Protein AF-A0A0B2VDE3-F1 (afdb_monomer)

Sequence (458 aa):
MVDCGNTLTLEQQEGANPPTVNFDGQANALYTFIMMGPQFDGMTGMATNNVSVHWLVVDIPGNNLAGVAVREGQGQQCADTARDYATNCAAFAYLCGNATYEEALRTRCQVTCRFCSGCNFHADGIVPRFMPLAPSRRLSVRFEGGAMVDCGNTLTLEQQEGANPPTVNFDGQANALYTFIMMGPQFDGMTGMATNNVSVHWLVVDIPGNNLAGGRTLADYQRAVPFPNTGLQSYVFSLLAVKVAVREGQGQQCADTARDYATNCAAFAYLCGNATYEEALRTRCQVTCRFCSGCNFHADGIVPRFMPLAPSRRLSVRFEGGAMVDCGNTLTLEQQEGANPPTVNFDGQANALYTFIMMGPQFDGMTGMATNNVSVHWLVVDIPGNNLAGGRTLADYQRAVPFPNTGLQSYVFAIYRQVERLADMNFPNRENFNAIAFASARNLGYPYAGNYFRMQLQ

InterPro domains:
  IPR003582 ShKT domain [PF01549] (78-116)
  IPR003582 ShKT domain [PF01549] (254-292)
  IPR003582 ShKT domain [PS51670] (78-116)
  IPR003582 ShKT domain [PS51670] (254-292)
  IPR003582 ShKT domain [SM00254] (77-117)
  IPR003582 ShKT domain [SM00254] (253-293)
  IPR008914 Phosphatidylethanolamine-binding protein [PF01161] (338-452)
  IPR035810 Phosphatidylethanolamine-binding protein, eukaryotic [PTHR11362] (300-456)
  IPR035810 Phosphatidylethanolamine-binding protein, eukaryotic [cd00866] (315-454)
  IPR036610 PEBP-like superfamily [G3DSA:3.90.280.10] (1-81)
  IPR036610 PEBP-like superfamily [G3DSA:3.90.280.10] (119-273)
  IPR036610 PEBP-like superfamily [G3DSA:3.90.280.10] (295-458)
  IPR036610 PEBP-like superfamily [SSF49777] (2-69)
  IPR036610 PEBP-like superfamily [SSF49777] (125-244)
  IPR036610 PEBP-like superfamily [SSF49777] (301-457)

Solvent-accessible surface area (backbone atoms only — not comparable to full-atom values): 26313 Å² total; per-residue (Å²): 137,86,56,98,89,66,84,78,56,69,77,78,68,66,60,101,61,82,84,81,55,76,52,99,43,50,86,85,27,56,40,72,48,74,44,70,42,73,29,60,40,56,83,77,69,43,74,47,102,44,46,28,46,82,42,80,46,68,72,40,64,30,40,53,60,87,62,70,59,83,72,83,62,94,67,66,73,50,47,52,71,54,56,55,74,43,95,60,34,79,83,48,44,89,42,52,85,35,80,89,46,34,66,63,37,51,59,26,17,10,51,70,48,52,22,20,64,63,51,34,38,57,85,70,52,40,36,60,71,81,36,83,62,57,59,57,60,79,68,46,40,33,27,75,71,66,39,66,65,54,74,89,61,87,75,56,70,76,47,63,40,59,98,58,78,58,51,70,50,57,93,48,54,79,87,35,38,29,34,39,38,30,38,28,66,25,60,40,60,83,77,65,45,74,49,94,49,43,26,53,29,23,29,31,36,66,14,48,22,61,38,68,87,67,23,51,73,81,37,72,79,50,82,90,74,79,64,87,94,62,73,88,78,70,71,47,81,45,76,45,76,49,60,73,70,60,55,94,92,42,73,74,72,42,49,70,73,55,56,56,73,44,95,61,34,80,83,50,44,88,41,51,83,35,84,87,46,32,63,64,37,54,66,24,18,10,53,74,51,50,24,20,65,60,54,41,39,58,87,70,55,40,34,60,74,67,28,78,47,44,33,37,28,70,36,46,38,34,26,70,64,66,38,64,55,50,56,54,40,79,50,52,68,72,44,59,35,61,98,57,77,58,52,66,47,60,95,45,51,86,90,39,35,23,34,42,40,31,36,30,64,25,59,40,91,87,77,50,42,73,48,95,43,29,20,56,28,23,32,33,34,55,13,49,28,55,40,65,88,68,24,50,74,60,37,72,78,49,82,90,74,68,48,68,74,58,51,80,42,59,40,38,38,39,30,24,47,39,86,62,80,74,74,95,74,88,63,89,68,43,64,75,43,52,50,50,60,53,31,59,79,64,59,25,63,45,34,47,22,24,40,25,28,22,34,58,33,122

Nearest PDB structures (foldseek):
  1a44-assembly1_A  TM=8.337E-01  e=1.011E-11  Bos taurus
  1bd9-assembly1_A  TM=8.485E-01  e=3.257E-11  Homo sapiens
  2iqx-assembly2_B  TM=8.324E-01  e=3.640E-11  Rattus norvegicus
  6ent-assembly1_A  TM=8.290E-01  e=2.205E-11  Rattus norvegicus
  1kn3-assembly1_A  TM=8.318E-01  e=5.085E-11  Mus musculus

pLDDT: mean 72.78, std 16.63, range [25.41, 97.06]

Organism: Toxocara canis (NCBI:txid6265)

Radius of gyration: 25.22 Å; Cα contacts (8 Å, |Δi|>4): 917; chains: 1; bounding box: 72×48×65 Å

Foldseek 3Di:
DDDPPDDDDPVRCDDPDDDKDFDQFDAAFKDKDWDKDFDAQLVPRDGDLFIFTPDIDTGDGGTTPVPPPVPCPPQDAQALDDDAQDPCLLVCLVCLLPPVCVSVCLRHPLVSSVFSPHLRCVVVVVDPLVPPGRGRHDKWWAAPLGDTDDRPDDDDPVRNDDPDHTDIFDQFDQQWWKKKWKKWFDANNVPLAGDSTITTQWIWGRAGGGRSVPTHTPHHHDDDDRDPPHPDIDMDIDMGIRPPCLDPPFDDFQDQDDDAQDPCLLVCLVCLLPPVCVHVCLVGPLVSSVFSVDLNCVVVVVPPLVHPGDAGAAKWWAAPLGDTFDSAAEDEPVRNDDPDHIDIFDQFDAAWWKKKWKKWFDADPPPLEGDSAIFTQWIWTRQGGGNSVPTHTQHHHDDDDRPAPNPKIKIKMFMFTAPDGDDDDHDPGRIRDDNHCVCVVRVSRHTNYMGMYIYHHD

Mean predicted aligned error: 17.7 Å

Structure (mmCIF, N/CA/C/O backbone):
data_AF-A0A0B2VDE3-F1
#
_entry.id   AF-A0A0B2VDE3-F1
#
loop_
_atom_site.group_PDB
_atom_site.id
_atom_site.type_symbol
_atom_site.label_atom_id
_atom_site.label_alt_id
_atom_site.label_comp_id
_atom_site.label_asym_id
_atom_site.label_entity_id
_atom_site.label_seq_id
_atom_site.pdbx_PDB_ins_code
_atom_site.Cartn_x
_atom_site.Cartn_y
_atom_site.Cartn_z
_atom_site.occupancy
_atom_site.B_iso_or_equiv
_atom_site.auth_seq_id
_atom_site.auth_comp_id
_atom_site.auth_asym_id
_atom_site.auth_atom_id
_atom_site.pdbx_PDB_model_num
ATOM 1 N N . MET A 1 1 ? 22.879 -19.623 11.903 1.00 46.78 1 MET A N 1
ATOM 2 C CA . MET A 1 1 ? 21.608 -18.881 11.761 1.00 46.78 1 MET A CA 1
ATOM 3 C C . MET A 1 1 ? 21.903 -17.414 11.976 1.00 46.78 1 MET A C 1
ATOM 5 O O . MET A 1 1 ? 22.588 -17.093 12.940 1.00 46.78 1 MET A O 1
ATOM 9 N N . VAL A 1 2 ? 21.449 -16.558 11.066 1.00 48.84 2 VAL A N 1
ATOM 10 C CA . VAL A 1 2 ? 21.529 -15.104 11.232 1.00 48.84 2 VAL A CA 1
ATOM 11 C C . VAL A 1 2 ? 20.190 -14.659 11.800 1.00 48.84 2 VAL A C 1
ATOM 13 O O . VAL A 1 2 ? 19.168 -14.883 11.163 1.00 48.84 2 VAL A O 1
ATOM 16 N N . ASP A 1 3 ? 20.209 -14.098 13.003 1.00 48.78 3 ASP A N 1
ATOM 17 C CA . ASP A 1 3 ? 19.092 -13.360 13.589 1.00 48.78 3 ASP A CA 1
ATOM 18 C C . ASP A 1 3 ? 19.465 -11.869 13.542 1.00 48.78 3 ASP A C 1
ATOM 20 O O . ASP A 1 3 ? 20.657 -11.537 13.489 1.00 48.78 3 ASP A O 1
ATOM 24 N N . CYS A 1 4 ? 18.478 -10.978 13.468 1.00 41.91 4 CYS A N 1
ATOM 25 C CA . CYS A 1 4 ? 18.678 -9.547 13.225 1.00 41.91 4 CYS A CA 1
ATOM 26 C C . CYS A 1 4 ? 19.776 -8.957 14.134 1.00 41.91 4 CYS A C 1
ATOM 28 O O . CYS A 1 4 ? 19.628 -8.933 15.352 1.00 41.91 4 CYS A O 1
ATOM 30 N N . GLY A 1 5 ? 20.864 -8.450 13.537 1.00 41.31 5 GLY A N 1
ATOM 31 C CA . GLY A 1 5 ? 21.985 -7.831 14.262 1.00 41.31 5 GLY A CA 1
ATOM 32 C C . GLY A 1 5 ? 23.212 -8.723 14.492 1.00 41.31 5 GLY A C 1
ATOM 33 O O . GLY A 1 5 ? 24.188 -8.255 15.074 1.00 41.31 5 GLY A O 1
ATOM 34 N N . ASN A 1 6 ? 23.212 -9.972 14.018 1.00 57.38 6 ASN A N 1
ATOM 35 C CA . ASN A 1 6 ? 24.386 -10.843 14.118 1.00 57.38 6 ASN A CA 1
ATOM 36 C C . ASN A 1 6 ? 25.484 -10.469 13.107 1.00 57.38 6 ASN A C 1
ATOM 38 O O . ASN A 1 6 ? 25.232 -10.371 11.905 1.00 57.38 6 ASN A O 1
ATOM 42 N N . THR A 1 7 ? 26.727 -10.365 13.582 1.00 53.38 7 THR A N 1
ATOM 43 C CA . THR A 1 7 ? 27.930 -10.254 12.744 1.00 53.38 7 THR A CA 1
ATOM 44 C C . THR A 1 7 ? 28.489 -11.650 12.470 1.00 53.38 7 THR A C 1
ATOM 46 O O . THR A 1 7 ? 28.751 -12.399 13.409 1.00 53.38 7 THR A O 1
ATOM 49 N N . LEU A 1 8 ? 28.682 -12.012 11.200 1.00 59.25 8 LEU A N 1
ATOM 50 C CA . LEU A 1 8 ? 29.299 -13.284 10.807 1.00 59.25 8 LEU A CA 1
ATOM 51 C C . LEU A 1 8 ? 30.780 -13.093 10.465 1.00 59.25 8 LEU A C 1
ATOM 53 O O . LEU A 1 8 ? 31.128 -12.141 9.767 1.00 59.25 8 LEU A O 1
ATOM 57 N N . THR A 1 9 ? 31.641 -14.021 10.885 1.00 62.78 9 THR A N 1
ATOM 58 C CA . THR A 1 9 ? 33.039 -14.082 10.419 1.00 62.78 9 THR A CA 1
ATOM 59 C C . THR A 1 9 ? 33.128 -14.672 9.006 1.00 62.78 9 THR A C 1
ATOM 61 O O . THR A 1 9 ? 32.192 -15.322 8.542 1.00 62.78 9 THR A O 1
ATOM 64 N N . LEU A 1 10 ? 34.253 -14.461 8.309 1.00 56.59 10 LEU A N 1
ATOM 65 C CA . LEU A 1 10 ? 34.474 -14.996 6.956 1.00 56.59 10 LEU A CA 1
ATOM 66 C C . LEU A 1 10 ? 34.371 -16.535 6.929 1.00 56.59 10 LEU A C 1
ATOM 68 O O . LEU A 1 10 ? 33.623 -17.081 6.129 1.00 56.59 10 LEU A O 1
ATOM 72 N N . GLU A 1 11 ? 34.997 -17.225 7.888 1.00 60.34 11 GLU A N 1
ATOM 73 C CA . GLU A 1 11 ? 34.912 -18.691 8.038 1.00 60.34 11 GLU A CA 1
ATOM 74 C C . GLU A 1 11 ? 33.478 -19.197 8.270 1.00 60.34 11 GLU A C 1
ATOM 76 O O . GLU A 1 11 ? 33.141 -20.313 7.889 1.00 60.34 11 GLU A O 1
ATOM 81 N N . GLN A 1 12 ? 32.605 -18.388 8.882 1.00 58.22 12 GLN A N 1
ATOM 82 C CA . GLN A 1 12 ? 31.190 -18.733 9.071 1.00 58.22 12 GLN A CA 1
ATOM 83 C C . GLN A 1 12 ? 30.352 -18.544 7.797 1.00 58.22 12 GLN A C 1
ATOM 85 O O . GLN A 1 12 ? 29.225 -19.039 7.733 1.00 58.22 12 GLN A O 1
ATOM 90 N N . GLN A 1 13 ? 30.878 -17.813 6.811 1.00 53.88 13 GLN A N 1
ATOM 91 C CA . GLN A 1 13 ? 30.269 -17.592 5.498 1.00 53.88 13 GLN A CA 1
ATOM 92 C C . GLN A 1 13 ? 30.824 -18.556 4.433 1.00 53.88 13 GLN A C 1
ATOM 94 O O . GLN A 1 13 ? 30.183 -18.763 3.403 1.00 53.88 13 GLN A O 1
ATOM 99 N N . GLU A 1 14 ? 31.983 -19.172 4.677 1.00 49.03 14 GLU A N 1
ATOM 100 C CA . GLU A 1 14 ? 32.629 -20.120 3.769 1.00 49.03 14 GLU A CA 1
ATOM 101 C C . GLU A 1 14 ? 31.963 -21.506 3.830 1.00 49.03 14 GLU A C 1
ATOM 103 O O . GLU A 1 14 ? 32.224 -22.335 4.699 1.00 49.03 14 GLU A O 1
ATOM 108 N N . GLY A 1 15 ? 31.081 -21.777 2.866 1.00 53.44 15 GLY A N 1
ATOM 109 C CA . GLY A 1 15 ? 30.465 -23.085 2.656 1.00 53.44 15 GLY A CA 1
ATOM 110 C C . GLY A 1 15 ? 30.145 -23.322 1.181 1.00 53.44 15 GLY A C 1
ATOM 111 O O . GLY A 1 15 ? 29.786 -22.398 0.459 1.00 53.44 15 GLY A O 1
ATOM 112 N N . ALA A 1 16 ? 30.255 -24.572 0.717 1.00 43.94 16 ALA A N 1
ATOM 113 C CA . ALA A 1 16 ? 30.036 -24.939 -0.691 1.00 43.94 16 ALA A CA 1
ATOM 114 C C . ALA A 1 16 ? 28.570 -24.812 -1.166 1.00 43.94 16 ALA A C 1
ATOM 116 O O . ALA A 1 16 ? 28.300 -24.952 -2.356 1.00 43.94 16 ALA A O 1
ATOM 117 N N . ASN A 1 17 ? 27.630 -24.560 -0.249 1.00 48.50 17 ASN A N 1
ATOM 118 C CA . ASN A 1 17 ? 26.200 -24.460 -0.524 1.00 48.50 17 ASN A CA 1
ATOM 119 C C . ASN A 1 17 ? 25.679 -23.060 -0.158 1.00 48.50 17 ASN A C 1
ATOM 121 O O . ASN A 1 17 ? 26.083 -22.529 0.880 1.00 48.50 17 ASN A O 1
ATOM 125 N N . PRO A 1 18 ? 24.755 -22.480 -0.949 1.00 50.09 18 PRO A N 1
ATOM 126 C CA . PRO A 1 18 ? 24.144 -21.196 -0.624 1.00 50.09 18 PRO A CA 1
ATOM 127 C C . PRO A 1 18 ? 23.405 -21.253 0.728 1.00 50.09 18 PRO A C 1
ATOM 129 O O . PRO A 1 18 ? 22.870 -22.305 1.100 1.00 50.09 18 PRO A O 1
ATOM 132 N N . PRO A 1 19 ? 23.348 -20.134 1.476 1.00 56.28 19 PRO A N 1
ATOM 133 C CA . PRO A 1 19 ? 22.669 -20.088 2.763 1.00 56.28 19 PRO A CA 1
ATOM 134 C C . PRO A 1 19 ? 21.173 -20.383 2.611 1.00 56.28 19 PRO A C 1
ATOM 136 O O . PRO A 1 19 ? 20.509 -19.909 1.693 1.00 56.28 19 PRO A O 1
ATOM 139 N N . THR A 1 20 ? 20.614 -21.157 3.542 1.00 54.81 20 THR A N 1
ATOM 140 C CA . THR A 1 20 ? 19.165 -21.382 3.601 1.00 54.81 20 THR A CA 1
ATOM 141 C C . THR A 1 20 ? 18.489 -20.165 4.224 1.00 54.81 20 THR A C 1
ATOM 143 O O . THR A 1 20 ? 18.744 -19.853 5.387 1.00 54.81 20 THR A O 1
ATOM 146 N N . VAL A 1 21 ? 17.618 -19.491 3.470 1.00 54.56 21 VAL A N 1
ATOM 147 C CA . VAL A 1 21 ? 16.753 -18.429 4.006 1.00 54.56 21 VAL A CA 1
ATOM 148 C C . VAL A 1 21 ? 15.367 -19.009 4.213 1.00 54.56 21 VAL A C 1
ATOM 150 O O . VAL A 1 21 ? 14.704 -19.431 3.262 1.00 54.56 21 VAL A O 1
ATOM 153 N N . ASN A 1 22 ? 14.945 -19.004 5.470 1.00 54.09 22 ASN A N 1
ATOM 154 C CA . ASN A 1 22 ? 13.579 -19.286 5.869 1.00 54.09 22 ASN A CA 1
ATOM 155 C C . ASN A 1 22 ? 12.945 -17.957 6.256 1.00 54.09 22 ASN A C 1
ATOM 157 O O . ASN A 1 22 ? 13.525 -17.190 7.023 1.00 54.09 22 ASN A O 1
ATOM 161 N N . PHE A 1 23 ? 11.772 -17.684 5.714 1.00 52.72 23 PHE A N 1
ATOM 162 C CA . PHE A 1 23 ? 10.989 -16.506 6.051 1.00 52.72 23 PHE A CA 1
ATOM 163 C C . PHE A 1 23 ? 9.529 -16.929 6.127 1.00 52.72 23 PHE A C 1
ATOM 165 O O . PHE A 1 23 ? 9.124 -17.853 5.423 1.00 52.72 23 PHE A O 1
ATOM 172 N N . ASP A 1 24 ? 8.731 -16.267 6.960 1.00 46.22 24 ASP A N 1
ATOM 173 C CA . ASP A 1 24 ? 7.307 -16.578 7.101 1.00 46.22 24 ASP A CA 1
ATOM 174 C C . ASP A 1 24 ? 6.517 -16.067 5.887 1.00 46.22 24 ASP A C 1
ATOM 176 O O . ASP A 1 24 ? 5.842 -15.038 5.916 1.00 46.22 24 ASP A O 1
ATOM 180 N N . GLY A 1 25 ? 6.654 -16.784 4.774 1.00 41.53 25 GLY A N 1
ATOM 181 C CA . GLY A 1 25 ? 5.931 -16.536 3.539 1.00 41.53 25 GLY A CA 1
ATOM 182 C C . GLY A 1 25 ? 4.527 -17.140 3.555 1.00 41.53 25 GLY A C 1
ATOM 183 O O . GLY A 1 25 ? 4.270 -18.200 4.124 1.00 41.53 25 GLY A O 1
ATOM 184 N N . GLN A 1 26 ? 3.594 -16.472 2.891 1.00 41.00 26 GLN A N 1
ATOM 185 C CA . GLN A 1 26 ? 2.234 -16.940 2.685 1.00 41.00 26 GLN A CA 1
ATOM 186 C C . GLN A 1 26 ? 2.180 -17.967 1.559 1.00 41.00 26 GLN A C 1
ATOM 188 O O . GLN A 1 26 ? 2.823 -17.807 0.521 1.00 41.00 26 GLN A O 1
ATOM 193 N N . ALA A 1 27 ? 1.338 -18.989 1.718 1.00 37.66 27 ALA A N 1
ATOM 194 C CA . ALA A 1 27 ? 1.006 -19.889 0.621 1.00 37.66 27 ALA A CA 1
ATOM 195 C C . ALA A 1 27 ? 0.431 -19.085 -0.566 1.00 37.66 27 ALA A C 1
ATOM 197 O O . ALA A 1 27 ? -0.499 -18.300 -0.385 1.00 37.66 27 ALA A O 1
ATOM 198 N N . ASN A 1 28 ? 0.978 -19.297 -1.770 1.00 36.69 28 ASN A N 1
ATOM 199 C CA . ASN A 1 28 ? 0.605 -18.640 -3.038 1.00 36.69 28 ASN A CA 1
ATOM 200 C C . ASN A 1 28 ? 0.981 -17.151 -3.191 1.00 36.69 28 ASN A C 1
ATOM 202 O O . ASN A 1 28 ? 0.519 -16.509 -4.134 1.00 36.69 28 ASN A O 1
ATOM 206 N N . ALA A 1 29 ? 1.832 -16.603 -2.320 1.00 38.47 29 ALA A N 1
ATOM 207 C CA . ALA A 1 29 ? 2.497 -15.324 -2.564 1.00 38.47 29 ALA A CA 1
ATOM 208 C C . ALA A 1 29 ? 3.865 -15.543 -3.231 1.00 38.47 29 ALA A C 1
ATOM 210 O O . ALA A 1 29 ? 4.518 -16.565 -3.002 1.00 38.47 29 ALA A O 1
ATOM 211 N N . LEU A 1 30 ? 4.265 -14.579 -4.064 1.00 42.66 30 LEU A N 1
ATOM 212 C CA . LEU A 1 30 ? 5.577 -14.527 -4.702 1.00 42.66 30 LEU A CA 1
ATOM 213 C C . LEU A 1 30 ? 6.430 -13.496 -3.971 1.00 42.66 30 LEU A C 1
ATOM 215 O O . LEU A 1 30 ? 6.037 -12.333 -3.858 1.00 42.66 30 LEU A O 1
ATOM 219 N N . TYR A 1 31 ? 7.581 -13.929 -3.472 1.00 49.56 31 TYR A N 1
ATOM 220 C CA . TYR A 1 31 ? 8.505 -13.072 -2.742 1.00 49.56 31 TYR A CA 1
ATOM 221 C C . TYR A 1 31 ? 9.747 -12.773 -3.565 1.00 49.56 31 TYR A C 1
ATOM 223 O O . TYR A 1 31 ? 10.241 -13.618 -4.312 1.00 49.56 31 TYR A O 1
ATOM 231 N N . THR A 1 32 ? 10.271 -11.566 -3.372 1.00 53.16 32 THR A N 1
ATOM 232 C CA . THR A 1 32 ? 11.590 -11.178 -3.855 1.00 53.16 32 THR A CA 1
ATOM 233 C C . THR A 1 32 ? 12.519 -11.060 -2.660 1.00 53.16 32 THR A C 1
ATOM 235 O O . THR A 1 32 ? 12.300 -10.240 -1.770 1.00 53.16 32 THR A O 1
ATOM 238 N N . PHE A 1 33 ? 13.556 -11.886 -2.643 1.00 59.69 33 PHE A N 1
ATOM 239 C CA . PHE A 1 33 ? 14.653 -11.812 -1.698 1.00 59.69 33 PHE A CA 1
ATOM 240 C C . PHE A 1 33 ? 15.827 -11.083 -2.349 1.00 59.69 33 PHE A C 1
ATOM 242 O O . PHE A 1 33 ? 16.272 -11.459 -3.434 1.00 59.69 33 PHE A O 1
ATOM 249 N N . ILE A 1 34 ? 16.339 -10.057 -1.671 1.00 60.47 34 ILE A N 1
ATOM 250 C CA . ILE A 1 34 ? 17.529 -9.321 -2.094 1.00 60.47 34 ILE A CA 1
ATOM 251 C C . ILE A 1 34 ? 18.501 -9.276 -0.915 1.00 60.47 34 ILE A C 1
ATOM 253 O O . ILE A 1 34 ? 18.240 -8.609 0.084 1.00 60.47 34 ILE A O 1
ATOM 257 N N . MET A 1 35 ? 19.625 -9.979 -1.029 1.00 59.78 35 MET A N 1
ATOM 258 C CA . MET A 1 35 ? 20.769 -9.820 -0.141 1.00 59.78 35 MET A CA 1
ATOM 259 C C . MET A 1 35 ? 21.637 -8.689 -0.668 1.00 59.78 35 MET A C 1
ATOM 261 O O . MET A 1 35 ? 22.188 -8.754 -1.769 1.00 59.78 35 MET A O 1
ATOM 265 N N . MET A 1 36 ? 21.763 -7.668 0.162 1.00 56.94 36 MET A N 1
ATOM 266 C CA . MET A 1 36 ? 22.483 -6.444 -0.125 1.00 56.94 36 MET A CA 1
ATOM 267 C C . MET A 1 36 ? 23.617 -6.272 0.880 1.00 56.94 36 MET A C 1
ATOM 269 O O . MET A 1 36 ? 23.444 -6.563 2.062 1.00 56.94 36 MET A O 1
ATOM 273 N N . GLY A 1 37 ? 24.765 -5.798 0.414 1.00 57.19 37 GLY A N 1
ATOM 274 C CA . GLY A 1 37 ? 25.923 -5.483 1.241 1.00 57.19 37 GLY A CA 1
ATOM 275 C C . GLY A 1 37 ? 26.534 -4.142 0.842 1.00 57.19 37 GLY A C 1
ATOM 276 O O . GLY A 1 37 ? 26.305 -3.679 -0.277 1.00 57.19 37 GLY A O 1
ATOM 277 N N . PRO A 1 38 ? 27.291 -3.488 1.734 1.00 51.97 38 PRO A N 1
ATOM 278 C CA . PRO A 1 38 ? 28.023 -2.280 1.379 1.00 51.97 38 PRO A CA 1
ATOM 279 C C . PRO A 1 38 ? 29.015 -2.588 0.253 1.00 51.97 38 PRO A C 1
ATOM 281 O O . PRO A 1 38 ? 29.726 -3.591 0.285 1.00 51.97 38 PRO A O 1
ATOM 284 N N . GLN A 1 39 ? 29.060 -1.728 -0.759 1.00 58.41 39 GLN A N 1
ATOM 285 C CA . GLN A 1 39 ? 30.102 -1.795 -1.774 1.00 58.41 39 GLN A CA 1
ATOM 286 C C . GLN A 1 39 ? 31.378 -1.158 -1.217 1.00 58.41 39 GLN A C 1
ATOM 288 O O . GLN A 1 39 ? 31.334 -0.052 -0.674 1.00 58.41 39 GLN A O 1
ATOM 293 N N . PHE A 1 40 ? 32.516 -1.825 -1.389 1.00 56.59 40 PHE A N 1
ATOM 294 C CA . PHE A 1 40 ? 33.818 -1.326 -0.954 1.00 56.59 40 PHE A CA 1
ATOM 295 C C . PHE A 1 40 ? 34.617 -0.794 -2.144 1.00 56.59 40 PHE A C 1
ATOM 297 O O . PHE A 1 40 ? 34.614 -1.389 -3.223 1.00 56.59 40 PHE A O 1
ATOM 304 N N . ASP A 1 41 ? 35.299 0.329 -1.946 1.00 54.91 41 ASP A N 1
ATOM 305 C CA . ASP A 1 41 ? 36.273 0.857 -2.897 1.00 54.91 41 ASP A CA 1
ATOM 306 C C . ASP A 1 41 ? 37.500 -0.069 -2.929 1.00 54.91 41 ASP A C 1
ATOM 308 O O . ASP A 1 41 ? 38.140 -0.302 -1.906 1.00 54.91 41 ASP A O 1
ATOM 312 N N . GLY A 1 42 ? 37.834 -0.613 -4.103 1.00 50.44 42 GLY A N 1
ATOM 313 C CA . GLY A 1 42 ? 38.941 -1.562 -4.253 1.00 50.44 42 GLY A CA 1
ATOM 314 C C . GLY A 1 42 ? 40.340 -0.963 -4.065 1.00 50.44 42 GLY A C 1
ATOM 315 O O . GLY A 1 42 ? 41.283 -1.724 -3.864 1.00 50.44 42 GLY A O 1
ATOM 316 N N . MET A 1 43 ? 40.491 0.366 -4.099 1.00 49.12 43 MET A N 1
ATOM 317 C CA . MET A 1 43 ? 41.761 1.047 -3.820 1.00 49.12 43 MET A CA 1
ATOM 318 C C . MET A 1 43 ? 41.912 1.425 -2.346 1.00 49.12 43 MET A C 1
ATOM 320 O O . MET A 1 43 ? 43.012 1.344 -1.803 1.00 49.12 43 MET A O 1
ATOM 324 N N . THR A 1 44 ? 40.829 1.857 -1.695 1.00 56.16 44 THR A N 1
ATOM 325 C CA . THR A 1 44 ? 40.882 2.366 -0.311 1.00 56.16 44 THR A CA 1
ATOM 326 C C . THR A 1 44 ? 40.370 1.375 0.733 1.00 56.16 44 THR A C 1
ATOM 328 O O . THR A 1 44 ? 40.623 1.556 1.923 1.00 56.16 44 THR A O 1
ATOM 331 N N . GLY A 1 45 ? 39.648 0.331 0.317 1.00 52.75 45 GLY A N 1
ATOM 332 C CA . GLY A 1 45 ? 38.993 -0.636 1.199 1.00 52.75 45 GLY A CA 1
ATOM 333 C C . GLY A 1 45 ? 37.836 -0.051 2.016 1.00 52.75 45 GLY A C 1
ATOM 334 O O . GLY A 1 45 ? 37.286 -0.741 2.873 1.00 52.75 45 GLY A O 1
ATOM 335 N N . MET A 1 46 ? 37.466 1.214 1.789 1.00 53.91 46 MET A N 1
ATOM 336 C CA . MET A 1 46 ? 36.403 1.883 2.536 1.00 53.91 46 MET A CA 1
ATOM 337 C C . MET A 1 46 ? 35.030 1.542 1.960 1.00 53.91 46 MET A C 1
ATOM 339 O O . MET A 1 46 ? 34.858 1.426 0.745 1.00 53.91 46 MET A O 1
ATOM 343 N N . ALA A 1 47 ? 34.041 1.404 2.846 1.00 49.84 47 ALA A N 1
ATOM 344 C CA . ALA A 1 47 ? 32.647 1.294 2.441 1.00 49.84 47 ALA A CA 1
ATOM 345 C C . ALA A 1 47 ? 32.216 2.596 1.753 1.00 49.84 47 ALA A C 1
ATOM 347 O O . ALA A 1 47 ? 32.418 3.693 2.273 1.00 49.84 47 ALA A O 1
ATOM 348 N N . THR A 1 48 ? 31.632 2.459 0.573 1.00 59.03 48 THR A N 1
ATOM 349 C CA . THR A 1 48 ? 31.017 3.559 -0.168 1.00 59.03 48 THR A CA 1
ATOM 350 C C . THR A 1 48 ? 29.554 3.710 0.254 1.00 59.03 48 THR A C 1
ATOM 352 O O . THR A 1 48 ? 28.996 2.835 0.915 1.00 59.03 48 THR A O 1
ATOM 355 N N . ASN A 1 49 ? 28.890 4.783 -0.181 1.00 52.47 49 ASN A N 1
ATOM 356 C CA . ASN A 1 49 ? 27.437 4.935 -0.013 1.00 52.47 49 ASN A CA 1
ATOM 357 C C . ASN A 1 49 ? 26.623 3.988 -0.922 1.00 52.47 49 ASN A C 1
ATOM 359 O O . ASN A 1 49 ? 25.403 4.117 -1.012 1.00 52.47 49 ASN A O 1
ATOM 363 N N . ASN A 1 50 ? 27.286 3.059 -1.615 1.00 49.22 50 ASN A N 1
ATOM 364 C CA . ASN A 1 50 ? 26.665 2.159 -2.571 1.00 49.22 50 ASN A CA 1
ATOM 365 C C . ASN A 1 50 ? 26.395 0.788 -1.964 1.00 49.22 50 ASN A C 1
ATOM 367 O O . ASN A 1 50 ? 27.025 0.350 -0.998 1.00 49.22 50 ASN A O 1
ATOM 371 N N . VAL A 1 51 ? 25.486 0.074 -2.618 1.00 54.47 51 VAL A N 1
ATOM 372 C CA . VAL A 1 51 ? 25.028 -1.242 -2.201 1.00 54.47 51 VAL A CA 1
ATOM 373 C C . VAL A 1 51 ? 25.292 -2.246 -3.323 1.00 54.47 51 VAL A C 1
ATOM 375 O O . VAL A 1 51 ? 24.878 -2.057 -4.465 1.00 54.47 51 VAL A O 1
ATOM 378 N N . SER A 1 52 ? 25.996 -3.326 -3.003 1.00 52.41 52 SER A N 1
ATOM 379 C CA . SER A 1 52 ? 26.170 -4.486 -3.879 1.00 52.41 52 SER A CA 1
ATOM 380 C C . SER A 1 52 ? 25.078 -5.509 -3.593 1.00 52.41 52 SER A C 1
ATOM 382 O O . SER A 1 52 ? 24.785 -5.795 -2.432 1.00 52.41 52 SER A O 1
ATOM 384 N N . VAL A 1 53 ? 24.477 -6.081 -4.637 1.00 53.12 53 VAL A N 1
ATOM 385 C CA . VAL A 1 53 ? 23.556 -7.210 -4.478 1.00 53.12 53 VAL A CA 1
ATOM 386 C C . VAL A 1 53 ? 24.366 -8.488 -4.589 1.00 53.12 53 VAL A C 1
ATOM 388 O O . VAL A 1 53 ? 24.886 -8.825 -5.649 1.00 53.12 53 VAL A O 1
ATOM 391 N N . HIS A 1 54 ? 24.476 -9.198 -3.473 1.00 55.75 54 HIS A N 1
ATOM 392 C CA . HIS A 1 54 ? 25.170 -10.480 -3.410 1.00 55.75 54 HIS A CA 1
ATOM 393 C C . HIS A 1 54 ? 24.259 -11.634 -3.825 1.00 55.75 54 HIS A C 1
ATOM 395 O O . HIS A 1 54 ? 24.738 -12.655 -4.309 1.00 55.75 54 HIS A O 1
ATOM 401 N N . TRP A 1 55 ? 22.944 -11.478 -3.647 1.00 54.84 55 TRP A N 1
ATOM 402 C CA . TRP A 1 55 ? 21.978 -12.506 -4.005 1.00 54.84 55 TRP A CA 1
ATOM 403 C C . TRP A 1 55 ? 20.607 -11.896 -4.300 1.00 54.84 55 TRP A C 1
ATOM 405 O O . TRP A 1 55 ? 20.053 -11.192 -3.462 1.00 54.84 55 TRP A O 1
ATOM 415 N N . LEU A 1 56 ? 20.049 -12.171 -5.478 1.00 51.53 56 LEU A N 1
ATOM 416 C CA . LEU A 1 56 ? 18.690 -11.790 -5.861 1.00 51.53 56 LEU A CA 1
ATOM 417 C C . LEU A 1 56 ? 17.923 -13.052 -6.245 1.00 51.53 56 LEU A C 1
ATOM 419 O O . LEU A 1 56 ? 18.321 -13.768 -7.162 1.00 51.53 56 LEU A O 1
ATOM 423 N N . VAL A 1 57 ? 16.814 -13.309 -5.563 1.00 53.91 57 VAL A N 1
ATOM 424 C CA . VAL A 1 57 ? 15.868 -14.369 -5.920 1.00 53.91 57 VAL A CA 1
ATOM 425 C C . VAL A 1 57 ? 14.494 -13.734 -6.022 1.00 53.91 57 VAL A C 1
ATOM 427 O O . VAL A 1 57 ? 14.036 -13.105 -5.075 1.00 53.91 57 VAL A O 1
ATOM 430 N N . VAL A 1 58 ? 13.836 -13.874 -7.167 1.00 47.91 58 VAL A N 1
ATOM 431 C CA . VAL A 1 58 ? 12.471 -13.372 -7.384 1.00 47.91 58 VAL A CA 1
ATOM 432 C C . VAL A 1 58 ? 11.511 -14.544 -7.523 1.00 47.91 58 VAL A C 1
ATOM 434 O O . VAL A 1 58 ? 11.942 -15.679 -7.730 1.00 47.91 58 VAL A O 1
ATOM 437 N N . ASP A 1 59 ? 10.217 -14.260 -7.415 1.00 45.00 59 ASP A N 1
ATOM 438 C CA . ASP A 1 59 ? 9.144 -15.237 -7.592 1.00 45.00 59 ASP A CA 1
ATOM 439 C C . ASP A 1 59 ? 9.237 -16.456 -6.654 1.00 45.00 59 ASP A C 1
ATOM 441 O O . ASP A 1 59 ? 8.856 -17.564 -7.026 1.00 45.00 59 ASP A O 1
ATOM 445 N N . ILE A 1 60 ? 9.718 -16.271 -5.417 1.00 50.94 60 ILE A N 1
ATOM 446 C CA . ILE A 1 60 ? 9.801 -17.352 -4.424 1.00 50.94 60 ILE A CA 1
ATOM 447 C C . ILE A 1 60 ? 8.377 -17.723 -3.988 1.00 50.94 60 ILE A C 1
ATOM 449 O O . ILE A 1 60 ? 7.705 -16.881 -3.384 1.00 50.94 60 ILE A O 1
ATOM 453 N N . PRO A 1 61 ? 7.898 -18.952 -4.247 1.00 43.00 61 PRO A N 1
ATOM 454 C CA . PRO A 1 61 ? 6.568 -19.363 -3.831 1.00 43.00 61 PRO A CA 1
ATOM 455 C C . PRO A 1 61 ? 6.585 -19.786 -2.358 1.00 43.00 61 PRO A C 1
ATOM 457 O O . PRO A 1 61 ? 7.285 -20.726 -1.976 1.00 43.00 61 PRO A O 1
ATOM 460 N N . GLY A 1 62 ? 5.768 -19.150 -1.520 1.00 50.28 62 GLY A N 1
ATOM 461 C CA . GLY A 1 62 ? 5.648 -19.566 -0.120 1.00 50.28 62 GLY A CA 1
ATOM 462 C C . GLY A 1 62 ? 6.838 -19.146 0.745 1.00 50.28 62 GLY A C 1
ATOM 463 O O . GLY A 1 62 ? 7.250 -17.996 0.691 1.00 50.28 62 GLY A O 1
ATOM 464 N N . ASN A 1 63 ? 7.338 -20.054 1.592 1.00 46.09 63 ASN A N 1
ATOM 465 C CA . ASN A 1 63 ? 8.160 -19.745 2.773 1.00 46.09 63 ASN A CA 1
ATOM 466 C C . ASN A 1 63 ? 9.566 -20.385 2.797 1.00 46.09 63 ASN A C 1
ATOM 468 O O . ASN A 1 63 ? 10.204 -20.413 3.850 1.00 46.09 63 ASN A O 1
ATOM 472 N N . ASN A 1 64 ? 10.057 -20.945 1.685 1.00 44.19 64 ASN A N 1
ATOM 473 C CA . ASN A 1 64 ? 11.324 -21.686 1.694 1.00 44.19 64 ASN A CA 1
ATOM 474 C C . ASN A 1 64 ? 12.148 -21.519 0.404 1.00 44.19 64 ASN A C 1
ATOM 476 O O . ASN A 1 64 ? 11.688 -21.879 -0.679 1.00 44.19 64 ASN A O 1
ATOM 480 N N . LEU A 1 65 ? 13.402 -21.061 0.537 1.00 45.19 65 LEU A N 1
ATOM 481 C CA . LEU A 1 65 ? 14.382 -21.026 -0.559 1.00 45.19 65 LEU A CA 1
ATOM 482 C C . LEU A 1 65 ? 15.007 -22.395 -0.884 1.00 45.19 65 LEU A C 1
ATOM 484 O O . LEU A 1 65 ? 15.407 -22.626 -2.022 1.00 45.19 65 LEU A O 1
ATOM 488 N N . ALA A 1 66 ? 15.064 -23.332 0.069 1.00 34.81 66 ALA A N 1
ATOM 489 C CA . ALA A 1 66 ? 15.665 -24.661 -0.113 1.00 34.81 66 ALA A CA 1
ATOM 490 C C . ALA A 1 66 ? 14.868 -25.580 -1.061 1.00 34.81 66 ALA A C 1
ATOM 492 O O . ALA A 1 66 ? 15.314 -26.678 -1.385 1.00 34.81 66 ALA A O 1
ATOM 493 N N . GLY A 1 67 ? 13.685 -25.137 -1.498 1.00 32.69 67 GLY A N 1
ATOM 494 C CA . GLY A 1 67 ? 12.800 -25.848 -2.414 1.00 32.69 67 GLY A CA 1
ATOM 495 C C . GLY A 1 67 ? 12.691 -25.234 -3.807 1.00 32.69 67 GLY A C 1
ATOM 496 O O . GLY A 1 67 ? 11.850 -25.710 -4.569 1.00 32.69 67 GLY A O 1
ATOM 497 N N . VAL A 1 68 ? 13.504 -24.227 -4.166 1.00 32.41 68 VAL A N 1
ATOM 498 C CA . VAL A 1 68 ? 13.546 -23.693 -5.541 1.00 32.41 68 VAL A CA 1
ATOM 499 C C . VAL A 1 68 ? 14.311 -24.668 -6.453 1.00 32.41 68 VAL A C 1
ATOM 501 O O . VAL A 1 68 ? 15.271 -24.326 -7.131 1.00 32.41 68 VAL A O 1
ATOM 504 N N . ALA A 1 69 ? 13.854 -25.920 -6.522 1.00 29.36 69 ALA A N 1
ATOM 505 C CA . ALA A 1 69 ? 13.652 -26.469 -7.849 1.00 29.36 69 ALA A CA 1
ATOM 506 C C . ALA A 1 69 ? 12.606 -25.552 -8.473 1.00 29.36 69 ALA A C 1
ATOM 508 O O . ALA A 1 69 ? 11.578 -25.310 -7.838 1.00 29.36 69 ALA A O 1
ATOM 509 N N . VAL A 1 70 ? 12.895 -24.997 -9.650 1.00 30.31 70 VAL A N 1
ATOM 510 C CA . VAL A 1 70 ? 11.910 -24.332 -10.506 1.00 30.31 70 VAL A CA 1
ATOM 511 C C . VAL A 1 70 ? 10.659 -25.208 -10.489 1.00 30.31 70 VAL A C 1
ATOM 513 O O . VAL A 1 70 ? 10.602 -26.230 -11.167 1.00 30.31 70 VAL A O 1
ATOM 516 N N . ARG A 1 71 ? 9.682 -24.895 -9.630 1.00 25.41 71 ARG A N 1
ATOM 517 C CA . ARG A 1 71 ? 8.394 -25.558 -9.702 1.00 25.41 71 ARG A CA 1
ATOM 518 C C . ARG A 1 71 ? 7.814 -24.963 -10.956 1.00 25.41 71 ARG A C 1
ATOM 520 O O . ARG A 1 71 ? 7.510 -23.773 -10.978 1.00 25.41 71 ARG A O 1
ATOM 527 N N . GLU A 1 72 ? 7.770 -25.791 -11.993 1.00 29.30 72 GLU A N 1
ATOM 528 C CA . GLU A 1 72 ? 7.045 -25.593 -13.239 1.00 29.30 72 GLU A CA 1
ATOM 529 C C . GLU A 1 72 ? 5.574 -25.276 -12.915 1.00 29.30 72 GLU A C 1
ATOM 531 O O . GLU A 1 72 ? 4.675 -26.102 -13.038 1.00 29.30 72 GLU A O 1
ATOM 536 N N . GLY A 1 73 ? 5.317 -24.065 -12.428 1.00 28.19 73 GLY A N 1
ATOM 537 C CA . GLY A 1 73 ? 4.023 -23.428 -12.522 1.00 28.19 73 GLY A CA 1
ATOM 538 C C . GLY A 1 73 ? 3.830 -23.106 -13.993 1.00 28.19 73 GLY A C 1
ATOM 539 O O . GLY A 1 73 ? 4.706 -22.518 -14.622 1.00 28.19 73 GLY A O 1
ATOM 540 N N . GLN A 1 74 ? 2.707 -23.535 -14.553 1.00 33.53 74 GLN A N 1
ATOM 541 C 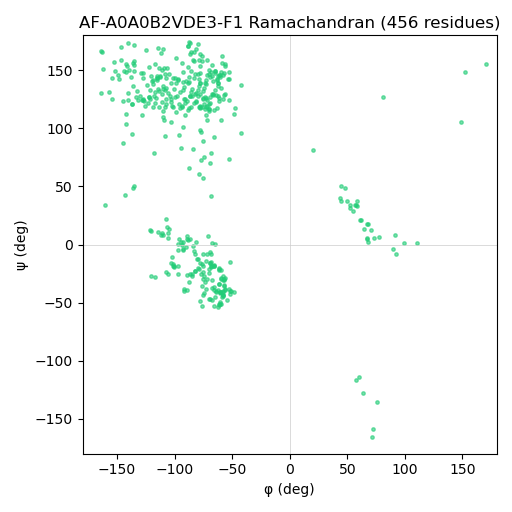CA . GLN A 1 74 ? 2.375 -23.470 -15.974 1.00 33.53 74 GLN A CA 1
ATOM 542 C C . GLN A 1 74 ? 2.143 -22.038 -16.517 1.00 33.53 74 GLN A C 1
ATOM 544 O O . GLN A 1 74 ? 1.236 -21.815 -17.314 1.00 33.53 74 GLN A O 1
ATOM 549 N N . GLY A 1 75 ? 2.952 -21.053 -16.126 1.00 40.16 75 GLY A N 1
ATOM 550 C CA . GLY A 1 75 ? 3.063 -19.772 -16.816 1.00 40.16 75 GLY A CA 1
ATOM 551 C C . GLY A 1 75 ? 4.199 -19.859 -17.830 1.00 40.16 75 GLY A C 1
ATOM 552 O O . GLY A 1 75 ? 5.362 -19.789 -17.448 1.00 40.16 75 GLY A O 1
ATOM 553 N N . GLN A 1 76 ? 3.895 -20.045 -19.116 1.00 45.97 76 GLN A N 1
ATOM 554 C CA . GLN A 1 76 ? 4.924 -20.043 -20.163 1.00 45.97 76 GLN A CA 1
ATOM 555 C C . GLN A 1 76 ? 5.786 -18.768 -20.090 1.00 45.97 76 GLN A C 1
ATOM 557 O O . GLN A 1 76 ? 5.267 -17.651 -20.134 1.00 45.97 76 GLN A O 1
ATOM 562 N N . GLN A 1 77 ? 7.102 -18.974 -19.981 1.00 56.03 77 GLN A N 1
ATOM 563 C CA . GLN A 1 77 ? 8.151 -17.955 -19.933 1.00 56.03 77 GLN A CA 1
ATOM 564 C C . GLN A 1 77 ? 8.182 -17.149 -21.241 1.00 56.03 77 GLN A C 1
ATOM 566 O O . GLN A 1 77 ? 7.984 -17.705 -22.325 1.00 56.03 77 GLN A O 1
ATOM 571 N N . CYS A 1 78 ? 8.434 -15.841 -21.155 1.00 59.94 78 CYS A N 1
ATOM 572 C CA . CYS A 1 78 ? 8.690 -15.032 -22.343 1.00 59.94 78 CYS A CA 1
ATOM 573 C C . CYS A 1 78 ? 9.968 -15.524 -23.031 1.00 59.94 78 CYS A C 1
ATOM 575 O O . CYS A 1 78 ? 11.037 -15.469 -22.435 1.00 59.94 78 CYS A O 1
ATOM 577 N N . ALA A 1 79 ? 9.847 -16.005 -24.267 1.00 64.31 79 ALA A N 1
ATOM 578 C CA . ALA A 1 79 ? 10.985 -16.352 -25.112 1.00 64.31 79 ALA A CA 1
ATOM 579 C C . ALA A 1 79 ? 11.467 -15.118 -25.891 1.00 64.31 79 ALA A C 1
ATOM 581 O O . ALA A 1 79 ? 10.722 -14.149 -26.043 1.00 64.31 79 ALA A O 1
ATOM 582 N N . ASP A 1 80 ? 12.682 -15.178 -26.443 1.00 66.38 80 ASP A N 1
ATOM 583 C CA . ASP A 1 80 ? 13.244 -14.098 -27.272 1.00 66.38 80 ASP A CA 1
ATOM 584 C C . ASP A 1 80 ? 12.347 -13.748 -28.477 1.00 66.38 80 ASP A C 1
ATOM 586 O O . ASP A 1 80 ? 12.276 -12.595 -28.900 1.00 66.38 80 ASP A O 1
ATOM 590 N N . THR A 1 81 ? 11.588 -14.728 -28.984 1.00 68.38 81 THR A N 1
ATOM 591 C CA . THR A 1 81 ? 10.582 -14.538 -30.038 1.00 68.38 81 THR A CA 1
ATOM 592 C C . THR A 1 81 ? 9.163 -14.695 -29.489 1.00 68.38 81 THR A C 1
ATOM 594 O O . THR A 1 81 ? 8.717 -15.795 -29.156 1.00 68.38 81 THR A O 1
ATOM 597 N N . ALA A 1 82 ? 8.426 -13.583 -29.414 1.00 72.62 82 ALA A N 1
ATOM 598 C CA . ALA A 1 82 ? 7.015 -13.586 -29.029 1.00 72.62 82 ALA A CA 1
ATOM 599 C C . ALA A 1 82 ? 6.128 -14.153 -30.147 1.00 72.62 82 ALA A C 1
ATOM 601 O O . ALA A 1 82 ? 6.322 -13.844 -31.325 1.00 72.62 82 ALA A O 1
ATOM 602 N N . ARG A 1 83 ? 5.102 -14.931 -29.778 1.00 77.19 83 ARG A N 1
ATOM 603 C CA . ARG A 1 83 ? 4.041 -15.362 -30.705 1.00 77.19 83 ARG A CA 1
ATOM 604 C C . ARG A 1 83 ? 2.677 -15.425 -30.026 1.00 77.19 83 ARG A C 1
ATOM 606 O O . ARG A 1 83 ? 2.574 -15.752 -28.846 1.00 77.19 83 ARG A O 1
ATOM 613 N N . ASP A 1 84 ? 1.621 -15.169 -30.791 1.00 79.69 84 ASP A N 1
ATOM 614 C CA . ASP A 1 84 ? 0.260 -15.494 -30.363 1.00 79.69 84 ASP A CA 1
ATOM 615 C C . ASP A 1 84 ? 0.018 -16.993 -30.561 1.00 79.69 84 ASP A C 1
ATOM 617 O O . ASP A 1 84 ? 0.110 -17.518 -31.670 1.00 79.69 84 ASP A O 1
ATOM 621 N N . TYR A 1 85 ? -0.255 -17.693 -29.465 1.00 76.56 85 TYR A N 1
ATOM 622 C CA . TYR A 1 85 ? -0.547 -19.125 -29.450 1.00 76.56 85 TYR A CA 1
ATOM 623 C C . TYR A 1 85 ? -2.030 -19.410 -29.697 1.00 76.56 85 TYR A C 1
ATOM 625 O O . TYR A 1 85 ? -2.381 -20.493 -30.164 1.00 76.56 85 TYR A O 1
ATOM 633 N N . ALA A 1 86 ? -2.907 -18.457 -29.377 1.00 76.00 86 ALA A N 1
ATOM 634 C CA . ALA A 1 86 ? -4.327 -18.545 -29.667 1.00 76.00 86 ALA A CA 1
ATOM 635 C C . ALA A 1 86 ? -4.678 -17.796 -30.958 1.00 76.00 86 ALA A C 1
ATOM 637 O O . ALA A 1 86 ? -4.177 -16.717 -31.253 1.00 76.00 86 ALA A O 1
ATOM 638 N N . THR A 1 87 ? -5.599 -18.366 -31.728 1.00 85.12 87 THR A N 1
ATOM 639 C CA . THR A 1 87 ? -6.032 -17.815 -33.020 1.00 85.12 87 THR A CA 1
ATOM 640 C C . THR A 1 87 ? -7.052 -16.683 -32.888 1.00 85.12 87 THR A C 1
ATOM 642 O O . THR A 1 87 ? -7.319 -15.977 -33.855 1.00 85.12 87 THR A O 1
ATOM 645 N N . ASN A 1 88 ? -7.629 -16.491 -31.700 1.00 77.50 88 ASN A N 1
ATOM 646 C CA . ASN A 1 88 ? -8.682 -15.513 -31.424 1.00 77.50 88 ASN A CA 1
ATOM 647 C C . ASN A 1 88 ? -8.190 -14.279 -30.648 1.00 77.50 88 ASN A C 1
ATOM 649 O O . ASN A 1 88 ? -9.011 -13.501 -30.166 1.00 77.50 88 ASN A O 1
ATOM 653 N N . CYS A 1 89 ? -6.876 -14.066 -30.540 1.00 80.19 89 CYS A N 1
ATOM 654 C CA . CYS A 1 89 ? -6.302 -12.987 -29.735 1.00 80.19 89 CYS A CA 1
ATOM 655 C C . CYS A 1 89 ? -6.812 -11.591 -30.108 1.00 80.19 89 CYS A C 1
ATOM 657 O O . CYS A 1 89 ? -7.125 -10.804 -29.217 1.00 80.19 89 CYS A O 1
ATOM 659 N N . ALA A 1 90 ? -7.000 -11.306 -31.400 1.00 85.38 90 ALA A N 1
ATOM 660 C CA . ALA A 1 90 ? -7.536 -10.024 -31.863 1.00 85.38 90 ALA A CA 1
ATOM 661 C C . ALA A 1 90 ? -8.916 -9.694 -31.260 1.00 85.38 90 ALA A C 1
ATOM 663 O O . ALA A 1 90 ? -9.188 -8.540 -30.938 1.00 85.38 90 ALA A O 1
ATOM 664 N N . ALA A 1 91 ? -9.769 -10.703 -31.043 1.00 79.00 91 ALA A N 1
ATOM 665 C CA . ALA A 1 91 ? -11.087 -10.516 -30.437 1.00 79.00 91 ALA A CA 1
ATOM 666 C C . ALA A 1 91 ? -11.006 -10.154 -28.945 1.00 79.00 91 ALA A C 1
ATOM 668 O O . ALA A 1 91 ? -11.912 -9.512 -28.425 1.00 79.00 91 ALA A O 1
ATOM 669 N N . PHE A 1 92 ? -9.917 -10.527 -28.266 1.00 76.69 92 PHE A N 1
ATOM 670 C CA . PHE A 1 92 ? -9.686 -10.271 -26.842 1.00 76.69 92 PHE A CA 1
ATOM 671 C C .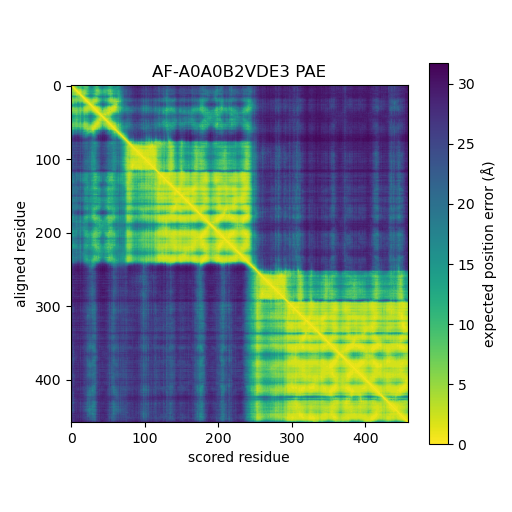 PHE A 1 92 ? -8.658 -9.164 -26.585 1.00 76.69 92 PHE A C 1
ATOM 673 O O . PHE A 1 92 ? -8.286 -8.934 -25.436 1.00 76.69 92 PHE A O 1
ATOM 680 N N . ALA A 1 93 ? -8.235 -8.430 -27.619 1.00 74.94 93 ALA A N 1
ATOM 681 C CA . ALA A 1 93 ? -7.236 -7.367 -27.497 1.00 74.94 93 ALA A CA 1
ATOM 682 C C . ALA A 1 93 ? -7.639 -6.275 -26.482 1.00 74.94 93 ALA A C 1
ATOM 684 O O . ALA A 1 93 ? -6.797 -5.696 -25.800 1.00 74.94 93 ALA A O 1
ATOM 685 N N . TYR A 1 94 ? -8.944 -6.037 -26.314 1.00 72.75 94 TYR A N 1
ATOM 686 C CA . TYR A 1 94 ? -9.476 -5.086 -25.333 1.00 72.75 94 TYR A CA 1
ATOM 687 C C . TYR A 1 94 ? -9.217 -5.493 -23.868 1.00 72.75 94 TYR A C 1
ATOM 689 O O . TYR A 1 94 ? -9.308 -4.655 -22.973 1.00 72.75 94 TYR A O 1
ATOM 697 N N . LEU A 1 95 ? -8.887 -6.764 -23.608 1.00 68.25 95 LEU A N 1
ATOM 698 C CA . LEU A 1 95 ? -8.582 -7.294 -22.277 1.00 68.25 95 LEU A CA 1
ATOM 699 C C . LEU A 1 95 ? -7.085 -7.269 -21.941 1.00 68.25 95 LEU A C 1
ATOM 701 O O . LEU A 1 95 ? -6.730 -7.573 -20.807 1.00 68.25 95 LEU A O 1
ATOM 705 N N . CYS A 1 96 ? -6.200 -6.883 -22.865 1.00 65.19 96 CYS A N 1
ATOM 706 C CA . CYS A 1 96 ? -4.746 -6.916 -22.653 1.00 65.19 96 CYS A CA 1
ATOM 707 C C . CYS A 1 96 ? -4.250 -6.027 -21.490 1.00 65.19 96 CYS A C 1
ATOM 709 O O . CYS A 1 96 ? -3.172 -6.256 -20.950 1.00 65.19 96 CYS A O 1
ATOM 711 N N . GLY A 1 97 ? -5.035 -5.028 -21.073 1.00 58.94 97 GLY A N 1
ATOM 712 C CA . GLY A 1 97 ? -4.766 -4.205 -19.886 1.00 58.94 97 GLY A CA 1
ATOM 713 C C . GLY A 1 97 ? -5.466 -4.678 -18.605 1.00 58.94 97 GLY A C 1
ATOM 714 O O . GLY A 1 97 ? -5.377 -4.006 -17.581 1.00 58.94 97 GLY A O 1
ATOM 715 N N . ASN A 1 98 ? -6.208 -5.786 -18.650 1.00 57.72 98 ASN A N 1
ATOM 716 C CA . ASN A 1 98 ? -7.029 -6.254 -17.540 1.00 57.72 98 ASN A CA 1
ATOM 717 C C . ASN A 1 98 ? -6.263 -7.262 -16.670 1.00 57.72 98 ASN A C 1
ATOM 719 O O . ASN A 1 98 ? -5.919 -8.348 -17.131 1.00 57.72 98 ASN A O 1
ATOM 723 N N . ALA A 1 99 ? -6.074 -6.919 -15.393 1.00 52.16 99 ALA A N 1
ATOM 724 C CA . ALA A 1 99 ? -5.345 -7.723 -14.412 1.00 52.16 99 ALA A CA 1
ATOM 725 C C . ALA A 1 99 ? -5.832 -9.181 -14.314 1.00 52.16 99 ALA A C 1
ATOM 727 O O . ALA A 1 99 ? -5.016 -10.088 -14.188 1.00 52.16 99 ALA A O 1
ATOM 728 N N . THR A 1 100 ? -7.146 -9.405 -14.404 1.00 47.62 100 THR A N 1
ATOM 729 C CA . THR A 1 100 ? -7.778 -10.729 -14.280 1.00 47.62 100 THR A CA 1
ATOM 730 C C . THR A 1 100 ? -7.428 -11.643 -15.449 1.00 47.62 100 THR A C 1
ATOM 732 O O . THR A 1 100 ? -7.228 -12.839 -15.278 1.00 47.62 100 THR A O 1
ATOM 735 N N . TYR A 1 101 ? -7.347 -11.086 -16.657 1.00 55.38 101 TYR A N 1
ATOM 736 C CA . TYR A 1 101 ? -7.084 -11.867 -17.867 1.00 55.38 101 TYR A CA 1
ATOM 737 C C . TYR A 1 101 ? -5.611 -11.845 -18.269 1.00 55.38 101 TYR A C 1
ATOM 739 O O . TYR A 1 101 ? -5.230 -12.543 -19.205 1.00 55.38 101 TYR A O 1
ATOM 747 N N . GLU A 1 102 ? -4.777 -11.072 -17.569 1.00 62.31 102 GLU A N 1
ATOM 748 C CA . GLU A 1 102 ? -3.380 -10.863 -17.929 1.00 62.31 102 GLU A CA 1
ATOM 749 C C . GLU A 1 102 ? -2.595 -12.177 -17.988 1.00 62.31 102 GLU A C 1
ATOM 751 O O . GLU A 1 102 ? -1.863 -12.391 -18.945 1.00 62.31 102 GLU A O 1
ATOM 756 N N . GLU A 1 103 ? -2.769 -13.091 -17.032 1.00 59.53 103 GLU A N 1
ATOM 757 C CA . GLU A 1 103 ? -2.057 -14.378 -17.029 1.00 59.53 103 GLU A CA 1
ATOM 758 C C . GLU A 1 103 ? -2.458 -15.273 -18.215 1.00 59.53 103 GLU A C 1
ATOM 760 O O . GLU A 1 103 ? -1.608 -15.814 -18.932 1.00 59.53 103 GLU A O 1
ATOM 765 N N . ALA A 1 104 ? -3.761 -15.369 -18.487 1.00 64.19 104 ALA A N 1
ATOM 766 C CA . ALA A 1 104 ? -4.285 -16.130 -19.616 1.00 64.19 104 ALA A CA 1
ATOM 767 C C . ALA A 1 104 ? -3.864 -15.524 -20.966 1.00 64.19 104 ALA A C 1
ATOM 769 O O . ALA A 1 104 ? -3.519 -16.248 -21.900 1.00 64.19 104 ALA A O 1
ATOM 770 N N . LEU A 1 105 ? -3.854 -14.195 -21.080 1.00 68.25 105 LEU A N 1
ATOM 771 C CA . LEU A 1 105 ? -3.433 -13.491 -22.290 1.00 68.25 105 LEU A CA 1
ATOM 772 C C . LEU A 1 105 ? -1.910 -13.495 -22.460 1.00 68.25 105 LEU A C 1
ATOM 774 O O . LEU A 1 105 ? -1.433 -13.550 -23.587 1.00 68.25 105 LEU A O 1
ATOM 778 N N . ARG A 1 106 ? -1.133 -13.528 -21.375 1.00 67.62 106 ARG A N 1
ATOM 779 C CA . ARG A 1 106 ? 0.332 -13.658 -21.410 1.00 67.62 106 ARG A CA 1
ATOM 780 C C . ARG A 1 106 ? 0.781 -15.006 -21.962 1.00 67.62 106 ARG A C 1
ATOM 782 O O . ARG A 1 106 ? 1.769 -15.076 -22.685 1.00 67.62 106 ARG A O 1
ATOM 789 N N . THR A 1 107 ? 0.049 -16.071 -21.658 1.00 65.69 107 THR A N 1
ATOM 790 C CA . THR A 1 107 ? 0.360 -17.414 -22.173 1.00 65.69 107 THR A CA 1
ATOM 791 C C . THR A 1 107 ? -0.166 -17.646 -23.590 1.00 65.69 107 THR A C 1
ATOM 793 O O . THR A 1 107 ? 0.360 -18.494 -24.303 1.00 65.69 107 THR A O 1
ATOM 796 N N . ARG A 1 108 ? -1.187 -16.897 -24.031 1.00 76.50 108 ARG A N 1
ATOM 797 C CA . ARG A 1 108 ? -1.898 -17.186 -25.289 1.00 76.50 108 ARG A CA 1
ATOM 798 C C . ARG A 1 108 ? -1.797 -16.113 -26.370 1.00 76.50 108 ARG A C 1
ATOM 800 O O . ARG A 1 108 ? -1.876 -16.458 -27.543 1.00 76.50 108 ARG A O 1
ATOM 807 N N . CYS A 1 109 ? -1.620 -14.851 -26.001 1.00 77.06 109 CYS A N 1
ATOM 808 C CA . CYS A 1 109 ? -1.772 -13.682 -26.872 1.00 77.06 109 CYS A CA 1
ATOM 809 C C . CYS A 1 109 ? -0.630 -12.674 -26.686 1.00 77.06 109 CYS A C 1
ATOM 811 O O . CYS A 1 109 ? -0.859 -11.486 -26.452 1.00 77.06 109 CYS A O 1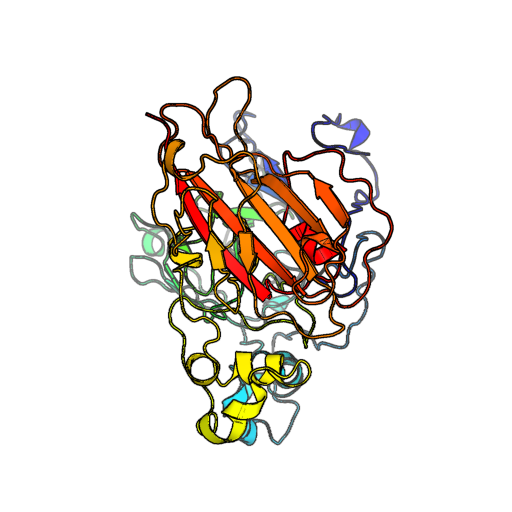
ATOM 813 N N . GLN A 1 110 ? 0.609 -13.168 -26.750 1.00 77.94 110 GLN A N 1
ATOM 814 C CA . GLN A 1 110 ? 1.812 -12.391 -26.464 1.00 77.94 110 GLN A CA 1
ATOM 815 C C . GLN A 1 110 ? 1.981 -11.195 -27.402 1.00 77.94 110 GLN A C 1
ATOM 817 O O . GLN A 1 110 ? 2.127 -10.069 -26.942 1.00 77.94 110 GLN A O 1
ATOM 822 N N . VAL A 1 111 ? 1.904 -11.408 -28.714 1.00 80.19 111 VAL A N 1
ATOM 823 C CA . VAL A 1 111 ? 2.093 -10.348 -29.711 1.00 80.19 111 VAL A CA 1
ATOM 824 C C . VAL A 1 111 ? 0.914 -9.383 -29.685 1.00 80.19 111 VAL A C 1
ATOM 826 O O . VAL A 1 111 ? 1.124 -8.172 -29.604 1.00 80.19 111 VAL A O 1
ATOM 829 N N . THR A 1 112 ? -0.320 -9.900 -29.679 1.00 81.81 112 THR A N 1
ATOM 830 C CA . THR A 1 112 ? -1.532 -9.065 -29.659 1.00 81.81 112 THR A CA 1
ATOM 831 C C . THR A 1 112 ? -1.564 -8.140 -28.441 1.00 81.81 112 THR A C 1
ATOM 833 O O . THR A 1 112 ? -1.870 -6.956 -28.574 1.00 81.81 112 THR A O 1
ATOM 836 N N . CYS A 1 113 ? -1.206 -8.649 -27.260 1.00 73.06 113 CYS A N 1
ATOM 837 C CA . CYS A 1 113 ? -1.172 -7.857 -26.032 1.00 73.06 113 CYS A CA 1
ATOM 838 C C . CYS A 1 113 ? 0.165 -7.156 -25.773 1.00 73.06 113 CYS A C 1
ATOM 840 O O . CYS A 1 113 ? 0.320 -6.518 -24.733 1.00 73.06 113 CYS A O 1
ATOM 842 N N . ARG A 1 114 ? 1.120 -7.249 -26.711 1.00 74.94 114 ARG A N 1
ATOM 843 C CA . ARG A 1 114 ? 2.490 -6.726 -26.578 1.00 74.94 114 ARG A CA 1
ATOM 844 C C . ARG A 1 114 ? 3.221 -7.242 -25.331 1.00 74.94 114 ARG A C 1
ATOM 846 O O . ARG A 1 114 ? 4.099 -6.564 -24.801 1.00 74.94 114 ARG A O 1
ATOM 853 N N . PHE A 1 115 ? 2.868 -8.437 -24.868 1.00 70.44 115 PHE A N 1
ATOM 854 C CA . PHE A 1 115 ? 3.631 -9.154 -23.860 1.00 70.44 115 PHE A CA 1
ATOM 855 C C . PHE A 1 115 ? 4.869 -9.803 -24.478 1.00 70.44 115 PHE A C 1
ATOM 857 O O . PHE A 1 115 ? 4.881 -10.144 -25.660 1.00 70.44 115 PHE A O 1
ATOM 864 N N . CYS A 1 116 ? 5.906 -10.003 -23.662 1.00 68.31 116 CYS A N 1
ATOM 865 C CA . CYS A 1 116 ? 7.155 -10.641 -24.091 1.00 68.31 116 CYS A CA 1
ATOM 866 C C . CYS A 1 116 ? 7.831 -9.897 -25.251 1.00 68.31 116 CYS A C 1
ATOM 868 O O . CYS A 1 116 ? 8.367 -10.498 -26.176 1.00 68.31 116 CYS A O 1
ATOM 870 N N . SER A 1 117 ? 7.769 -8.567 -25.222 1.00 61.50 117 SER A N 1
ATOM 871 C CA . SER A 1 117 ? 8.221 -7.684 -26.293 1.00 61.50 117 SER A CA 1
ATOM 872 C C . SER A 1 117 ? 9.752 -7.692 -26.466 1.00 61.50 117 SER A C 1
ATOM 874 O O . SER A 1 117 ? 10.430 -6.783 -26.000 1.00 61.50 117 SER A O 1
ATOM 876 N N . GLY A 1 118 ? 10.271 -8.733 -27.121 1.00 65.50 118 GLY A N 1
ATOM 877 C CA . GLY A 1 118 ? 11.348 -8.711 -28.119 1.00 65.50 118 GLY A CA 1
ATOM 878 C C . GLY A 1 118 ? 12.634 -7.931 -27.830 1.00 65.50 118 GLY A C 1
ATOM 879 O O . GLY A 1 118 ? 13.070 -7.203 -28.715 1.00 65.50 118 GLY A O 1
ATOM 880 N N . CYS A 1 119 ? 13.261 -8.088 -26.660 1.00 69.94 119 CYS A N 1
ATOM 881 C CA . CYS A 1 119 ? 14.630 -7.589 -26.429 1.00 69.94 119 CYS A CA 1
ATOM 882 C C . CYS A 1 119 ? 15.690 -8.705 -26.354 1.00 69.94 119 CYS A C 1
ATOM 884 O O . CYS A 1 119 ? 16.709 -8.489 -25.716 1.00 69.94 119 CYS A O 1
ATOM 886 N N . ASN A 1 120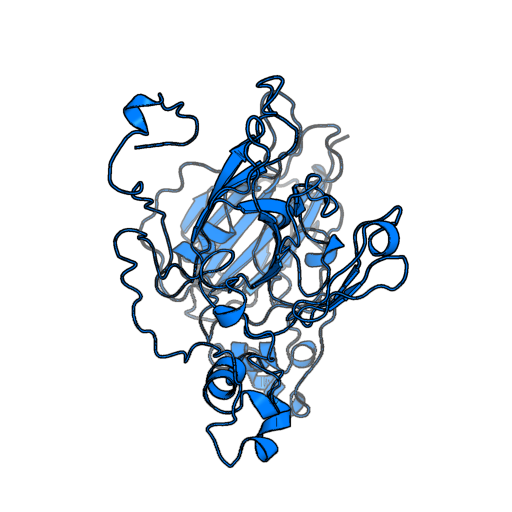 ? 15.439 -9.896 -26.919 1.00 76.88 120 ASN A N 1
ATOM 887 C CA . ASN A 1 120 ? 16.400 -11.011 -26.948 1.00 76.88 120 ASN A CA 1
ATOM 888 C C . ASN A 1 120 ? 17.143 -11.260 -25.613 1.00 76.88 120 ASN A C 1
ATOM 890 O O . ASN A 1 120 ? 18.342 -11.525 -25.595 1.00 76.88 120 ASN A O 1
ATOM 894 N N . PHE A 1 121 ? 16.443 -11.147 -24.477 1.00 77.44 121 PHE A N 1
ATOM 895 C CA . PHE A 1 121 ? 17.061 -11.141 -23.147 1.00 77.44 121 PHE A CA 1
ATOM 896 C C . PHE A 1 121 ? 17.891 -12.397 -22.849 1.00 77.44 121 PHE A C 1
ATOM 898 O O . PHE A 1 121 ? 18.824 -12.324 -22.045 1.00 77.44 121 PHE A O 1
ATOM 905 N N . HIS A 1 122 ? 17.561 -13.538 -23.464 1.00 77.56 122 HIS A N 1
ATOM 906 C CA . HIS A 1 122 ? 18.364 -14.751 -23.339 1.00 77.56 122 HIS A CA 1
ATOM 907 C C . HIS A 1 122 ? 19.612 -14.688 -24.225 1.00 77.56 122 HIS A C 1
ATOM 909 O O . HIS A 1 122 ? 20.709 -14.944 -23.731 1.00 77.56 122 HIS A O 1
ATOM 915 N N . ALA A 1 123 ? 19.472 -14.321 -25.503 1.00 79.31 123 ALA A N 1
ATOM 916 C CA . ALA A 1 123 ? 20.614 -14.186 -26.409 1.00 79.31 123 ALA A CA 1
ATOM 917 C C . ALA A 1 123 ? 21.627 -13.120 -25.947 1.00 79.31 123 ALA A C 1
ATOM 919 O O . ALA A 1 123 ? 22.831 -13.323 -26.091 1.00 79.31 123 ALA A O 1
ATOM 920 N N . ASP A 1 124 ? 21.151 -12.041 -25.324 1.00 79.06 124 ASP A N 1
ATOM 921 C CA . ASP A 1 124 ? 21.985 -10.953 -24.798 1.00 79.06 124 ASP A CA 1
ATOM 922 C C . ASP A 1 124 ? 22.589 -11.276 -23.414 1.00 79.06 124 ASP A C 1
ATOM 924 O O . ASP A 1 124 ? 23.267 -10.447 -22.805 1.00 79.06 124 ASP A O 1
ATOM 928 N N . GLY A 1 125 ? 22.348 -12.481 -22.880 1.00 76.06 125 GLY A N 1
ATOM 929 C CA . GLY A 1 125 ? 22.898 -12.928 -21.598 1.00 76.06 125 GLY A CA 1
ATOM 930 C C . GLY A 1 125 ? 22.364 -12.160 -20.386 1.00 76.06 125 GLY A C 1
ATOM 931 O O . GLY A 1 125 ? 22.963 -12.209 -19.310 1.00 76.06 125 GLY A O 1
ATOM 932 N N . ILE A 1 126 ? 21.242 -11.450 -20.542 1.00 78.94 126 ILE A N 1
ATOM 933 C CA . ILE A 1 126 ? 20.578 -10.727 -19.457 1.00 78.94 126 ILE A CA 1
ATOM 934 C C . ILE A 1 126 ? 19.864 -11.706 -18.524 1.00 78.94 126 ILE A C 1
ATOM 936 O O . ILE A 1 126 ? 19.947 -11.576 -17.303 1.00 78.94 126 ILE A O 1
ATOM 940 N N . VAL A 1 127 ? 19.209 -12.716 -19.096 1.00 69.25 127 VAL A N 1
ATOM 941 C CA . VAL A 1 127 ? 18.640 -13.855 -18.370 1.00 69.25 127 VAL A CA 1
ATOM 942 C C . VAL A 1 127 ? 19.602 -15.044 -18.493 1.00 69.25 127 VAL A C 1
ATOM 944 O O . VAL A 1 127 ? 19.949 -15.408 -19.616 1.00 69.25 127 VAL A O 1
ATOM 947 N N . PRO A 1 128 ? 20.037 -15.684 -17.388 1.00 60.62 128 PRO A N 1
ATOM 948 C CA . PRO A 1 128 ? 19.605 -15.476 -16.003 1.00 60.62 128 PRO A CA 1
ATOM 949 C C . PRO A 1 128 ? 20.450 -14.464 -15.200 1.00 60.62 128 PRO A C 1
ATOM 951 O O . PRO A 1 128 ? 20.215 -14.303 -14.005 1.00 60.62 128 PRO A O 1
ATOM 954 N N . ARG A 1 129 ? 21.463 -13.824 -15.808 1.00 66.44 129 ARG A N 1
ATOM 955 C CA . ARG A 1 129 ? 22.516 -13.080 -15.084 1.00 66.44 129 ARG A CA 1
ATOM 956 C C . ARG A 1 129 ? 21.993 -11.919 -14.232 1.00 66.44 129 ARG A C 1
ATOM 958 O O . ARG A 1 129 ? 22.392 -11.788 -13.082 1.00 66.44 129 ARG A O 1
ATOM 965 N N . PHE A 1 130 ? 21.152 -11.062 -14.799 1.00 69.81 130 PHE A N 1
ATOM 966 C CA . PHE A 1 130 ? 20.593 -9.889 -14.115 1.00 69.81 130 PHE A CA 1
ATOM 967 C C . PHE A 1 130 ? 19.199 -10.162 -13.550 1.00 69.81 130 PHE A C 1
ATOM 969 O O . PHE A 1 130 ? 18.770 -9.512 -12.603 1.00 69.81 130 PHE A O 1
ATOM 976 N N . MET A 1 131 ? 18.478 -11.114 -14.137 1.00 66.25 131 MET A N 1
ATOM 977 C CA . MET A 1 131 ? 17.146 -11.523 -13.704 1.00 66.25 131 MET A CA 1
ATOM 978 C C . MET A 1 131 ? 16.894 -12.969 -14.128 1.00 66.25 131 MET A C 1
ATOM 980 O O . MET A 1 131 ? 17.312 -13.354 -15.219 1.00 66.25 131 MET A O 1
ATOM 984 N N . PRO A 1 132 ? 16.194 -13.780 -13.320 1.00 57.03 132 PRO A N 1
ATOM 985 C CA . PRO A 1 132 ? 16.018 -15.197 -13.628 1.00 57.03 132 PRO A CA 1
ATOM 986 C C . PRO A 1 132 ? 14.992 -15.452 -14.735 1.00 57.03 132 PRO A C 1
ATOM 988 O O . PRO A 1 132 ? 14.980 -16.545 -15.294 1.00 57.03 132 PRO A O 1
ATOM 991 N N . LEU A 1 133 ? 14.141 -14.472 -15.061 1.00 61.22 133 LEU A N 1
ATOM 992 C CA . LEU A 1 133 ? 13.106 -14.576 -16.087 1.00 61.22 133 LEU A CA 1
ATOM 993 C C . LEU A 1 133 ? 13.043 -13.297 -16.925 1.00 61.22 133 LEU A C 1
ATOM 995 O O . LEU A 1 133 ? 13.199 -12.195 -16.401 1.00 61.22 133 LEU A O 1
ATOM 999 N N . ALA A 1 134 ? 12.765 -13.448 -18.220 1.00 65.62 134 ALA A N 1
ATOM 1000 C CA . ALA A 1 134 ? 12.532 -12.317 -19.108 1.00 65.62 134 ALA A CA 1
ATOM 1001 C C . ALA A 1 134 ? 11.232 -11.572 -18.733 1.00 65.62 134 ALA A C 1
ATOM 1003 O O . ALA A 1 134 ? 10.218 -12.206 -18.410 1.00 65.62 134 ALA A O 1
ATOM 1004 N N . PRO A 1 135 ? 11.222 -10.228 -18.797 1.00 71.62 135 PRO A N 1
ATOM 1005 C CA . PRO A 1 135 ? 10.085 -9.430 -18.377 1.00 71.62 135 PRO A CA 1
ATOM 1006 C C . PRO A 1 135 ? 8.914 -9.552 -19.355 1.00 71.62 135 PRO A C 1
ATOM 1008 O O . PRO A 1 135 ? 9.069 -9.620 -20.575 1.00 71.62 135 PRO A O 1
ATOM 1011 N N . SER A 1 136 ? 7.702 -9.509 -18.802 1.00 67.38 136 SER A N 1
ATOM 1012 C CA . SER A 1 136 ? 6.466 -9.574 -19.592 1.00 67.38 136 SER A CA 1
ATOM 1013 C C . SER A 1 136 ? 6.129 -8.275 -20.327 1.00 67.38 136 SER A C 1
ATOM 1015 O O . SER A 1 136 ? 5.355 -8.319 -21.278 1.00 67.38 136 SER A O 1
ATOM 1017 N N . ARG A 1 137 ? 6.701 -7.134 -19.922 1.00 72.94 137 ARG A N 1
ATOM 1018 C CA . ARG A 1 137 ? 6.473 -5.806 -20.510 1.00 72.94 137 ARG A CA 1
ATOM 1019 C C . ARG A 1 137 ? 7.774 -5.004 -20.533 1.00 72.94 137 ARG A C 1
ATOM 1021 O O . ARG A 1 137 ? 8.659 -5.232 -19.711 1.00 72.94 137 ARG A O 1
ATOM 1028 N N . ARG A 1 138 ? 7.863 -4.038 -21.448 1.00 74.69 138 ARG A N 1
ATOM 1029 C CA . ARG A 1 138 ? 8.977 -3.086 -21.526 1.00 74.69 138 ARG A CA 1
ATOM 1030 C C . ARG A 1 138 ? 8.710 -1.842 -20.688 1.00 74.69 138 ARG A C 1
ATOM 1032 O O . ARG A 1 138 ? 7.604 -1.309 -20.689 1.00 74.69 138 ARG A O 1
ATOM 1039 N N . LEU A 1 139 ? 9.759 -1.363 -20.032 1.00 82.31 139 LEU A N 1
ATOM 1040 C CA . LEU A 1 139 ? 9.795 -0.040 -19.416 1.00 82.31 139 LEU A CA 1
ATOM 1041 C C . LEU A 1 139 ? 10.211 0.999 -20.455 1.00 82.31 139 LEU A C 1
ATOM 1043 O O . LEU A 1 139 ? 10.992 0.703 -21.361 1.00 82.31 139 LEU A O 1
ATOM 1047 N N . SER A 1 140 ? 9.719 2.223 -20.299 1.00 85.00 140 SER A N 1
ATOM 1048 C CA . SER A 1 140 ? 10.165 3.371 -21.083 1.00 85.00 140 SER A CA 1
ATOM 1049 C C . SER A 1 140 ? 11.097 4.220 -20.228 1.00 85.00 140 SER A C 1
ATOM 1051 O O . SER A 1 140 ? 10.630 4.950 -19.359 1.00 85.00 140 SER A O 1
ATOM 1053 N N . VAL A 1 141 ? 12.399 4.163 -20.497 1.00 90.38 141 VAL A N 1
ATOM 1054 C CA . VAL A 1 141 ? 13.409 4.973 -19.801 1.00 90.38 141 VAL A CA 1
ATOM 1055 C C . VAL A 1 141 ? 13.924 6.058 -20.742 1.00 90.38 141 VAL A C 1
ATOM 1057 O O . VAL A 1 141 ? 14.373 5.751 -21.849 1.00 90.38 141 VAL A O 1
ATOM 1060 N N . ARG A 1 142 ? 13.848 7.318 -20.302 1.00 92.25 142 ARG A N 1
ATOM 1061 C CA . ARG A 1 142 ? 14.241 8.509 -21.064 1.00 92.25 142 ARG A CA 1
ATOM 1062 C C . ARG A 1 142 ? 15.204 9.381 -20.267 1.00 92.25 142 ARG A C 1
ATOM 1064 O O . ARG A 1 142 ? 14.860 9.837 -19.181 1.00 92.25 142 ARG A O 1
ATOM 1071 N N . PHE A 1 143 ? 16.369 9.666 -20.831 1.00 92.25 143 PHE A N 1
ATOM 1072 C CA . PHE A 1 143 ? 17.320 10.630 -20.278 1.00 92.25 143 PHE A CA 1
ATOM 1073 C C . PHE A 1 143 ? 16.902 12.071 -20.601 1.00 92.25 143 PHE A C 1
ATOM 1075 O O . PHE A 1 143 ? 16.153 12.316 -21.551 1.00 92.25 143 PHE A O 1
ATOM 1082 N N . GLU A 1 144 ? 17.394 13.032 -19.818 1.00 88.62 144 GLU A N 1
ATOM 1083 C CA . GLU A 1 144 ? 17.058 14.460 -19.938 1.00 88.62 144 GLU A CA 1
ATOM 1084 C C . GLU A 1 144 ? 17.397 15.020 -21.332 1.00 88.62 144 GLU A C 1
ATOM 1086 O O . GLU A 1 144 ? 16.570 15.697 -21.943 1.00 88.62 144 GLU A O 1
ATOM 1091 N N . GLY A 1 145 ? 18.538 14.612 -21.904 1.00 84.38 145 GLY A N 1
ATOM 1092 C CA . GLY A 1 145 ? 18.937 14.920 -23.286 1.00 84.38 145 GLY A CA 1
ATOM 1093 C C . GLY A 1 145 ? 18.075 14.270 -24.383 1.00 84.38 145 GLY A C 1
ATOM 1094 O O . GLY A 1 145 ? 18.339 14.446 -25.569 1.00 84.38 145 GLY A O 1
ATOM 1095 N N . GLY A 1 146 ? 17.039 13.509 -24.019 1.00 87.38 146 GLY A N 1
ATOM 1096 C CA . GLY A 1 146 ? 16.085 12.891 -24.942 1.00 87.38 146 GLY A CA 1
ATOM 1097 C C . GLY A 1 146 ? 16.464 11.496 -25.437 1.00 87.38 146 GLY A C 1
ATOM 1098 O O . GLY A 1 146 ? 15.651 10.874 -26.123 1.00 87.38 146 GLY A O 1
ATOM 1099 N N . ALA A 1 147 ? 17.643 10.982 -25.075 1.00 91.69 147 ALA A N 1
ATOM 1100 C CA . ALA A 1 147 ? 18.032 9.609 -25.372 1.00 91.69 147 ALA A CA 1
ATOM 1101 C C . ALA A 1 147 ? 17.101 8.608 -24.668 1.00 91.69 147 ALA A C 1
ATOM 1103 O O . ALA A 1 147 ? 16.689 8.814 -23.525 1.00 91.69 147 ALA A O 1
ATOM 1104 N N . MET A 1 148 ? 16.771 7.518 -25.356 1.00 90.38 148 MET A N 1
ATOM 1105 C CA . MET A 1 148 ? 15.870 6.473 -24.865 1.00 90.38 148 MET A CA 1
ATOM 1106 C C . MET A 1 148 ? 16.629 5.158 -24.710 1.00 90.38 148 MET A C 1
ATOM 1108 O O . MET A 1 148 ? 17.490 4.844 -25.532 1.00 90.38 148 MET A O 1
ATOM 1112 N N . VAL A 1 149 ? 16.275 4.369 -23.697 1.00 88.38 149 VAL A N 1
ATOM 1113 C CA . VAL A 1 149 ? 16.703 2.965 -23.611 1.00 88.38 149 VAL A CA 1
ATOM 1114 C C . VAL A 1 149 ? 15.784 2.120 -24.494 1.00 88.38 149 VAL A C 1
ATOM 1116 O O . VAL A 1 149 ? 14.564 2.120 -24.317 1.00 88.38 149 VAL A O 1
ATOM 1119 N N . ASP A 1 150 ? 16.369 1.392 -25.439 1.00 84.75 150 ASP A N 1
ATOM 1120 C CA . ASP A 1 150 ? 15.666 0.562 -26.415 1.00 84.75 150 ASP A CA 1
ATOM 1121 C C . ASP A 1 150 ? 16.450 -0.731 -26.674 1.00 84.75 150 ASP A C 1
ATOM 1123 O O . ASP A 1 150 ? 17.473 -0.697 -27.343 1.00 84.75 150 ASP A O 1
ATOM 1127 N N . CYS A 1 151 ? 15.981 -1.848 -26.102 1.00 80.06 151 CYS A N 1
ATOM 1128 C CA . CYS A 1 151 ? 16.468 -3.227 -26.287 1.00 80.06 151 CYS A CA 1
ATOM 1129 C C . CYS A 1 151 ? 17.908 -3.366 -26.840 1.00 80.06 151 CYS A C 1
ATOM 1131 O O . CYS A 1 151 ? 18.098 -3.591 -28.034 1.00 80.06 151 CYS A O 1
ATOM 1133 N N . GLY A 1 152 ? 18.919 -3.250 -25.974 1.00 80.12 152 GLY A N 1
ATOM 1134 C CA . GLY A 1 152 ? 20.321 -3.479 -26.354 1.00 80.12 152 GLY A CA 1
ATOM 1135 C C . GLY A 1 152 ? 20.984 -2.330 -27.123 1.00 80.12 152 GLY A C 1
ATOM 1136 O O . GLY A 1 152 ? 22.128 -2.466 -27.560 1.00 80.12 152 GLY A O 1
ATOM 1137 N N . ASN A 1 153 ? 20.313 -1.184 -27.284 1.00 89.25 153 ASN A N 1
ATOM 1138 C CA . ASN A 1 153 ? 20.941 -0.009 -27.871 1.00 89.25 153 ASN A CA 1
ATOM 1139 C C . ASN A 1 153 ? 22.148 0.463 -27.049 1.00 89.25 153 ASN A C 1
ATOM 1141 O O . ASN A 1 153 ? 22.171 0.421 -25.820 1.00 89.25 153 ASN A O 1
ATOM 1145 N N . THR A 1 154 ? 23.166 0.952 -27.752 1.00 90.00 154 THR A N 1
ATOM 1146 C CA . THR A 1 154 ? 24.343 1.551 -27.119 1.00 90.00 154 THR A CA 1
ATOM 1147 C C . THR A 1 154 ? 24.083 3.029 -26.855 1.00 90.00 154 THR A C 1
ATOM 1149 O O . THR A 1 154 ? 23.712 3.759 -27.774 1.00 90.00 154 THR A O 1
ATOM 1152 N N . LEU A 1 155 ? 24.306 3.470 -25.615 1.00 90.31 155 LEU A N 1
ATOM 1153 C CA . LEU A 1 155 ? 24.219 4.873 -25.211 1.00 90.31 155 LEU A CA 1
ATOM 1154 C C . LEU A 1 155 ? 25.595 5.395 -24.788 1.00 90.31 155 LEU A C 1
ATOM 1156 O O . LEU A 1 155 ? 26.302 4.744 -24.018 1.00 90.31 155 LEU A O 1
ATOM 1160 N N . THR A 1 156 ? 25.969 6.580 -25.270 1.00 89.62 156 THR A N 1
ATOM 1161 C CA . THR A 1 156 ? 27.202 7.269 -24.857 1.00 89.62 156 THR A CA 1
ATOM 1162 C C . THR A 1 156 ? 27.031 7.940 -23.492 1.00 89.62 156 THR A C 1
ATOM 1164 O O . THR A 1 156 ? 25.910 8.134 -23.022 1.00 89.62 156 THR A O 1
ATOM 1167 N N . LEU A 1 157 ? 28.138 8.320 -22.844 1.00 86.56 157 LEU A N 1
ATOM 1168 C CA . LEU A 1 157 ? 28.082 9.071 -21.582 1.00 86.56 157 LEU A CA 1
ATOM 1169 C C . LEU A 1 157 ? 27.358 10.414 -21.748 1.00 86.56 157 LEU A C 1
ATOM 1171 O O . LEU A 1 157 ? 26.535 10.753 -20.908 1.00 86.56 157 LEU A O 1
ATOM 1175 N N . GLU A 1 158 ? 27.603 11.114 -22.859 1.00 88.06 158 GLU A N 1
ATOM 1176 C CA . GLU A 1 158 ? 26.943 12.379 -23.212 1.00 88.06 158 GLU A CA 1
ATOM 1177 C C . GLU A 1 158 ? 25.423 12.211 -23.357 1.00 88.06 158 GLU A C 1
ATOM 1179 O O . GLU A 1 158 ? 24.644 13.005 -22.844 1.00 88.06 158 GLU A O 1
ATOM 1184 N N . GLN A 1 159 ? 24.969 11.114 -23.972 1.00 87.88 159 GLN A N 1
ATOM 1185 C CA . GLN A 1 159 ? 23.539 10.806 -24.092 1.00 87.88 159 GLN A CA 1
ATOM 1186 C C . GLN A 1 159 ? 22.865 10.511 -22.743 1.00 87.88 159 GLN A C 1
ATOM 1188 O O . GLN A 1 159 ? 21.639 10.580 -22.644 1.00 87.88 159 GLN A O 1
ATOM 1193 N N . GLN A 1 160 ? 23.652 10.184 -21.717 1.00 87.75 160 GLN A N 1
ATOM 1194 C CA . GLN A 1 160 ? 23.191 9.963 -20.348 1.00 87.75 160 GLN A CA 1
ATOM 1195 C C . GLN A 1 160 ? 23.368 11.201 -19.452 1.00 87.75 160 GLN A C 1
ATOM 1197 O O . GLN A 1 160 ? 23.072 11.129 -18.255 1.00 87.75 160 GLN A O 1
ATOM 1202 N N . GLU A 1 161 ? 23.884 12.318 -19.980 1.00 81.81 161 GLU A N 1
ATOM 1203 C CA . GLU A 1 161 ? 24.066 13.547 -19.210 1.00 81.81 161 GLU A CA 1
ATOM 1204 C C . GLU A 1 161 ? 22.730 14.205 -18.852 1.00 81.81 161 GLU A C 1
ATOM 1206 O O . GLU A 1 161 ? 21.750 14.181 -19.601 1.00 81.81 161 GLU A O 1
ATOM 1211 N N . GLY A 1 162 ? 22.705 14.781 -17.653 1.00 80.69 162 GLY A N 1
ATOM 1212 C CA . GLY A 1 162 ? 21.542 15.416 -17.055 1.00 80.69 162 GLY A CA 1
ATOM 1213 C C . GLY A 1 162 ? 21.812 15.748 -15.593 1.00 80.69 162 GLY A C 1
ATOM 1214 O O . GLY A 1 162 ? 22.667 15.127 -14.953 1.00 80.69 162 GLY A O 1
ATOM 1215 N N . ALA A 1 163 ? 21.097 16.742 -15.072 1.00 81.12 163 ALA A N 1
ATOM 1216 C CA . ALA A 1 163 ? 21.127 17.074 -13.649 1.00 81.12 163 ALA A CA 1
ATOM 1217 C C . ALA A 1 163 ? 20.246 16.114 -12.833 1.00 81.12 163 ALA A C 1
ATOM 1219 O O . ALA A 1 163 ? 20.445 15.965 -11.629 1.00 81.12 163 ALA A O 1
ATOM 1220 N N . ASN A 1 164 ? 19.287 15.458 -13.495 1.00 85.88 164 ASN A N 1
ATOM 1221 C CA . ASN A 1 164 ? 18.288 14.602 -12.870 1.00 85.88 164 ASN A CA 1
ATOM 1222 C C . ASN A 1 164 ? 18.405 13.137 -13.335 1.00 85.88 164 ASN A C 1
ATOM 1224 O O . ASN A 1 164 ? 18.881 12.876 -14.445 1.00 85.88 164 ASN A O 1
ATOM 1228 N N . PRO A 1 165 ? 17.936 12.166 -12.525 1.00 88.81 165 PRO A N 1
ATOM 1229 C CA . PRO A 1 165 ? 17.771 10.781 -12.965 1.00 88.81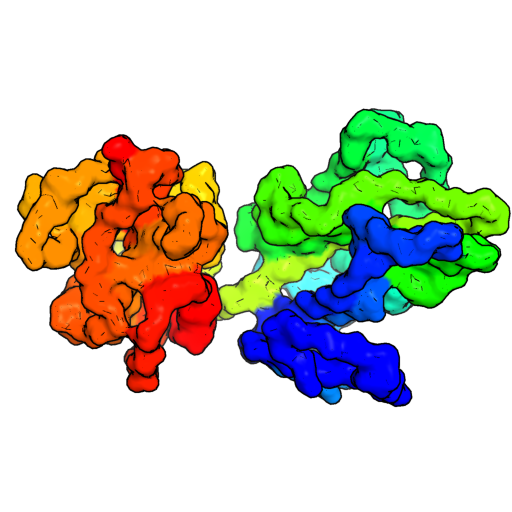 165 PRO A CA 1
ATOM 1230 C C . PRO A 1 165 ? 16.874 10.669 -14.211 1.00 88.81 165 PRO A C 1
ATOM 1232 O O . PRO A 1 165 ? 16.000 11.519 -14.418 1.00 88.81 165 PRO A O 1
ATOM 1235 N N . PRO A 1 166 ? 17.034 9.617 -15.038 1.00 92.19 166 PRO A N 1
ATOM 1236 C CA . PRO A 1 166 ? 16.186 9.421 -16.204 1.00 92.19 166 PRO A CA 1
ATOM 1237 C C . PRO A 1 166 ? 14.723 9.224 -15.791 1.00 92.19 166 PRO A C 1
ATOM 1239 O O . PRO A 1 166 ? 14.409 8.594 -14.781 1.00 92.19 166 PRO A O 1
ATOM 1242 N N . THR A 1 167 ? 13.808 9.732 -16.613 1.00 90.56 167 THR A N 1
ATOM 1243 C CA . THR A 1 167 ? 12.373 9.509 -16.435 1.00 90.56 167 THR A CA 1
ATOM 1244 C C . THR A 1 167 ? 12.042 8.066 -16.790 1.00 90.56 167 THR A C 1
ATOM 1246 O O . THR A 1 167 ? 12.324 7.618 -17.903 1.00 90.56 167 THR A O 1
ATOM 1249 N N . VAL A 1 168 ? 11.414 7.346 -15.861 1.00 91.19 168 VAL A N 1
ATOM 1250 C CA . VAL A 1 168 ? 10.950 5.971 -16.070 1.00 91.19 168 VAL A CA 1
ATOM 1251 C C . VAL A 1 168 ? 9.429 5.972 -16.112 1.00 91.19 168 VAL A C 1
ATOM 1253 O O . VAL A 1 168 ? 8.772 6.249 -15.114 1.00 91.19 168 VAL A O 1
ATOM 1256 N N . ASN A 1 169 ? 8.877 5.632 -17.271 1.00 82.44 169 ASN A N 1
ATOM 1257 C CA . ASN A 1 169 ? 7.445 5.492 -17.489 1.00 82.44 169 ASN A CA 1
ATOM 1258 C C . ASN A 1 169 ? 7.086 4.015 -17.637 1.00 82.44 169 ASN A C 1
ATOM 1260 O O . ASN A 1 169 ? 7.745 3.266 -18.367 1.00 82.44 169 ASN A O 1
ATOM 1264 N N . PHE A 1 170 ? 6.022 3.608 -16.957 1.00 81.50 170 PHE A N 1
ATOM 1265 C CA . PHE A 1 170 ? 5.506 2.251 -17.005 1.00 81.50 170 PHE A CA 1
ATOM 1266 C C . PHE A 1 170 ? 4.002 2.233 -16.734 1.00 81.50 170 PHE A C 1
ATOM 1268 O O . PHE A 1 170 ? 3.480 3.057 -15.985 1.00 81.50 170 PHE A O 1
ATOM 1275 N N . ASP A 1 171 ? 3.319 1.264 -17.340 1.00 69.25 171 ASP A N 1
ATOM 1276 C CA . ASP A 1 171 ? 1.882 1.047 -17.165 1.00 69.25 171 ASP A CA 1
ATOM 1277 C C . ASP A 1 171 ? 1.628 0.146 -15.954 1.00 69.25 171 ASP A C 1
ATOM 1279 O O . ASP A 1 171 ? 1.193 -1.003 -16.073 1.00 69.25 171 ASP A O 1
ATOM 1283 N N . GLY A 1 172 ? 1.955 0.654 -14.775 1.00 62.81 172 GLY A N 1
ATOM 1284 C CA . GLY A 1 172 ? 1.582 0.031 -13.520 1.00 62.81 172 GLY A CA 1
ATOM 1285 C C . GLY A 1 172 ? 0.076 0.136 -13.271 1.00 62.81 172 GLY A C 1
ATOM 1286 O O . GLY A 1 172 ? -0.638 1.070 -13.648 1.00 62.81 172 GLY A O 1
ATOM 1287 N N . GLN A 1 173 ? -0.447 -0.887 -12.618 1.00 58.12 173 GLN A N 1
ATOM 1288 C CA . GLN A 1 173 ? -1.782 -0.851 -12.045 1.00 58.12 173 GLN A CA 1
ATOM 1289 C C . GLN A 1 173 ? -1.792 0.161 -10.900 1.00 58.12 173 GLN A C 1
ATOM 1291 O O . GLN A 1 173 ? -0.961 0.042 -10.006 1.00 58.12 173 GLN A O 1
ATOM 1296 N N . ALA A 1 174 ? -2.757 1.090 -10.888 1.00 47.31 174 ALA A N 1
ATOM 1297 C CA . ALA A 1 174 ? -2.889 2.179 -9.900 1.00 47.31 174 ALA A CA 1
ATOM 1298 C C . ALA A 1 174 ? -2.850 1.731 -8.423 1.00 47.31 174 ALA A C 1
ATOM 1300 O O . ALA A 1 174 ? -2.663 2.544 -7.528 1.00 47.31 174 ALA A O 1
ATOM 1301 N N . ASN A 1 175 ? -3.015 0.429 -8.212 1.00 48.53 175 ASN A N 1
ATOM 1302 C CA . ASN A 1 175 ? -3.259 -0.256 -6.963 1.00 48.53 175 ASN A CA 1
ATOM 1303 C C . ASN A 1 175 ? -2.173 -1.305 -6.637 1.00 48.53 175 ASN A C 1
ATOM 1305 O O . ASN A 1 175 ? -2.353 -2.164 -5.783 1.00 48.53 175 ASN A O 1
ATOM 1309 N N . ALA A 1 176 ? -1.056 -1.322 -7.351 1.00 52.97 176 ALA A N 1
ATOM 1310 C CA . ALA A 1 176 ? 0.041 -2.243 -7.072 1.00 52.97 176 ALA A CA 1
ATOM 1311 C C . ALA A 1 176 ? 1.250 -1.478 -6.538 1.00 52.97 176 ALA A C 1
ATOM 1313 O O . ALA A 1 176 ? 1.456 -0.312 -6.884 1.00 52.97 176 ALA A O 1
ATOM 1314 N N . LEU A 1 177 ? 2.031 -2.156 -5.697 1.00 56.72 177 LEU A N 1
ATOM 1315 C CA . LEU A 1 177 ? 3.352 -1.691 -5.306 1.00 56.72 177 LEU A CA 1
ATOM 1316 C C . LEU A 1 177 ? 4.386 -2.303 -6.238 1.00 56.72 177 LEU A C 1
ATOM 1318 O O . LEU A 1 177 ? 4.309 -3.485 -6.586 1.00 56.72 177 LEU A O 1
ATOM 1322 N N . TYR A 1 178 ? 5.365 -1.498 -6.618 1.00 70.06 178 TYR A N 1
ATOM 1323 C CA . TYR A 1 178 ? 6.470 -1.940 -7.448 1.00 70.06 178 TYR A CA 1
ATOM 1324 C C . TYR A 1 178 ? 7.802 -1.689 -6.752 1.00 70.06 178 TYR A C 1
ATOM 1326 O O . TYR A 1 178 ? 7.951 -0.765 -5.953 1.00 70.06 178 TYR A O 1
ATOM 1334 N N . THR A 1 179 ? 8.780 -2.511 -7.105 1.00 76.31 179 THR A N 1
ATOM 1335 C CA . THR A 1 179 ? 10.191 -2.263 -6.831 1.00 76.31 179 THR A CA 1
ATOM 1336 C C . THR A 1 179 ? 10.877 -1.996 -8.155 1.00 76.31 179 THR A C 1
ATOM 1338 O O . THR A 1 179 ? 10.832 -2.824 -9.061 1.00 76.31 179 THR A O 1
ATOM 1341 N N . PHE A 1 180 ? 11.507 -0.840 -8.280 1.00 86.88 180 PHE A N 1
ATOM 1342 C CA . PHE A 1 180 ? 12.328 -0.481 -9.421 1.00 86.88 180 PHE A CA 1
ATOM 1343 C C . PHE A 1 180 ? 13.797 -0.668 -9.063 1.00 86.88 180 PHE A C 1
ATOM 1345 O O . PHE A 1 180 ? 14.243 -0.227 -8.004 1.00 86.88 180 PHE A O 1
ATOM 1352 N N . ILE A 1 181 ? 14.548 -1.294 -9.962 1.00 87.31 181 ILE A N 1
ATOM 1353 C CA . ILE A 1 181 ? 15.975 -1.528 -9.791 1.00 87.31 181 ILE A CA 1
ATOM 1354 C C . ILE A 1 181 ? 16.717 -1.329 -11.116 1.00 87.31 181 ILE A C 1
ATOM 1356 O O . ILE A 1 181 ? 16.339 -1.879 -12.151 1.00 87.31 181 ILE A O 1
ATOM 1360 N N . MET A 1 182 ? 17.790 -0.546 -11.080 1.00 90.38 182 MET A N 1
ATOM 1361 C CA . MET A 1 182 ? 18.788 -0.459 -12.141 1.00 90.38 182 MET A CA 1
ATOM 1362 C C . MET A 1 182 ? 20.018 -1.253 -11.711 1.00 90.38 182 MET A C 1
ATOM 1364 O O . MET A 1 182 ? 20.588 -0.996 -10.649 1.00 90.38 182 MET A O 1
ATOM 1368 N N . MET A 1 183 ? 20.430 -2.201 -12.544 1.00 87.00 183 MET A N 1
ATOM 1369 C CA . MET A 1 183 ? 21.564 -3.086 -12.290 1.00 87.00 183 MET A CA 1
ATOM 1370 C C . MET A 1 183 ? 22.621 -2.925 -13.377 1.00 87.00 183 MET A C 1
ATOM 1372 O O . MET A 1 183 ? 22.294 -2.728 -14.545 1.00 87.00 183 MET A O 1
ATOM 1376 N N . GLY A 1 184 ? 23.885 -3.032 -12.995 1.00 86.19 184 GLY A N 1
ATOM 1377 C CA . GLY A 1 184 ? 25.036 -3.017 -13.891 1.00 86.19 184 GLY A CA 1
ATOM 1378 C C . GLY A 1 184 ? 26.032 -4.116 -13.523 1.00 86.19 184 GLY A C 1
ATOM 1379 O O . GLY A 1 184 ? 25.864 -4.783 -12.500 1.00 86.19 184 GLY A O 1
ATOM 1380 N N . PRO A 1 185 ? 27.063 -4.347 -14.345 1.00 80.06 185 PRO A N 1
ATOM 1381 C CA . PRO A 1 185 ? 28.148 -5.252 -13.994 1.00 80.06 185 PRO A CA 1
ATOM 1382 C C . PRO A 1 185 ? 28.891 -4.736 -12.758 1.00 80.06 185 PRO A C 1
ATOM 1384 O O . PRO A 1 185 ? 29.218 -3.553 -12.671 1.00 80.06 185 PRO A O 1
ATOM 1387 N N . GLN A 1 186 ? 29.198 -5.630 -11.819 1.00 76.50 186 GLN A N 1
ATOM 1388 C CA . GLN A 1 186 ? 30.140 -5.315 -10.750 1.00 76.50 186 GLN A CA 1
ATOM 1389 C C . GLN A 1 186 ? 31.568 -5.499 -11.266 1.00 76.50 186 GLN A C 1
ATOM 1391 O O . GLN A 1 186 ? 31.900 -6.567 -11.782 1.00 76.50 186 GLN A O 1
ATOM 1396 N N . PHE A 1 187 ? 32.425 -4.500 -11.079 1.00 72.81 187 PHE A N 1
ATOM 1397 C CA . PHE A 1 187 ? 33.840 -4.582 -11.441 1.00 72.81 187 PHE A CA 1
ATOM 1398 C C . PHE A 1 187 ? 34.706 -4.845 -10.212 1.00 72.81 187 PHE A C 1
ATOM 1400 O O . PHE A 1 187 ? 34.444 -4.320 -9.129 1.00 72.81 187 PHE A O 1
ATOM 1407 N N . ASP A 1 188 ? 35.750 -5.644 -10.394 1.00 68.06 188 ASP A N 1
ATOM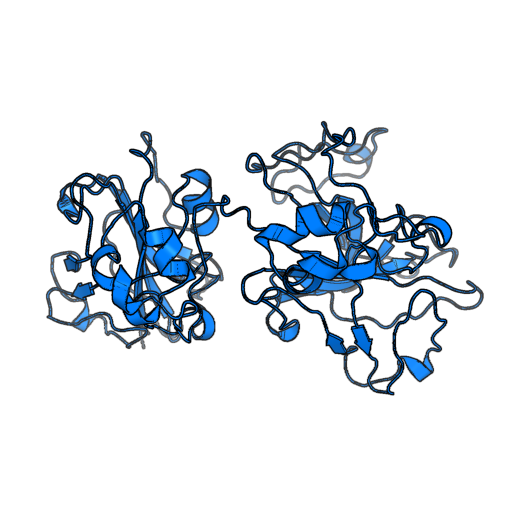 1408 C CA . ASP A 1 188 ? 36.815 -5.798 -9.411 1.00 68.06 188 ASP A CA 1
ATOM 1409 C C . ASP A 1 188 ? 37.699 -4.543 -9.428 1.00 68.06 188 ASP A C 1
ATOM 1411 O O . ASP A 1 188 ? 38.271 -4.182 -10.457 1.00 68.06 188 ASP A O 1
ATOM 1415 N N . GLY A 1 189 ? 37.806 -3.865 -8.285 1.00 63.44 189 GLY A N 1
ATOM 1416 C CA . GLY A 1 189 ? 38.561 -2.618 -8.173 1.00 63.44 189 GLY A CA 1
ATOM 1417 C C . GLY A 1 189 ? 40.081 -2.769 -8.312 1.00 63.44 189 GLY A C 1
ATOM 1418 O O . GLY A 1 189 ? 40.747 -1.762 -8.535 1.00 63.44 189 GLY A O 1
ATOM 1419 N N . MET A 1 190 ? 40.639 -3.983 -8.224 1.00 61.12 190 MET A N 1
ATOM 1420 C CA . MET A 1 190 ? 42.070 -4.231 -8.454 1.00 61.12 190 MET A CA 1
ATOM 1421 C C . MET A 1 190 ? 42.382 -4.529 -9.921 1.00 61.12 190 MET A C 1
ATOM 1423 O O . MET A 1 190 ? 43.413 -4.100 -10.437 1.00 61.12 190 MET A O 1
ATOM 1427 N N . THR A 1 191 ? 41.512 -5.284 -10.595 1.00 66.38 191 THR A N 1
ATOM 1428 C CA . THR A 1 191 ? 41.755 -5.759 -11.969 1.00 66.38 191 THR A CA 1
ATOM 1429 C C . THR A 1 191 ? 41.006 -4.957 -13.032 1.00 66.38 191 THR A C 1
ATOM 1431 O O . THR A 1 191 ? 41.342 -5.047 -14.212 1.00 66.38 191 THR A O 1
ATOM 1434 N N . GLY A 1 192 ? 39.990 -4.180 -12.643 1.00 63.84 192 GLY A N 1
ATOM 1435 C CA . GLY A 1 192 ? 39.099 -3.453 -13.551 1.00 63.84 192 GLY A CA 1
ATOM 1436 C C . GLY A 1 192 ? 38.199 -4.364 -14.394 1.00 63.84 192 GLY A C 1
ATOM 1437 O O . GLY A 1 192 ? 37.497 -3.882 -15.283 1.00 63.84 192 GLY A O 1
ATOM 1438 N N . MET A 1 193 ? 38.216 -5.678 -14.145 1.00 66.81 193 MET A N 1
ATOM 1439 C CA . MET A 1 193 ? 37.441 -6.655 -14.904 1.00 66.81 193 MET A CA 1
ATOM 1440 C C . MET A 1 193 ? 36.036 -6.813 -14.323 1.00 66.81 193 MET A C 1
ATOM 1442 O O . MET A 1 193 ? 35.835 -6.766 -13.108 1.00 66.81 193 MET A O 1
ATOM 1446 N N . ALA A 1 194 ? 35.053 -7.024 -15.199 1.00 63.59 194 ALA A N 1
ATOM 1447 C CA . ALA A 1 194 ? 33.694 -7.339 -14.781 1.00 63.59 194 ALA A CA 1
ATOM 1448 C C . ALA A 1 194 ? 33.654 -8.730 -14.129 1.00 63.59 194 ALA A C 1
ATOM 1450 O O . ALA A 1 194 ? 34.131 -9.714 -14.694 1.00 63.59 194 ALA A O 1
ATOM 1451 N N . THR A 1 195 ? 33.052 -8.808 -12.950 1.00 69.56 195 THR A N 1
ATOM 1452 C CA . THR A 1 195 ? 32.778 -10.055 -12.235 1.00 69.56 195 THR A CA 1
ATOM 1453 C C . THR A 1 195 ? 31.442 -10.654 -12.697 1.00 69.56 195 THR A C 1
ATOM 1455 O O . THR A 1 195 ? 30.671 -10.032 -13.436 1.00 69.56 195 THR A O 1
ATOM 1458 N N . ASN A 1 196 ? 31.127 -11.865 -12.233 1.00 64.69 196 ASN A N 1
ATOM 1459 C CA . ASN A 1 196 ? 29.809 -12.472 -12.453 1.00 64.69 196 ASN A CA 1
ATOM 1460 C C . ASN A 1 196 ? 28.694 -11.818 -11.618 1.00 64.69 196 ASN A C 1
ATOM 1462 O O . ASN A 1 196 ? 27.522 -12.108 -11.849 1.00 64.69 196 ASN A O 1
ATOM 1466 N N . ASN A 1 197 ? 29.043 -10.929 -10.687 1.00 64.88 197 ASN A N 1
ATOM 1467 C CA . ASN A 1 197 ? 28.093 -10.248 -9.821 1.00 64.88 197 ASN A CA 1
ATOM 1468 C C . ASN A 1 197 ? 27.527 -8.982 -10.481 1.00 64.88 197 ASN A C 1
ATOM 1470 O O . ASN A 1 197 ? 28.054 -8.468 -11.476 1.00 64.88 197 ASN A O 1
ATOM 1474 N N . VAL A 1 198 ? 26.448 -8.467 -9.891 1.00 71.56 198 VAL A N 1
ATOM 1475 C CA . VAL A 1 198 ? 25.743 -7.267 -10.347 1.00 71.56 198 VAL A CA 1
ATOM 1476 C C . VAL A 1 198 ? 25.770 -6.178 -9.274 1.00 71.56 198 VAL A C 1
ATOM 1478 O O . VAL A 1 198 ? 25.584 -6.436 -8.085 1.00 71.56 198 VAL A O 1
ATOM 1481 N N . SER A 1 199 ? 25.995 -4.940 -9.699 1.00 72.75 199 SER A N 1
ATOM 1482 C CA . SER A 1 199 ? 25.949 -3.748 -8.853 1.00 72.75 199 SER A CA 1
ATOM 1483 C C . SER A 1 199 ? 24.622 -3.024 -9.029 1.00 72.75 199 SER A C 1
ATOM 1485 O O . SER A 1 199 ? 24.089 -2.950 -10.139 1.00 72.75 199 SER A O 1
ATOM 1487 N N . VAL A 1 200 ? 24.088 -2.469 -7.941 1.00 80.62 200 VAL A N 1
ATOM 1488 C CA . VAL A 1 200 ? 22.872 -1.653 -7.985 1.00 80.62 200 VAL A CA 1
ATOM 1489 C C . VAL A 1 200 ? 23.253 -0.208 -8.232 1.00 80.62 200 VAL A C 1
ATOM 1491 O O . VAL A 1 200 ? 24.007 0.389 -7.473 1.00 80.62 200 VAL A O 1
ATOM 1494 N N . HIS A 1 201 ? 22.689 0.344 -9.296 1.00 84.94 201 HIS A N 1
ATOM 1495 C CA . HIS A 1 201 ? 22.865 1.735 -9.688 1.00 84.94 201 HIS A CA 1
ATOM 1496 C C . HIS A 1 201 ? 21.678 2.604 -9.289 1.00 84.94 201 HIS A C 1
ATOM 1498 O O . HIS A 1 201 ? 21.813 3.815 -9.272 1.00 84.94 201 HIS A O 1
ATOM 1504 N N . TRP A 1 202 ? 20.510 2.024 -9.014 1.00 88.94 202 TRP A N 1
ATOM 1505 C CA . TRP A 1 202 ? 19.335 2.753 -8.536 1.00 88.94 202 TRP A CA 1
ATOM 1506 C C . TRP A 1 202 ? 18.343 1.750 -7.949 1.00 88.94 202 TRP A C 1
ATOM 1508 O O . TRP A 1 202 ? 18.043 0.755 -8.606 1.00 88.94 202 TRP A O 1
ATOM 1518 N N . LEU A 1 203 ? 17.832 1.984 -6.740 1.00 84.38 203 LEU A N 1
ATOM 1519 C CA . LEU A 1 203 ? 16.822 1.127 -6.115 1.00 84.38 203 LEU A CA 1
ATOM 1520 C C . LEU A 1 203 ? 15.745 1.969 -5.443 1.00 84.38 203 LEU A C 1
ATOM 1522 O O . LEU A 1 203 ? 16.025 2.727 -4.514 1.00 84.38 203 LEU A O 1
ATOM 1526 N N . VAL A 1 204 ? 14.505 1.773 -5.883 1.00 78.12 204 VAL A N 1
ATOM 1527 C CA . VAL A 1 204 ? 13.312 2.393 -5.305 1.00 78.12 204 VAL A CA 1
ATOM 1528 C C . VAL A 1 204 ? 12.307 1.290 -4.996 1.00 78.12 204 VAL A C 1
ATOM 1530 O O . VAL A 1 204 ? 11.957 0.498 -5.868 1.00 78.12 204 VAL A O 1
ATOM 1533 N N . VAL A 1 205 ? 11.854 1.217 -3.751 1.00 73.50 205 VAL A N 1
ATOM 1534 C CA . VAL A 1 205 ? 10.868 0.233 -3.279 1.00 73.50 205 VAL A CA 1
ATOM 1535 C C . VAL A 1 205 ? 9.544 0.920 -2.960 1.00 73.50 205 VAL A C 1
ATOM 1537 O O . VAL A 1 205 ? 9.480 2.145 -2.878 1.00 73.50 205 VAL A O 1
ATOM 1540 N N . ASP A 1 206 ? 8.489 0.134 -2.749 1.00 62.03 206 ASP A N 1
ATOM 1541 C CA . ASP A 1 206 ? 7.179 0.631 -2.312 1.00 62.03 206 ASP A CA 1
ATOM 1542 C C . ASP A 1 206 ? 6.564 1.671 -3.276 1.00 62.03 206 ASP A C 1
ATOM 1544 O O . ASP A 1 206 ? 5.866 2.585 -2.848 1.00 62.03 206 ASP A O 1
ATOM 1548 N N . ILE A 1 207 ? 6.819 1.546 -4.585 1.00 67.88 207 ILE A N 1
ATOM 1549 C CA . ILE A 1 207 ? 6.359 2.495 -5.609 1.00 67.88 207 ILE A CA 1
ATOM 1550 C C . ILE A 1 207 ? 4.852 2.332 -5.836 1.00 67.88 207 ILE A C 1
ATOM 1552 O O . ILE A 1 207 ? 4.439 1.272 -6.316 1.00 67.88 207 ILE A O 1
ATOM 1556 N N . PRO A 1 208 ? 4.021 3.351 -5.559 1.00 62.44 208 PRO A N 1
ATOM 1557 C CA . PRO A 1 208 ? 2.579 3.248 -5.720 1.00 62.44 208 PRO A CA 1
ATOM 1558 C C . PRO A 1 208 ? 2.157 3.499 -7.169 1.00 62.44 208 PRO A C 1
ATOM 1560 O O . PRO A 1 208 ? 2.382 4.577 -7.731 1.00 62.44 208 PRO A O 1
ATOM 1563 N N . GLY A 1 209 ? 1.485 2.518 -7.772 1.00 68.50 209 GLY A N 1
ATOM 1564 C CA . GLY A 1 209 ? 0.950 2.652 -9.122 1.00 68.50 209 GLY A CA 1
ATOM 1565 C C . GLY A 1 209 ? 2.046 2.985 -10.129 1.00 68.50 209 GLY A C 1
ATOM 1566 O O . GLY A 1 209 ? 2.963 2.193 -10.301 1.00 68.50 209 GLY A O 1
ATOM 1567 N N . ASN A 1 210 ? 1.960 4.162 -10.760 1.00 74.81 210 ASN A N 1
ATOM 1568 C CA . ASN A 1 210 ? 2.928 4.639 -11.766 1.00 74.81 210 ASN A CA 1
ATOM 1569 C C . ASN A 1 210 ? 3.850 5.739 -11.233 1.00 74.81 210 ASN A C 1
ATOM 1571 O O . ASN A 1 210 ? 4.599 6.348 -11.994 1.00 74.81 210 ASN A O 1
ATOM 1575 N N . ASN A 1 211 ? 3.759 6.057 -9.942 1.00 76.25 211 ASN A N 1
ATOM 1576 C CA . ASN A 1 211 ? 4.456 7.192 -9.365 1.00 76.25 211 ASN A CA 1
ATOM 1577 C C . ASN A 1 211 ? 5.791 6.756 -8.757 1.00 76.25 211 ASN A C 1
ATOM 1579 O O . ASN A 1 211 ? 5.882 6.568 -7.546 1.00 76.25 211 ASN A O 1
ATOM 1583 N N . LEU A 1 212 ? 6.833 6.636 -9.588 1.00 83.25 212 LEU A N 1
ATOM 1584 C CA . LEU A 1 212 ? 8.191 6.308 -9.128 1.00 83.25 212 LEU A CA 1
ATOM 1585 C C . LEU A 1 212 ? 8.660 7.222 -7.981 1.00 83.25 212 LEU A C 1
ATOM 1587 O O . LEU A 1 212 ? 9.251 6.737 -7.022 1.00 83.25 212 LEU A O 1
ATOM 1591 N N . ALA A 1 213 ? 8.345 8.520 -8.048 1.00 79.12 213 ALA A N 1
ATOM 1592 C CA . ALA A 1 213 ? 8.714 9.502 -7.025 1.00 79.12 213 ALA A CA 1
ATOM 1593 C C . ALA A 1 213 ? 7.960 9.325 -5.694 1.00 79.12 213 ALA A C 1
ATOM 1595 O O . ALA A 1 213 ? 8.370 9.878 -4.680 1.00 79.12 213 ALA A O 1
ATOM 1596 N N . GLY A 1 214 ? 6.860 8.569 -5.693 1.00 70.81 214 GLY A N 1
ATOM 1597 C CA . GLY A 1 214 ? 6.130 8.191 -4.484 1.00 70.81 214 GLY A CA 1
ATOM 1598 C C . GLY A 1 214 ? 6.725 6.986 -3.753 1.00 70.81 214 GLY A C 1
ATOM 1599 O O . GLY A 1 214 ? 6.256 6.666 -2.665 1.00 70.81 214 GLY A O 1
ATOM 1600 N N . GLY A 1 215 ? 7.711 6.302 -4.342 1.00 69.12 215 GLY A N 1
ATOM 1601 C CA . GLY A 1 215 ? 8.419 5.196 -3.703 1.00 69.12 215 GLY A CA 1
ATOM 1602 C C . GLY A 1 215 ? 9.518 5.662 -2.742 1.00 69.12 215 GLY A C 1
ATOM 1603 O O . GLY A 1 215 ? 9.925 6.822 -2.726 1.00 69.12 215 GLY A O 1
ATOM 1604 N N . ARG A 1 216 ? 10.036 4.728 -1.944 1.00 72.25 216 ARG A N 1
ATOM 1605 C CA . ARG A 1 216 ? 11.173 4.944 -1.043 1.00 72.25 216 ARG A CA 1
ATOM 1606 C C . ARG A 1 216 ? 12.473 4.547 -1.738 1.00 72.25 216 ARG A C 1
ATOM 1608 O O . ARG A 1 216 ? 12.673 3.377 -2.060 1.00 72.25 216 ARG A O 1
ATOM 1615 N N . THR A 1 217 ? 13.384 5.496 -1.911 1.00 78.25 217 THR A N 1
ATOM 1616 C CA . THR A 1 217 ? 14.725 5.230 -2.451 1.00 78.25 217 THR A CA 1
ATOM 1617 C C . THR A 1 217 ? 15.603 4.553 -1.399 1.00 78.25 217 THR A C 1
ATOM 1619 O O . THR A 1 217 ? 15.733 5.052 -0.284 1.00 78.25 217 THR A O 1
ATOM 1622 N N . LEU A 1 218 ? 16.192 3.408 -1.750 1.00 69.94 218 LEU A N 1
ATOM 1623 C CA . LEU A 1 218 ? 17.183 2.698 -0.928 1.00 69.94 218 LEU A CA 1
ATOM 1624 C C . LEU A 1 218 ? 18.605 2.811 -1.491 1.00 69.94 218 LEU A C 1
ATOM 1626 O O . LEU A 1 218 ? 19.562 2.659 -0.740 1.00 69.94 218 LEU A O 1
ATOM 1630 N N . ALA A 1 219 ? 18.742 3.071 -2.794 1.00 76.12 219 ALA A N 1
ATOM 1631 C CA . ALA A 1 219 ? 20.010 3.411 -3.430 1.00 76.12 219 ALA A CA 1
ATOM 1632 C C . ALA A 1 219 ? 19.760 4.498 -4.474 1.00 76.12 219 ALA A C 1
ATOM 1634 O O . ALA A 1 219 ? 18.915 4.310 -5.351 1.00 76.12 219 ALA A O 1
ATOM 1635 N N . ASP A 1 220 ? 20.471 5.618 -4.371 1.00 82.88 220 ASP A N 1
ATOM 1636 C CA . ASP A 1 220 ? 20.330 6.741 -5.297 1.00 82.88 220 ASP A CA 1
ATOM 1637 C C . ASP A 1 220 ? 20.817 6.388 -6.701 1.00 82.88 220 ASP A C 1
ATOM 1639 O O . ASP A 1 220 ? 21.668 5.518 -6.883 1.00 82.88 220 ASP A O 1
ATOM 1643 N N . TYR A 1 221 ? 20.276 7.089 -7.698 1.00 87.81 221 TYR A N 1
ATOM 1644 C CA . TYR A 1 221 ? 20.649 6.893 -9.092 1.00 87.81 221 TYR A CA 1
ATOM 1645 C C . TYR A 1 221 ? 22.130 7.208 -9.345 1.00 87.81 221 TYR A C 1
ATOM 1647 O O . TYR A 1 221 ? 22.611 8.313 -9.085 1.00 87.81 221 TYR A O 1
ATOM 1655 N N . GLN A 1 222 ? 22.819 6.253 -9.959 1.00 85.88 222 GLN A N 1
ATOM 1656 C CA . GLN A 1 222 ? 24.187 6.358 -10.433 1.00 85.88 222 GLN A CA 1
ATOM 1657 C C . GLN A 1 222 ? 24.251 6.069 -11.921 1.00 85.88 222 GLN A C 1
ATOM 1659 O O . GLN A 1 222 ? 23.825 5.014 -12.394 1.00 85.88 222 GLN A O 1
ATOM 1664 N N . ARG A 1 223 ? 24.849 7.005 -12.661 1.00 85.44 223 ARG A N 1
ATOM 1665 C CA . ARG A 1 223 ? 25.048 6.868 -14.106 1.00 85.44 223 ARG A CA 1
ATOM 1666 C C . ARG A 1 223 ? 25.844 5.609 -14.441 1.00 85.44 223 ARG A C 1
ATOM 1668 O O . ARG A 1 223 ? 26.737 5.196 -13.698 1.00 85.44 223 ARG A O 1
ATOM 1675 N N . ALA A 1 224 ? 25.533 5.027 -15.594 1.00 85.81 224 ALA A N 1
ATOM 1676 C CA . ALA A 1 224 ? 26.248 3.882 -16.128 1.00 85.81 224 ALA A CA 1
ATOM 1677 C C . ALA A 1 224 ? 27.599 4.336 -16.697 1.00 85.81 224 ALA A C 1
ATOM 1679 O O . ALA A 1 224 ? 27.714 4.694 -17.869 1.00 85.81 224 ALA A O 1
ATOM 1680 N N . VAL A 1 225 ? 28.618 4.348 -15.836 1.00 83.06 225 VAL A N 1
ATOM 1681 C CA . VAL A 1 225 ? 29.992 4.712 -16.193 1.00 83.06 225 VAL A CA 1
ATOM 1682 C C . VAL A 1 225 ? 30.862 3.451 -16.175 1.00 83.06 225 VAL A C 1
ATOM 1684 O O . VAL A 1 225 ? 31.355 3.070 -15.112 1.00 83.06 225 VAL A O 1
ATOM 1687 N N . PRO A 1 226 ? 31.036 2.765 -17.318 1.00 76.12 226 PRO A N 1
ATOM 1688 C CA . PRO A 1 226 ? 31.933 1.619 -17.396 1.00 76.12 226 PRO A CA 1
ATOM 1689 C C . PRO A 1 226 ? 33.400 2.057 -17.287 1.00 76.12 226 PRO A C 1
ATOM 1691 O O . PRO A 1 226 ? 33.771 3.152 -17.719 1.00 76.12 226 PRO A O 1
ATOM 1694 N N . PHE A 1 227 ? 34.256 1.187 -16.742 1.00 74.69 227 PHE A N 1
ATOM 1695 C CA . PHE A 1 227 ? 35.695 1.452 -16.692 1.00 74.69 227 PHE A CA 1
ATOM 1696 C C . PHE A 1 227 ? 36.300 1.516 -18.106 1.00 74.69 227 PHE A C 1
ATOM 1698 O O . PHE A 1 227 ? 35.831 0.812 -19.012 1.00 74.69 227 PHE A O 1
ATOM 1705 N N . PRO A 1 228 ? 37.360 2.320 -18.318 1.00 73.06 228 PRO A N 1
ATOM 1706 C CA . PRO A 1 228 ? 38.049 2.382 -19.602 1.00 73.06 228 PRO A CA 1
ATOM 1707 C C . PRO A 1 228 ? 38.472 0.992 -20.095 1.00 73.06 228 PRO A C 1
ATOM 1709 O O . PRO A 1 228 ? 38.904 0.153 -19.310 1.00 73.06 228 PRO A O 1
ATOM 1712 N N . ASN A 1 229 ? 38.387 0.762 -21.407 1.00 72.56 229 ASN A N 1
ATOM 1713 C CA . ASN A 1 229 ? 38.807 -0.478 -22.080 1.00 72.56 229 ASN A CA 1
ATOM 1714 C C . ASN A 1 229 ? 38.027 -1.754 -21.704 1.00 72.56 229 ASN A C 1
ATOM 1716 O O . ASN A 1 229 ? 38.441 -2.846 -22.082 1.00 72.56 229 ASN A O 1
ATOM 1720 N N . THR A 1 230 ? 36.881 -1.642 -21.027 1.00 73.19 230 THR A N 1
ATOM 1721 C CA . THR A 1 230 ? 36.035 -2.804 -20.688 1.00 73.19 230 THR A CA 1
ATOM 1722 C C . THR A 1 230 ? 35.081 -3.233 -21.809 1.00 73.19 230 THR A C 1
ATOM 1724 O O . THR A 1 230 ? 34.365 -4.221 -21.661 1.00 73.19 230 THR A O 1
ATOM 1727 N N . GLY A 1 231 ? 35.070 -2.525 -22.943 1.00 80.00 231 GLY A N 1
ATOM 1728 C CA . GLY A 1 231 ? 34.133 -2.775 -24.039 1.00 80.00 231 GLY A CA 1
ATOM 1729 C C . GLY A 1 231 ? 32.706 -2.324 -23.712 1.00 80.00 231 GLY A C 1
ATOM 1730 O O . GLY A 1 231 ? 32.493 -1.465 -22.858 1.00 80.00 231 GLY A O 1
ATOM 1731 N N . LEU A 1 232 ? 31.721 -2.881 -24.421 1.00 82.56 232 LEU A N 1
ATOM 1732 C CA . LEU A 1 232 ? 30.309 -2.601 -24.157 1.00 82.56 232 LEU A CA 1
ATOM 1733 C C . LEU A 1 232 ? 29.852 -3.322 -22.888 1.00 82.56 232 LEU A C 1
ATOM 1735 O O . LEU A 1 232 ? 30.135 -4.502 -22.694 1.00 82.56 232 LEU A O 1
ATOM 1739 N N . GLN A 1 233 ? 29.123 -2.600 -22.041 1.00 84.81 233 GLN A N 1
ATOM 1740 C CA . GLN A 1 233 ? 28.637 -3.086 -20.755 1.00 84.81 233 GLN A CA 1
ATOM 1741 C C . GLN A 1 233 ? 27.119 -2.947 -20.688 1.00 84.81 233 GLN A C 1
ATOM 1743 O O . GLN A 1 233 ? 26.558 -1.942 -21.125 1.00 84.81 233 GLN A O 1
ATOM 1748 N N . SER A 1 234 ? 26.458 -3.975 -20.160 1.00 86.12 234 SER A N 1
ATOM 1749 C CA . SER A 1 234 ? 24.996 -4.041 -20.098 1.00 86.12 234 SER A CA 1
ATOM 1750 C C . SER A 1 234 ? 24.478 -3.468 -18.788 1.00 86.12 234 SER A C 1
ATOM 1752 O O . SER A 1 234 ? 24.854 -3.936 -17.717 1.00 86.12 234 SER A O 1
ATOM 1754 N N . TYR A 1 235 ? 23.576 -2.496 -18.879 1.00 88.81 235 TYR A N 1
ATOM 1755 C CA . TYR A 1 235 ? 22.859 -1.942 -17.736 1.00 88.81 235 TYR A CA 1
ATOM 1756 C C . TYR A 1 235 ? 21.369 -2.206 -17.911 1.00 88.81 235 TYR A C 1
ATOM 1758 O O . TYR A 1 235 ? 20.794 -1.921 -18.961 1.00 88.81 235 TYR A O 1
ATOM 1766 N N . VAL A 1 236 ? 20.752 -2.784 -16.887 1.00 87.25 236 VAL A N 1
ATOM 1767 C CA . VAL A 1 236 ? 19.406 -3.347 -16.957 1.00 87.25 236 VAL A CA 1
ATOM 1768 C C . VAL A 1 236 ? 18.493 -2.589 -16.013 1.00 87.25 236 VAL A C 1
ATOM 1770 O O . VAL A 1 236 ? 18.717 -2.552 -14.806 1.00 87.25 236 VAL A O 1
ATOM 1773 N N . PHE A 1 237 ? 17.429 -2.024 -16.570 1.00 89.31 237 PHE A N 1
ATOM 1774 C CA . PHE A 1 237 ? 16.349 -1.394 -15.824 1.00 89.31 237 PHE A CA 1
ATOM 1775 C C . PHE A 1 237 ? 15.221 -2.404 -15.653 1.00 89.31 237 PHE A C 1
ATOM 1777 O O . PHE A 1 237 ? 14.684 -2.906 -16.640 1.00 89.31 237 PHE A O 1
ATOM 1784 N N . SER A 1 238 ? 14.870 -2.708 -14.409 1.00 84.50 238 SER A N 1
ATOM 1785 C CA . SER A 1 238 ? 13.844 -3.691 -14.074 1.00 84.50 238 SER A CA 1
ATOM 1786 C C . SER A 1 238 ? 12.809 -3.096 -13.135 1.00 84.50 238 SER A C 1
ATOM 1788 O O . SER A 1 238 ? 13.123 -2.322 -12.234 1.00 84.50 238 SER A O 1
ATOM 1790 N N . LEU A 1 239 ? 11.559 -3.495 -13.340 1.00 80.56 239 LEU A N 1
ATOM 1791 C CA . LEU A 1 239 ? 10.448 -3.166 -12.466 1.00 80.56 239 LEU A CA 1
ATOM 1792 C C . LEU A 1 239 ? 9.782 -4.474 -12.068 1.00 80.56 239 LEU A C 1
ATOM 1794 O O . LEU A 1 239 ? 9.293 -5.222 -12.915 1.00 80.56 239 LEU A O 1
ATOM 1798 N N . LEU A 1 240 ? 9.775 -4.741 -10.774 1.00 72.56 240 LEU A N 1
ATOM 1799 C CA . LEU A 1 240 ? 9.188 -5.925 -10.185 1.00 72.56 240 LEU A CA 1
ATOM 1800 C C . LEU A 1 240 ? 7.852 -5.536 -9.575 1.00 72.56 240 LEU A C 1
ATOM 1802 O O . LEU A 1 240 ? 7.792 -4.694 -8.680 1.00 72.56 240 LEU A O 1
ATOM 1806 N N . ALA A 1 241 ? 6.775 -6.142 -10.066 1.00 62.25 241 ALA A N 1
ATOM 1807 C CA . ALA A 1 241 ? 5.476 -6.010 -9.430 1.00 62.25 241 ALA A CA 1
ATOM 1808 C C . ALA A 1 241 ? 5.484 -6.823 -8.137 1.00 62.25 241 ALA A C 1
ATOM 1810 O O . ALA A 1 241 ? 5.617 -8.048 -8.175 1.00 62.25 241 ALA A O 1
ATOM 1811 N N . VAL A 1 242 ? 5.290 -6.164 -6.997 1.00 52.91 242 VAL A N 1
ATOM 1812 C CA . VAL A 1 242 ? 4.949 -6.872 -5.769 1.00 52.91 242 VAL A CA 1
ATOM 1813 C C . VAL A 1 242 ? 3.476 -7.227 -5.895 1.00 52.91 242 VAL A C 1
ATOM 1815 O O . VAL A 1 242 ? 2.589 -6.409 -5.642 1.00 52.91 242 VAL A O 1
ATOM 1818 N N . LYS A 1 243 ? 3.196 -8.458 -6.333 1.00 42.91 243 LYS A N 1
ATOM 1819 C CA . LYS A 1 243 ? 1.854 -9.021 -6.197 1.00 42.91 243 LYS A CA 1
ATOM 1820 C C . LYS A 1 243 ? 1.593 -9.177 -4.703 1.00 42.91 243 LYS A C 1
ATOM 1822 O O . LYS A 1 243 ? 1.924 -10.201 -4.113 1.00 42.91 243 LYS A O 1
ATOM 1827 N N . VAL A 1 244 ? 0.994 -8.163 -4.084 1.00 37.25 244 VAL A N 1
ATOM 1828 C CA . VAL A 1 244 ? 0.309 -8.364 -2.811 1.00 37.25 244 VAL A CA 1
ATOM 1829 C C . VAL A 1 244 ? -0.772 -9.392 -3.115 1.00 37.25 244 VAL A C 1
ATOM 1831 O O . VAL A 1 244 ? -1.726 -9.091 -3.831 1.00 37.25 244 VAL A O 1
ATOM 1834 N N . ALA A 1 245 ? -0.579 -10.625 -2.648 1.00 32.69 245 ALA A N 1
ATOM 1835 C CA . ALA A 1 245 ? -1.556 -11.695 -2.761 1.00 32.69 245 ALA A CA 1
ATOM 1836 C C . ALA A 1 245 ? -2.748 -11.377 -1.848 1.00 32.69 245 ALA A C 1
ATOM 1838 O O . ALA A 1 245 ? -2.982 -12.015 -0.829 1.00 32.69 245 ALA A O 1
ATOM 1839 N N . VAL A 1 246 ? -3.526 -10.362 -2.213 1.00 34.56 246 VAL A N 1
ATOM 1840 C CA . VAL A 1 246 ? -4.933 -10.343 -1.854 1.00 34.56 246 VAL A CA 1
ATOM 1841 C C . VAL A 1 246 ? -5.543 -11.436 -2.720 1.00 34.56 246 VAL A C 1
ATOM 1843 O O . VAL A 1 246 ? -5.472 -11.346 -3.945 1.00 34.56 246 VAL A O 1
ATOM 1846 N N . ARG A 1 247 ? -6.046 -12.510 -2.098 1.00 30.98 247 ARG A N 1
ATOM 1847 C CA . ARG A 1 247 ? -6.728 -13.597 -2.815 1.00 30.98 247 ARG A CA 1
ATOM 1848 C C . ARG A 1 247 ? -7.664 -13.004 -3.873 1.00 30.98 247 ARG A C 1
ATOM 1850 O O . ARG A 1 247 ? -8.388 -12.048 -3.579 1.00 30.98 247 ARG A O 1
ATOM 1857 N N . GLU A 1 248 ? -7.675 -13.593 -5.067 1.00 30.34 248 GLU A N 1
ATOM 1858 C CA . GLU A 1 248 ? -8.793 -13.445 -6.000 1.00 30.34 248 GLU A CA 1
ATOM 1859 C C . GLU A 1 248 ? -10.078 -13.714 -5.199 1.00 30.34 248 GLU A C 1
ATOM 1861 O O . GLU A 1 248 ? -10.242 -14.805 -4.649 1.00 30.34 248 GLU A O 1
ATOM 1866 N N . GLY A 1 249 ? -10.912 -12.688 -5.004 1.00 37.97 249 GLY A N 1
ATOM 1867 C CA . GLY A 1 249 ? -12.079 -12.769 -4.120 1.00 37.97 249 GLY A CA 1
ATOM 1868 C C . GLY A 1 249 ? -12.034 -11.950 -2.815 1.00 37.97 249 GLY A C 1
ATOM 1869 O O . GLY A 1 249 ? -12.971 -12.049 -2.024 1.00 37.97 249 GLY A O 1
ATOM 1870 N N . GLN A 1 250 ? -10.981 -11.167 -2.512 1.00 36.66 250 GLN A N 1
ATOM 1871 C CA . GLN A 1 250 ? -10.930 -10.381 -1.260 1.00 36.66 250 GLN A CA 1
ATOM 1872 C C . GLN A 1 250 ? -10.289 -8.978 -1.323 1.00 36.66 250 GLN A C 1
ATOM 1874 O O . GLN A 1 250 ? -9.651 -8.565 -0.357 1.00 36.66 250 GLN A O 1
ATOM 1879 N N . GLY A 1 251 ? -10.547 -8.151 -2.347 1.00 46.25 251 GLY A N 1
ATOM 1880 C CA . GLY A 1 251 ? -10.370 -6.695 -2.162 1.00 46.25 251 GLY A CA 1
ATOM 1881 C C . GLY A 1 251 ? -9.948 -5.849 -3.352 1.00 46.25 251 GLY A C 1
ATOM 1882 O O . GLY A 1 251 ? -8.765 -5.767 -3.656 1.00 46.25 251 GLY A O 1
ATOM 1883 N N . GLN A 1 252 ? -10.884 -5.085 -3.924 1.00 47.38 252 GLN A N 1
ATOM 1884 C CA . GLN A 1 252 ? -10.540 -3.891 -4.703 1.00 47.38 252 GLN A CA 1
ATOM 1885 C C . GLN A 1 252 ? -10.215 -2.715 -3.775 1.00 47.38 252 GLN A C 1
ATOM 1887 O O . GLN A 1 252 ? -10.927 -2.473 -2.798 1.00 47.38 252 GLN A O 1
ATOM 1892 N N . GLN A 1 253 ? -9.150 -1.988 -4.118 1.00 53.50 253 GLN A N 1
ATOM 1893 C CA . GLN A 1 253 ? -8.638 -0.845 -3.371 1.00 53.50 253 GLN A CA 1
ATOM 1894 C C . GLN A 1 253 ? -9.485 0.398 -3.634 1.00 53.50 253 GLN A C 1
ATOM 1896 O O . GLN A 1 253 ? -9.749 0.760 -4.785 1.00 53.50 253 GLN A O 1
ATOM 1901 N N . CYS A 1 254 ? -9.913 1.048 -2.559 1.00 56.31 254 CYS A N 1
ATOM 1902 C CA . CYS A 1 254 ? -10.521 2.361 -2.644 1.00 56.31 254 CYS A CA 1
ATOM 1903 C C . CYS A 1 254 ? -9.4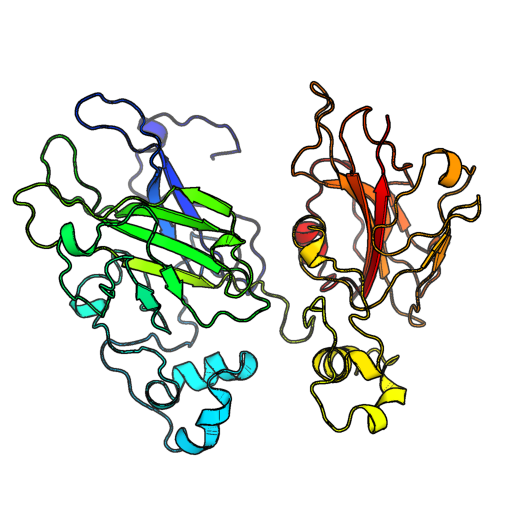55 3.395 -3.016 1.00 56.31 254 CYS A C 1
ATOM 1905 O O . CYS A 1 254 ? -8.464 3.544 -2.301 1.00 56.31 254 CYS A O 1
ATOM 1907 N N . ALA A 1 255 ? -9.661 4.080 -4.141 1.00 56.31 255 ALA A N 1
ATOM 1908 C CA . ALA A 1 255 ? -8.933 5.295 -4.488 1.00 56.31 255 ALA A CA 1
ATOM 1909 C C . ALA A 1 255 ? -9.596 6.495 -3.797 1.00 56.31 255 ALA A C 1
ATOM 1911 O O . ALA A 1 255 ? -10.785 6.439 -3.477 1.00 56.31 255 ALA A O 1
ATOM 1912 N N . ASP A 1 256 ? -8.854 7.588 -3.611 1.00 55.00 256 ASP A N 1
ATOM 1913 C CA . ASP A 1 256 ? -9.376 8.802 -2.962 1.00 55.00 256 ASP A CA 1
ATOM 1914 C C . ASP A 1 256 ? -10.558 9.428 -3.735 1.00 55.00 256 ASP A C 1
ATOM 1916 O O . ASP A 1 256 ? -11.394 10.120 -3.157 1.00 55.00 256 ASP A O 1
ATOM 1920 N N . THR A 1 257 ? -10.687 9.126 -5.034 1.00 58.28 257 THR A N 1
ATOM 1921 C CA . THR A 1 257 ? -11.855 9.468 -5.858 1.00 58.28 257 THR A CA 1
ATOM 1922 C C . THR A 1 257 ? -12.670 8.218 -6.202 1.00 58.28 257 THR A C 1
ATOM 1924 O O . THR A 1 257 ? -12.273 7.391 -7.026 1.00 58.28 257 THR A O 1
ATOM 1927 N N . ALA A 1 258 ? -13.839 8.077 -5.573 1.00 66.69 258 ALA A N 1
ATOM 1928 C CA . ALA A 1 258 ? -14.769 6.988 -5.860 1.00 66.69 258 ALA A CA 1
ATOM 1929 C C . ALA A 1 258 ? -15.478 7.202 -7.208 1.00 66.69 258 ALA A C 1
ATOM 1931 O O . ALA A 1 258 ? -15.916 8.312 -7.516 1.00 66.69 258 ALA A O 1
ATOM 1932 N N . ARG A 1 259 ? -15.652 6.131 -7.995 1.00 68.12 259 ARG A N 1
ATOM 1933 C CA . ARG A 1 259 ? -16.497 6.142 -9.203 1.00 68.12 259 ARG A CA 1
ATOM 1934 C C . ARG A 1 259 ? -17.262 4.835 -9.385 1.00 68.12 259 ARG A C 1
ATOM 1936 O O . ARG A 1 259 ? -16.765 3.760 -9.053 1.00 68.12 259 ARG A O 1
ATOM 1943 N N . ASP A 1 260 ? -18.452 4.921 -9.970 1.00 68.81 260 ASP A N 1
ATOM 1944 C CA . ASP A 1 260 ? -19.144 3.743 -10.494 1.00 68.81 260 ASP A CA 1
ATOM 1945 C C . ASP A 1 260 ? -18.524 3.359 -11.842 1.00 68.81 260 ASP A C 1
ATOM 1947 O O . ASP A 1 260 ? -18.498 4.146 -12.785 1.00 68.81 260 ASP A O 1
ATOM 1951 N N . TYR A 1 261 ? -17.983 2.147 -11.916 1.00 62.97 261 TYR A N 1
ATOM 1952 C CA . TYR A 1 261 ? -17.378 1.571 -13.116 1.00 62.97 261 TYR A CA 1
ATOM 1953 C C . TYR A 1 261 ? -18.399 0.827 -13.980 1.00 62.97 261 TYR A C 1
ATOM 1955 O O . TYR A 1 261 ? -18.200 0.688 -15.185 1.00 62.97 261 TYR A O 1
ATOM 1963 N N . ALA A 1 262 ? -19.477 0.320 -13.378 1.00 64.31 262 ALA A N 1
ATOM 1964 C CA . ALA A 1 262 ? -20.568 -0.315 -14.099 1.00 64.31 262 ALA A CA 1
ATOM 1965 C C . ALA A 1 262 ? -21.714 0.672 -14.339 1.00 64.31 262 ALA A C 1
ATOM 1967 O O . ALA A 1 262 ? -22.078 1.474 -13.486 1.00 64.31 262 ALA A O 1
ATOM 1968 N N . THR A 1 263 ? -22.327 0.578 -15.515 1.00 75.69 263 THR A N 1
ATOM 1969 C CA . THR A 1 263 ? -23.429 1.459 -15.927 1.00 75.69 263 THR A CA 1
ATOM 1970 C C . THR A 1 263 ? -24.779 1.064 -15.324 1.00 75.69 263 THR A C 1
ATOM 1972 O O . THR A 1 263 ? -25.731 1.834 -15.388 1.00 75.69 263 THR A O 1
ATOM 1975 N N . ASN A 1 264 ? -24.880 -0.127 -14.727 1.00 71.69 264 ASN A N 1
ATOM 1976 C CA . ASN A 1 264 ? -26.117 -0.693 -14.185 1.00 71.69 264 ASN A CA 1
ATOM 1977 C C . ASN A 1 264 ? -26.181 -0.690 -12.647 1.00 71.69 264 ASN A C 1
ATOM 1979 O O . ASN A 1 264 ? -27.039 -1.359 -12.075 1.00 71.69 264 ASN A O 1
ATOM 1983 N N . CYS A 1 265 ? -25.315 0.065 -11.968 1.00 73.75 265 CYS A N 1
ATOM 1984 C CA . CYS A 1 265 ? -25.219 0.065 -10.507 1.00 73.75 265 CYS A CA 1
ATOM 1985 C C . CYS A 1 265 ? -26.528 0.393 -9.786 1.00 73.75 265 CYS A C 1
ATOM 1987 O O . CYS A 1 265 ? -26.861 -0.267 -8.803 1.00 73.75 265 CYS A O 1
ATOM 1989 N N . ALA A 1 266 ? -27.321 1.331 -10.313 1.00 84.94 266 ALA A N 1
ATOM 1990 C CA . ALA A 1 266 ? -28.619 1.686 -9.741 1.00 84.94 266 ALA A CA 1
ATOM 1991 C C . ALA A 1 266 ? -29.570 0.478 -9.623 1.00 84.94 266 ALA A C 1
ATOM 1993 O O . ALA A 1 266 ? -30.298 0.359 -8.639 1.00 84.94 266 ALA A O 1
ATOM 1994 N N . ALA A 1 267 ? -29.521 -0.458 -10.578 1.00 81.25 267 ALA A N 1
ATOM 1995 C CA . ALA A 1 267 ? -30.350 -1.663 -10.559 1.00 81.25 267 ALA A CA 1
ATOM 1996 C C . ALA A 1 267 ? -29.939 -2.656 -9.459 1.00 81.25 267 ALA A C 1
ATOM 1998 O O . ALA A 1 267 ? -30.756 -3.473 -9.049 1.00 81.25 267 ALA A O 1
ATOM 1999 N N . PHE A 1 268 ? -28.701 -2.578 -8.961 1.00 79.06 268 PHE A N 1
ATOM 2000 C CA . PHE A 1 268 ? -28.160 -3.462 -7.925 1.00 79.06 268 PHE A CA 1
ATOM 2001 C C . PHE A 1 268 ? -27.929 -2.756 -6.583 1.00 79.06 268 PHE A C 1
ATOM 2003 O O . PHE A 1 268 ? -27.358 -3.351 -5.672 1.00 79.06 268 PHE A O 1
ATOM 2010 N N . ALA A 1 269 ? -28.408 -1.519 -6.418 1.00 78.75 269 ALA A N 1
ATOM 2011 C CA . ALA A 1 269 ? -28.213 -0.741 -5.194 1.00 78.75 269 ALA A CA 1
ATOM 2012 C C . ALA A 1 269 ? -28.755 -1.452 -3.933 1.00 78.75 269 ALA A C 1
ATOM 2014 O O . ALA A 1 269 ? -28.192 -1.340 -2.846 1.00 78.75 269 ALA A O 1
ATOM 2015 N N . TYR A 1 270 ? -29.809 -2.260 -4.078 1.00 78.38 270 TYR A N 1
ATOM 2016 C CA . TYR A 1 270 ? -30.378 -3.051 -2.981 1.00 78.38 270 TYR A CA 1
ATOM 2017 C C . TYR A 1 270 ? -29.432 -4.146 -2.449 1.00 78.38 270 TYR A C 1
ATOM 2019 O O . TYR A 1 270 ? -29.617 -4.637 -1.338 1.00 78.38 270 TYR A O 1
ATOM 2027 N N . LEU A 1 271 ? -28.406 -4.526 -3.218 1.00 76.38 271 LEU A N 1
ATOM 2028 C CA . LEU A 1 271 ? -27.417 -5.535 -2.842 1.00 76.38 271 LEU A CA 1
ATOM 2029 C C . LEU A 1 271 ? -26.172 -4.942 -2.166 1.00 76.38 271 LEU A C 1
ATOM 2031 O O . LEU A 1 271 ? -25.328 -5.708 -1.711 1.00 76.38 271 LEU A O 1
ATOM 2035 N N . CYS A 1 272 ? -26.049 -3.615 -2.045 1.00 71.31 272 CYS A N 1
ATOM 2036 C CA . CYS A 1 272 ? -24.871 -2.967 -1.450 1.00 71.31 272 CYS A CA 1
ATOM 2037 C C . CYS A 1 272 ? -24.604 -3.387 0.012 1.00 71.31 272 CYS A C 1
ATOM 2039 O O . CYS A 1 272 ? -23.477 -3.294 0.488 1.00 71.31 272 CYS A O 1
ATOM 2041 N N . GLY A 1 273 ? -25.620 -3.881 0.729 1.00 64.75 273 GLY A N 1
ATOM 2042 C CA . GLY A 1 273 ? -25.481 -4.445 2.078 1.00 64.75 273 GLY A CA 1
ATOM 2043 C C . GLY A 1 273 ? -25.286 -5.966 2.129 1.00 64.75 273 GLY A C 1
ATOM 2044 O O . GLY A 1 273 ? -25.199 -6.526 3.220 1.00 64.75 273 GLY A O 1
ATOM 2045 N N . ASN A 1 274 ? -25.258 -6.661 0.986 1.00 65.12 274 ASN A N 1
ATOM 2046 C CA . ASN A 1 274 ? -25.222 -8.121 0.923 1.00 65.12 274 ASN A CA 1
ATOM 2047 C C . ASN A 1 274 ? -23.783 -8.652 0.891 1.00 65.12 274 ASN A C 1
ATOM 2049 O O . ASN A 1 274 ? -23.037 -8.377 -0.042 1.00 65.12 274 ASN A O 1
ATOM 2053 N N . ALA A 1 275 ? -23.436 -9.496 1.865 1.00 54.94 275 ALA A N 1
ATOM 2054 C CA . ALA A 1 275 ? -22.120 -10.116 2.034 1.00 54.94 275 ALA A CA 1
ATOM 2055 C C . ALA A 1 275 ? -21.545 -10.744 0.764 1.00 54.94 275 ALA A C 1
ATOM 2057 O O . ALA A 1 275 ? -20.349 -10.657 0.518 1.00 54.94 275 ALA A O 1
ATOM 2058 N N . THR A 1 276 ? -22.415 -11.408 0.008 1.00 56.78 276 THR A N 1
ATOM 2059 C CA . THR A 1 276 ? -22.063 -12.234 -1.147 1.00 56.78 276 THR A CA 1
ATOM 2060 C C . THR A 1 276 ? -21.720 -11.368 -2.351 1.00 56.78 276 THR A C 1
ATOM 2062 O O . THR A 1 276 ? -20.835 -11.702 -3.130 1.00 56.78 276 THR A O 1
ATOM 2065 N N . TYR A 1 277 ? -22.419 -10.241 -2.500 1.00 61.06 277 TYR A N 1
ATOM 2066 C CA . TYR A 1 277 ? -22.286 -9.342 -3.648 1.00 61.06 277 TYR A CA 1
ATOM 2067 C C . TYR A 1 277 ? -21.456 -8.096 -3.343 1.00 61.06 277 TYR A C 1
ATOM 2069 O O . TYR A 1 277 ? -21.090 -7.376 -4.270 1.00 61.06 277 TYR A O 1
ATOM 2077 N N . GLU A 1 278 ? -21.143 -7.846 -2.069 1.00 62.28 278 GLU A N 1
ATOM 2078 C CA . GLU A 1 278 ? -20.368 -6.692 -1.615 1.00 62.28 278 GLU A CA 1
ATOM 2079 C C . GLU A 1 278 ? -19.060 -6.558 -2.389 1.00 62.28 278 GLU A C 1
ATOM 2081 O O . GLU A 1 278 ? -18.712 -5.462 -2.812 1.00 62.28 278 GLU A O 1
ATOM 2086 N N . GLU A 1 279 ? -18.353 -7.660 -2.637 1.00 58.19 279 GLU A N 1
ATOM 2087 C CA . GLU A 1 279 ? -17.111 -7.611 -3.397 1.00 58.19 279 GLU A CA 1
ATOM 2088 C C . GLU A 1 279 ? -17.327 -7.109 -4.830 1.00 58.19 279 GLU A C 1
ATOM 2090 O O . GLU A 1 279 ? -16.698 -6.133 -5.251 1.00 58.19 279 GLU A O 1
ATOM 2095 N N . ALA A 1 280 ? -18.248 -7.736 -5.563 1.00 61.75 280 ALA A N 1
ATOM 2096 C CA . ALA A 1 280 ? -18.560 -7.364 -6.936 1.00 61.75 280 ALA A CA 1
ATOM 2097 C C . ALA A 1 280 ? -19.055 -5.912 -7.024 1.00 61.75 280 ALA A C 1
ATOM 2099 O O . ALA A 1 280 ? -18.634 -5.160 -7.903 1.00 61.75 280 ALA A O 1
ATOM 2100 N N . LEU A 1 281 ? -19.892 -5.475 -6.083 1.00 68.38 281 LEU A N 1
ATOM 2101 C CA . LEU A 1 281 ? -20.425 -4.114 -6.052 1.00 68.38 281 LEU A CA 1
ATOM 2102 C C . LEU A 1 281 ? -19.389 -3.085 -5.614 1.00 68.38 281 LEU A C 1
ATOM 2104 O O . LEU A 1 281 ? -19.373 -1.981 -6.137 1.00 68.38 281 LEU A O 1
ATOM 2108 N N . ARG A 1 282 ? -18.453 -3.439 -4.743 1.00 64.81 282 ARG A N 1
ATOM 2109 C CA . ARG A 1 282 ? -17.315 -2.581 -4.400 1.00 64.81 282 ARG A CA 1
ATOM 2110 C C . ARG A 1 282 ? -16.355 -2.388 -5.563 1.00 64.81 282 ARG A C 1
ATOM 2112 O O . ARG A 1 282 ? -15.751 -1.325 -5.687 1.00 64.81 282 ARG A O 1
ATOM 2119 N N . THR A 1 283 ? -16.238 -3.385 -6.435 1.00 60.22 283 THR A N 1
ATOM 2120 C CA . THR A 1 283 ? -15.399 -3.257 -7.630 1.00 60.22 283 THR A CA 1
ATOM 2121 C C . THR A 1 283 ? -16.019 -2.381 -8.719 1.00 60.22 283 THR A C 1
ATOM 2123 O O . THR A 1 283 ? -15.311 -1.755 -9.508 1.00 60.22 283 THR A O 1
ATOM 2126 N N . ARG A 1 284 ? -17.355 -2.317 -8.749 1.00 67.31 284 ARG A N 1
ATOM 2127 C CA . ARG A 1 284 ? -18.119 -1.806 -9.894 1.00 67.31 284 ARG A CA 1
ATOM 2128 C C . ARG A 1 284 ? -19.006 -0.603 -9.593 1.00 67.31 284 ARG A C 1
ATOM 2130 O O . ARG A 1 284 ? -19.262 0.174 -10.500 1.00 67.31 284 ARG A O 1
ATOM 2137 N N . CYS A 1 285 ? -19.460 -0.445 -8.359 1.00 72.62 285 CYS A N 1
ATOM 2138 C CA . CYS A 1 285 ? -20.554 0.438 -7.951 1.00 72.62 285 CYS A CA 1
ATOM 2139 C C . CYS A 1 285 ? -20.208 1.217 -6.678 1.00 72.62 285 CYS A C 1
ATOM 2141 O O . CYS A 1 285 ? -20.971 1.228 -5.711 1.00 72.62 285 CYS A O 1
ATOM 2143 N N . GLN A 1 286 ? -19.022 1.829 -6.664 1.00 75.81 286 GLN A N 1
ATOM 2144 C CA . GLN A 1 286 ? -18.475 2.503 -5.491 1.00 75.81 286 GLN A CA 1
ATOM 2145 C C . GLN A 1 286 ? -19.348 3.664 -5.016 1.00 75.81 286 GLN A C 1
ATOM 2147 O O . GLN A 1 286 ? -19.749 3.694 -3.860 1.00 75.81 286 GLN A O 1
ATOM 2152 N N . VAL A 1 287 ? -19.702 4.589 -5.905 1.00 79.19 287 VAL A N 1
ATOM 2153 C CA . VAL A 1 287 ? -20.526 5.754 -5.563 1.00 79.19 287 VAL A CA 1
ATOM 2154 C C . VAL A 1 287 ? -21.938 5.308 -5.198 1.00 79.19 287 VAL A C 1
ATOM 2156 O O . VAL A 1 287 ? -22.443 5.699 -4.145 1.00 79.19 287 VAL A O 1
ATOM 2159 N N . THR A 1 288 ? -22.550 4.437 -6.009 1.00 80.06 288 THR A N 1
ATOM 2160 C CA . THR A 1 288 ? -23.914 3.935 -5.767 1.00 80.06 288 THR A CA 1
ATOM 2161 C C . THR A 1 288 ? -24.036 3.250 -4.404 1.00 80.06 288 THR A C 1
ATOM 2163 O O . THR A 1 288 ? -24.988 3.502 -3.668 1.00 80.06 288 THR A O 1
ATOM 2166 N N . CYS A 1 289 ? -23.063 2.416 -4.037 1.00 73.50 289 CYS A N 1
ATOM 2167 C CA . CYS A 1 289 ? -23.061 1.713 -2.757 1.00 73.50 289 CYS A CA 1
ATOM 2168 C C . CYS A 1 289 ? -22.403 2.495 -1.616 1.00 73.50 289 CYS A C 1
ATOM 2170 O O . CYS A 1 289 ? -22.282 1.961 -0.513 1.00 73.50 289 CYS A O 1
ATOM 2172 N N . ARG A 1 290 ? -21.973 3.741 -1.865 1.00 75.31 290 ARG A N 1
ATOM 2173 C CA . ARG A 1 290 ? -21.179 4.558 -0.932 1.00 75.31 290 ARG A CA 1
ATOM 2174 C C . ARG A 1 290 ? -19.931 3.830 -0.421 1.00 75.31 290 ARG A C 1
ATOM 2176 O O . ARG A 1 290 ? -19.485 4.048 0.702 1.00 75.31 290 ARG A O 1
ATOM 2183 N N . PHE A 1 291 ? -19.365 2.956 -1.247 1.00 70.25 291 PHE A N 1
ATOM 2184 C CA . PHE A 1 291 ? -18.039 2.419 -1.010 1.00 70.25 291 PHE A CA 1
ATOM 2185 C C . PHE A 1 291 ? -16.985 3.445 -1.408 1.00 70.25 291 PHE A C 1
ATOM 2187 O O . PHE A 1 291 ? -17.170 4.211 -2.353 1.00 70.25 291 PHE A O 1
ATOM 2194 N N . CYS A 1 292 ? -15.858 3.442 -0.700 1.00 66.38 292 CYS A N 1
ATOM 2195 C CA . CYS A 1 292 ? -14.735 4.341 -0.963 1.00 66.38 292 CYS A CA 1
ATOM 2196 C C . CYS A 1 292 ? -15.094 5.830 -0.814 1.00 66.38 292 CYS A C 1
ATOM 2198 O O . CYS A 1 292 ? -14.409 6.694 -1.353 1.00 66.38 292 CYS A O 1
ATOM 2200 N N . SER A 1 293 ? -16.167 6.145 -0.080 1.00 58.69 293 SER A N 1
ATOM 2201 C CA . SER A 1 293 ? -16.666 7.505 0.125 1.00 58.69 293 SER A CA 1
ATOM 2202 C C . SER A 1 293 ? -15.850 8.280 1.172 1.00 58.69 293 SER A C 1
ATOM 2204 O O . SER A 1 293 ? -16.396 8.712 2.186 1.00 58.69 293 SER A O 1
ATOM 2206 N N . GLY A 1 294 ? -14.553 8.452 0.898 1.00 65.50 294 GLY A N 1
ATOM 2207 C CA . GLY A 1 294 ? -13.702 9.497 1.466 1.00 65.50 294 GLY A CA 1
ATOM 2208 C C . GLY A 1 294 ? -13.148 9.251 2.871 1.00 65.50 294 GLY A C 1
ATOM 2209 O O . GLY A 1 294 ? -13.894 9.004 3.810 1.00 65.50 294 GLY A O 1
ATOM 2210 N N . CYS A 1 295 ? -11.821 9.376 2.973 1.00 70.12 295 CYS A N 1
ATOM 2211 C CA . CYS A 1 295 ? -11.097 10.221 3.936 1.00 70.12 295 CYS A CA 1
ATOM 2212 C C . CYS A 1 295 ? -9.653 10.463 3.423 1.00 70.12 295 CYS A C 1
ATOM 2214 O O . CYS A 1 295 ? -8.732 10.448 4.217 1.00 70.12 295 CYS A O 1
ATOM 2216 N N . ASN A 1 296 ? -9.411 10.570 2.105 1.00 74.75 296 ASN A N 1
ATOM 2217 C CA . ASN A 1 296 ? -8.066 10.801 1.537 1.00 74.75 296 ASN A CA 1
ATOM 2218 C C . ASN A 1 296 ? -6.930 9.942 2.146 1.00 74.75 296 ASN A C 1
ATOM 2220 O O . ASN A 1 296 ? -5.820 10.425 2.354 1.00 74.75 296 ASN A O 1
ATOM 2224 N N . PHE A 1 297 ? -7.205 8.671 2.473 1.00 76.75 297 PHE A N 1
ATOM 2225 C CA . PHE A 1 297 ? -6.297 7.822 3.256 1.00 76.75 297 PHE A CA 1
ATOM 2226 C C . PHE A 1 297 ? -4.909 7.674 2.614 1.00 76.75 297 PHE A C 1
ATOM 2228 O O . PHE A 1 297 ? -3.926 7.500 3.336 1.00 76.75 297 PHE A O 1
ATOM 2235 N N . HIS A 1 298 ? -4.825 7.736 1.280 1.00 71.38 298 HIS A N 1
ATOM 2236 C CA . HIS A 1 298 ? -3.549 7.707 0.562 1.00 71.38 298 HIS A CA 1
ATOM 2237 C C . HIS A 1 298 ? -2.840 9.056 0.649 1.00 71.38 298 HIS A C 1
ATOM 2239 O O . HIS A 1 298 ? -1.696 9.112 1.094 1.00 71.38 298 HIS A O 1
ATOM 2245 N N . ALA A 1 299 ? -3.523 10.148 0.289 1.00 70.19 299 ALA A N 1
ATOM 2246 C CA . ALA A 1 299 ? -2.938 11.490 0.342 1.00 70.19 299 ALA A CA 1
ATOM 2247 C C . ALA A 1 299 ? -2.488 11.898 1.759 1.00 70.19 299 ALA A C 1
ATOM 2249 O O . ALA A 1 299 ? -1.514 12.631 1.908 1.00 70.19 299 ALA A O 1
ATOM 2250 N N . ASP A 1 300 ? -3.153 11.387 2.796 1.00 76.00 300 ASP A N 1
ATOM 2251 C CA . ASP A 1 300 ? -2.824 11.657 4.195 1.00 76.00 300 ASP A CA 1
ATOM 2252 C C . ASP A 1 300 ? -1.801 10.693 4.813 1.00 76.00 300 ASP A C 1
ATOM 2254 O O . ASP A 1 300 ? -1.545 10.761 6.021 1.00 76.00 300 ASP A O 1
ATOM 2258 N N . GLY A 1 301 ? -1.198 9.817 4.002 1.00 72.31 301 GLY A N 1
ATOM 2259 C CA . GLY A 1 301 ? -0.131 8.905 4.420 1.00 72.31 301 GLY A CA 1
ATOM 2260 C C . GLY A 1 301 ? -0.589 7.815 5.391 1.00 72.31 301 GLY A C 1
ATOM 2261 O O . GLY A 1 301 ? 0.236 7.214 6.084 1.00 72.31 301 GLY A O 1
ATOM 2262 N N . ILE A 1 302 ? -1.900 7.561 5.474 1.00 81.88 302 ILE A N 1
ATOM 2263 C CA . ILE A 1 302 ? -2.455 6.486 6.301 1.00 81.88 302 ILE A CA 1
ATOM 2264 C C . ILE A 1 302 ? -2.223 5.134 5.630 1.00 81.88 302 ILE A C 1
ATOM 2266 O O . ILE A 1 302 ? -1.813 4.173 6.281 1.00 81.88 302 ILE A O 1
ATOM 2270 N N . VAL A 1 303 ? -2.447 5.076 4.319 1.00 72.75 303 VAL A N 1
ATOM 2271 C CA . VAL A 1 303 ? -2.041 3.963 3.458 1.00 72.75 303 VAL A CA 1
ATOM 2272 C C . VAL A 1 303 ? -0.688 4.326 2.830 1.00 72.75 303 VAL A C 1
ATOM 2274 O O . VAL A 1 303 ? -0.561 5.436 2.316 1.00 72.75 303 VAL A O 1
ATOM 2277 N N . PRO A 1 304 ? 0.330 3.442 2.865 1.00 65.56 304 PRO A N 1
ATOM 2278 C CA . PRO A 1 304 ? 0.311 2.072 3.390 1.00 65.56 304 PRO A CA 1
ATOM 2279 C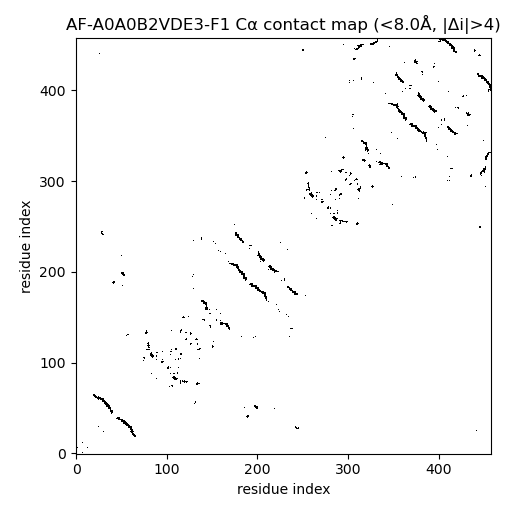 C . PRO A 1 304 ? 0.677 1.947 4.883 1.00 65.56 304 PRO A C 1
ATOM 2281 O O . PRO A 1 304 ? 0.667 0.842 5.419 1.00 65.56 304 PRO A O 1
ATOM 2284 N N . ARG A 1 305 ? 1.025 3.048 5.565 1.00 70.81 305 ARG A N 1
ATOM 2285 C CA . ARG A 1 305 ? 1.653 3.020 6.902 1.00 70.81 305 ARG A CA 1
ATOM 2286 C C . ARG A 1 305 ? 0.872 2.214 7.948 1.00 70.81 305 ARG A C 1
ATOM 2288 O O . ARG A 1 305 ? 1.465 1.427 8.677 1.00 70.81 305 ARG A O 1
ATOM 2295 N N . PHE A 1 306 ? -0.435 2.431 8.054 1.00 79.44 306 PHE A N 1
ATOM 2296 C CA . PHE A 1 306 ? -1.289 1.810 9.075 1.00 79.44 306 PHE A CA 1
ATOM 2297 C C . PHE A 1 306 ? -2.093 0.624 8.547 1.00 79.44 306 PHE A C 1
ATOM 2299 O O . PHE A 1 306 ? -2.619 -0.167 9.327 1.00 79.44 306 PHE A O 1
ATOM 2306 N N . MET A 1 307 ? -2.246 0.512 7.231 1.00 73.50 307 MET A N 1
ATOM 2307 C CA . MET A 1 307 ? -3.018 -0.547 6.594 1.00 73.50 307 MET A CA 1
ATOM 2308 C C . MET A 1 307 ? -2.638 -0.664 5.120 1.00 73.50 307 MET A C 1
ATOM 2310 O O . MET A 1 307 ? -2.293 0.343 4.502 1.00 73.50 307 MET A O 1
ATOM 2314 N N . PRO A 1 308 ? -2.747 -1.867 4.531 1.00 62.59 308 PRO A N 1
ATOM 2315 C CA . PRO A 1 308 ? -2.314 -2.078 3.156 1.00 62.59 308 PRO A CA 1
ATOM 2316 C C . PRO A 1 308 ? -3.249 -1.410 2.143 1.00 62.59 308 PRO A C 1
ATOM 2318 O O . PRO A 1 308 ? -2.801 -1.025 1.071 1.00 62.59 308 PRO A O 1
ATOM 2321 N N . LEU A 1 309 ? -4.541 -1.277 2.470 1.00 68.50 309 LEU A N 1
ATOM 2322 C CA . LEU A 1 309 ? -5.586 -0.767 1.582 1.00 68.50 309 LEU A CA 1
ATOM 2323 C C . LEU A 1 309 ? -6.479 0.226 2.323 1.00 68.50 309 LEU A C 1
ATOM 2325 O O . LEU A 1 309 ? -6.738 0.040 3.508 1.00 68.50 309 LEU A O 1
ATOM 2329 N N . ALA A 1 310 ? -7.026 1.217 1.620 1.00 73.31 310 ALA A N 1
ATOM 2330 C CA . ALA A 1 310 ? -8.018 2.118 2.199 1.00 73.31 310 ALA A CA 1
ATOM 2331 C C . ALA A 1 310 ? -9.347 1.385 2.502 1.00 73.31 310 ALA A C 1
ATOM 2333 O O . ALA A 1 310 ? -9.750 0.496 1.739 1.00 73.31 310 ALA A O 1
ATOM 2334 N N . PRO A 1 311 ? -10.048 1.755 3.589 1.00 80.25 311 PRO A N 1
ATOM 2335 C CA . PRO A 1 311 ? -11.291 1.117 3.989 1.00 80.25 311 PRO A CA 1
ATOM 2336 C C . PRO A 1 311 ? -12.437 1.392 3.019 1.00 80.25 311 PRO A C 1
ATOM 2338 O O . PRO A 1 311 ? -12.546 2.466 2.427 1.00 80.25 311 PRO A O 1
ATOM 2341 N N . SER A 1 312 ? -13.347 0.422 2.907 1.00 73.00 312 SER A N 1
ATOM 2342 C CA . SER A 1 312 ? -14.490 0.542 1.994 1.00 73.00 312 SER A CA 1
ATOM 2343 C C . SER A 1 312 ? -15.590 1.471 2.498 1.00 73.00 312 SER A C 1
ATOM 2345 O O . SER A 1 312 ? -16.349 1.997 1.693 1.00 73.00 312 SER A O 1
ATOM 2347 N N . ARG A 1 313 ? -15.684 1.680 3.811 1.00 80.75 313 ARG A N 1
ATOM 2348 C CA . ARG A 1 313 ? -16.732 2.473 4.457 1.00 80.75 313 ARG A CA 1
ATOM 2349 C C . ARG A 1 313 ? -16.126 3.383 5.512 1.00 80.75 313 ARG A C 1
ATOM 2351 O O . ARG A 1 313 ? -15.080 3.080 6.087 1.00 80.75 313 ARG A O 1
ATOM 2358 N N . ARG A 1 314 ? -16.824 4.470 5.819 1.00 84.88 314 ARG A N 1
ATOM 2359 C CA . ARG A 1 314 ? -16.442 5.348 6.919 1.00 84.88 314 ARG A CA 1
ATOM 2360 C C . ARG A 1 314 ? -16.927 4.777 8.250 1.00 84.88 314 ARG A C 1
ATOM 2362 O O . ARG A 1 314 ? -18.093 4.422 8.392 1.00 84.88 314 ARG A O 1
ATOM 2369 N N . LEU A 1 315 ? -16.028 4.704 9.224 1.00 91.12 315 LEU A N 1
ATOM 2370 C CA . LEU A 1 315 ? -16.340 4.278 10.587 1.00 91.12 315 LEU A CA 1
ATOM 2371 C C . LEU A 1 315 ? -16.854 5.461 11.419 1.00 91.12 315 LEU A C 1
ATOM 2373 O O . LEU A 1 315 ? -16.245 6.534 11.409 1.00 91.12 315 LEU A O 1
ATOM 2377 N N . SER A 1 316 ? -17.944 5.275 12.167 1.00 93.38 316 SER A N 1
ATOM 2378 C CA . SER A 1 316 ? -18.416 6.278 13.126 1.00 93.38 316 SER A CA 1
ATOM 2379 C C . SER A 1 316 ? -17.718 6.059 14.464 1.00 93.38 316 SER A C 1
ATOM 2381 O O . SER A 1 316 ? -17.863 5.003 15.076 1.00 93.38 316 SER A O 1
ATOM 2383 N N . VAL A 1 317 ? -16.946 7.050 14.907 1.00 95.44 317 VAL A N 1
ATOM 2384 C CA . VAL A 1 317 ? -16.269 7.032 16.207 1.00 95.44 317 VAL A CA 1
ATOM 2385 C C . VAL A 1 317 ? -16.611 8.322 16.937 1.00 95.44 317 VAL A C 1
ATOM 2387 O O . VAL A 1 317 ? -16.406 9.414 16.399 1.00 95.44 317 VAL A O 1
ATOM 2390 N N . ARG A 1 318 ? -17.148 8.189 18.150 1.00 95.81 318 ARG A N 1
ATOM 2391 C CA . ARG A 1 318 ? -17.587 9.307 18.987 1.00 95.81 318 ARG A CA 1
ATOM 2392 C C . ARG A 1 318 ? -17.044 9.162 20.403 1.00 95.81 318 ARG A C 1
ATOM 2394 O O . ARG A 1 318 ? -17.294 8.155 21.061 1.00 95.81 318 ARG A O 1
ATOM 2401 N N . PHE A 1 319 ? -16.333 10.178 20.873 1.00 94.69 319 PHE A N 1
ATOM 2402 C CA . PHE A 1 319 ? -15.867 10.271 22.255 1.00 94.69 319 PHE A CA 1
ATOM 2403 C C . PHE A 1 319 ? -17.010 10.668 23.197 1.00 94.69 319 PHE A C 1
ATOM 2405 O O . PHE A 1 319 ? -18.011 11.248 22.766 1.00 94.69 319 PHE A O 1
ATOM 2412 N N . GLU A 1 320 ? -16.858 10.363 24.487 1.00 89.88 320 GLU A N 1
ATOM 2413 C CA . GLU A 1 320 ? -17.863 10.635 25.525 1.00 89.88 320 GLU A CA 1
ATOM 2414 C C . GLU A 1 320 ? -18.203 12.133 25.610 1.00 89.88 320 GLU A C 1
ATOM 2416 O O . GLU A 1 320 ? -19.380 12.495 25.617 1.00 89.88 320 GLU A O 1
ATOM 2421 N N . GLY A 1 321 ? -17.192 13.007 25.509 1.00 84.44 321 GLY A N 1
ATOM 2422 C CA . GLY A 1 321 ? -17.354 14.465 25.404 1.00 84.44 321 GLY A CA 1
ATOM 2423 C C . GLY A 1 321 ? -18.062 14.968 24.133 1.00 84.44 321 GLY A C 1
ATOM 2424 O O . GLY A 1 321 ? -18.229 16.170 23.949 1.00 84.44 321 GLY A O 1
ATOM 2425 N N . GLY A 1 322 ? -18.489 14.076 23.234 1.00 88.38 322 GLY A N 1
ATOM 2426 C CA . GLY A 1 322 ? -19.266 14.402 22.037 1.00 88.38 322 GLY A CA 1
ATOM 2427 C C . GLY A 1 322 ? -18.441 14.662 20.777 1.00 88.38 322 GLY A C 1
ATOM 2428 O O . GLY A 1 322 ? -19.026 14.735 19.695 1.00 88.38 322 GLY A O 1
ATOM 2429 N N . ALA A 1 323 ? -17.112 14.744 20.882 1.00 93.88 323 ALA A N 1
ATOM 2430 C CA . ALA A 1 323 ? -16.236 14.892 19.725 1.00 93.88 323 ALA A CA 1
ATOM 2431 C C . ALA A 1 323 ? -16.339 13.678 18.789 1.00 93.88 323 ALA A C 1
ATOM 2433 O O . ALA A 1 323 ? -16.393 12.528 19.232 1.00 93.88 323 ALA A O 1
ATOM 2434 N N . MET A 1 324 ? -16.357 13.938 17.483 1.00 94.88 324 MET A N 1
ATOM 2435 C CA . MET A 1 324 ? -16.432 12.908 16.448 1.00 94.88 324 MET A CA 1
ATOM 2436 C C . MET A 1 324 ? -15.137 12.857 15.646 1.00 94.88 324 MET A C 1
ATOM 2438 O O . MET A 1 324 ? -14.523 13.886 15.366 1.00 94.88 324 MET A O 1
ATOM 2442 N N . VAL A 1 325 ? -14.749 11.649 15.248 1.00 95.25 325 VAL A N 1
ATOM 2443 C CA . VAL A 1 325 ? -13.648 11.431 14.307 1.00 95.25 325 VAL A CA 1
ATOM 2444 C C . VAL A 1 325 ? -14.158 11.673 12.884 1.00 95.25 325 VAL A C 1
ATOM 2446 O O . VAL A 1 325 ? -15.165 11.095 12.454 1.00 95.25 325 VAL A O 1
ATOM 2449 N N . ASP A 1 326 ? -13.464 12.524 12.139 1.00 92.00 326 ASP A N 1
ATOM 2450 C CA . ASP A 1 326 ? -13.862 12.976 10.809 1.00 92.00 326 ASP A CA 1
ATOM 2451 C C . ASP A 1 326 ? -12.656 13.176 9.895 1.00 92.00 326 ASP A C 1
ATOM 2453 O O . ASP A 1 326 ? -12.120 14.275 9.801 1.00 92.00 326 ASP A O 1
ATOM 2457 N N . CYS A 1 327 ? -12.244 12.097 9.223 1.00 88.75 327 CYS A N 1
ATOM 2458 C CA . CYS A 1 327 ? -11.340 12.121 8.074 1.00 88.75 327 CYS A CA 1
ATOM 2459 C C . CYS A 1 327 ? -10.121 13.046 8.237 1.00 88.75 327 CYS A C 1
ATOM 2461 O O . CYS A 1 327 ? -9.851 13.889 7.386 1.00 88.75 327 CYS A O 1
ATOM 2463 N N . GLY A 1 328 ? -9.403 12.905 9.352 1.00 91.38 328 GLY A N 1
ATOM 2464 C CA . GLY A 1 328 ? -8.189 13.670 9.627 1.00 91.38 328 GLY A CA 1
ATOM 2465 C C . GLY A 1 328 ? -8.393 14.979 10.380 1.00 91.38 328 GLY A C 1
ATOM 2466 O O . GLY A 1 328 ? -7.419 15.713 10.552 1.00 91.38 328 GLY A O 1
ATOM 2467 N N . ASN A 1 329 ? -9.603 15.263 10.873 1.00 94.50 329 ASN A N 1
ATOM 2468 C CA . ASN A 1 329 ? -9.837 16.381 11.782 1.00 94.50 329 ASN A CA 1
ATOM 2469 C C . ASN A 1 329 ? -8.884 16.344 12.987 1.00 94.50 329 ASN A C 1
ATOM 2471 O O . ASN A 1 329 ? -8.482 15.278 13.454 1.00 94.50 329 ASN A O 1
ATOM 2475 N N . THR A 1 330 ? -8.526 17.516 13.506 1.00 95.50 330 THR A N 1
ATOM 2476 C CA . THR A 1 330 ? -7.664 17.606 14.687 1.00 95.50 330 THR A CA 1
ATOM 2477 C C . THR A 1 330 ? -8.502 17.499 15.958 1.00 95.50 330 THR A C 1
ATOM 2479 O O . THR A 1 330 ? -9.454 18.263 16.110 1.00 95.50 330 THR A O 1
ATOM 2482 N N . LEU A 1 331 ? -8.139 16.595 16.872 1.00 94.31 331 LEU A N 1
ATOM 2483 C CA . LEU A 1 331 ? -8.764 16.470 18.194 1.00 94.31 331 LEU A CA 1
ATOM 2484 C C . LEU A 1 331 ? -7.776 16.802 19.319 1.00 94.31 331 LEU A C 1
ATOM 2486 O O . LEU A 1 331 ? -6.603 16.433 19.253 1.00 94.31 331 LEU A O 1
ATOM 2490 N N . THR A 1 332 ? -8.257 17.478 20.364 1.00 92.38 332 THR A N 1
ATOM 2491 C CA . THR A 1 332 ? -7.486 17.797 21.581 1.00 92.38 332 THR A CA 1
ATOM 2492 C C . THR A 1 332 ? -7.580 16.682 22.631 1.00 92.38 332 THR A C 1
ATOM 2494 O O . THR A 1 332 ? -8.370 15.746 22.491 1.00 92.38 332 THR A O 1
ATOM 2497 N N . LEU A 1 333 ? -6.774 16.763 23.702 1.00 89.81 333 LEU A N 1
ATOM 2498 C CA . LEU A 1 333 ? -6.897 15.852 24.853 1.00 89.81 333 LEU A CA 1
ATOM 2499 C C . LEU A 1 333 ? -8.273 15.966 25.521 1.00 89.81 333 LEU A C 1
ATOM 2501 O O . LEU A 1 333 ? -8.872 14.945 25.846 1.00 89.81 333 LEU A O 1
ATOM 2505 N N . GLU A 1 334 ? -8.772 17.193 25.672 1.00 90.00 334 GLU A N 1
ATOM 2506 C CA . GLU A 1 334 ? -10.067 17.512 26.291 1.00 90.00 334 GLU A CA 1
ATOM 2507 C C . GLU A 1 334 ? -11.229 16.933 25.477 1.00 90.00 334 GLU A C 1
ATOM 2509 O O . GLU A 1 334 ? -12.169 16.361 26.013 1.00 90.00 334 GLU A O 1
ATOM 2514 N N . GLN A 1 335 ? -11.142 16.989 24.146 1.00 90.56 335 GLN A N 1
ATOM 2515 C CA . GLN A 1 335 ? -12.148 16.396 23.259 1.00 90.56 335 GLN A CA 1
ATOM 2516 C C . GLN A 1 335 ? -12.183 14.862 23.322 1.00 90.56 335 GLN A C 1
ATOM 2518 O O . GLN A 1 335 ? -13.175 14.252 22.923 1.00 90.56 335 GLN A O 1
ATOM 2523 N N . GLN A 1 336 ? -11.116 14.245 23.832 1.00 88.69 336 GLN A N 1
ATOM 2524 C CA . GLN A 1 336 ? -11.033 12.812 24.106 1.00 88.69 336 GLN A CA 1
ATOM 2525 C C . GLN A 1 336 ? -11.348 12.471 25.572 1.00 88.69 336 GLN A C 1
ATOM 2527 O O . GLN A 1 336 ? -11.197 11.312 25.970 1.00 88.69 336 GLN A O 1
ATOM 2532 N N . GLU A 1 337 ? -11.741 13.450 26.396 1.00 79.81 337 GLU A N 1
ATOM 2533 C CA . GLU A 1 337 ? -12.098 13.204 27.790 1.00 79.81 337 GLU A CA 1
ATOM 2534 C C . GLU A 1 337 ? -13.346 12.331 27.925 1.00 79.81 337 GLU A C 1
ATOM 2536 O O . GLU A 1 337 ? -14.263 12.333 27.099 1.00 79.81 337 GLU A O 1
ATOM 2541 N N . GLY A 1 338 ? -13.331 11.542 28.995 1.00 77.50 338 GLY A N 1
ATOM 2542 C CA . GLY A 1 338 ? -14.282 10.477 29.262 1.00 77.50 338 GLY A CA 1
ATOM 2543 C C . GLY A 1 338 ? -13.639 9.397 30.122 1.00 77.50 338 GLY A C 1
ATOM 2544 O O . GLY A 1 338 ? -12.423 9.177 30.051 1.00 77.50 338 GLY A O 1
ATOM 2545 N N . ALA A 1 339 ? -14.456 8.748 30.948 1.00 79.25 339 ALA A N 1
ATOM 2546 C CA . ALA A 1 339 ? -14.047 7.565 31.701 1.00 79.25 339 ALA A CA 1
ATOM 2547 C C . ALA A 1 339 ? -14.080 6.309 30.816 1.00 79.25 339 ALA A C 1
ATOM 2549 O O . ALA A 1 339 ? -13.423 5.317 31.128 1.00 79.25 339 ALA A O 1
ATOM 2550 N N . ASN A 1 340 ? -14.828 6.359 29.709 1.00 87.50 340 ASN A N 1
ATOM 2551 C CA . ASN A 1 340 ? -15.066 5.221 28.834 1.00 87.50 340 ASN A CA 1
ATOM 2552 C C . ASN A 1 340 ? -14.343 5.363 27.481 1.00 87.50 340 ASN A C 1
ATOM 2554 O O . ASN A 1 340 ? -14.140 6.481 26.997 1.00 87.50 340 ASN A O 1
ATOM 2558 N N . PRO A 1 341 ? -13.987 4.239 26.828 1.00 92.56 341 PRO A N 1
ATOM 2559 C CA . PRO A 1 341 ? -13.534 4.243 25.439 1.00 92.56 341 PRO A CA 1
ATOM 2560 C C . PRO A 1 341 ? -14.564 4.892 24.496 1.00 92.56 341 PRO A C 1
ATOM 2562 O O . PRO A 1 341 ? -15.764 4.873 24.790 1.00 92.56 341 PRO A O 1
ATOM 2565 N N . PRO A 1 342 ? -14.140 5.432 23.337 1.00 94.88 342 PRO A N 1
ATOM 2566 C CA . PRO A 1 342 ? -15.068 6.017 22.380 1.00 94.88 342 PRO A CA 1
ATOM 2567 C C . PRO A 1 342 ? -16.068 4.974 21.869 1.00 94.88 342 PRO A C 1
ATOM 2569 O O . PRO A 1 342 ? -15.741 3.803 21.668 1.00 94.88 342 PRO A O 1
ATOM 2572 N N . THR A 1 343 ? -17.294 5.419 21.604 1.00 95.12 343 THR A N 1
ATOM 2573 C CA . THR A 1 343 ? -18.312 4.587 20.964 1.00 95.12 343 THR A CA 1
ATOM 2574 C C . THR A 1 343 ? -17.955 4.405 19.494 1.00 95.12 343 THR A C 1
ATOM 2576 O O . THR A 1 343 ? -17.769 5.387 18.772 1.00 95.12 343 THR A O 1
ATOM 2579 N N . VAL A 1 344 ? -17.882 3.150 19.052 1.00 96.25 344 VAL A N 1
ATOM 2580 C CA . VAL A 1 344 ? -17.570 2.771 17.671 1.00 96.25 344 VAL A CA 1
ATOM 2581 C C . VAL A 1 344 ? -18.797 2.115 17.051 1.00 96.25 344 VAL A C 1
ATOM 2583 O O . VAL A 1 344 ? -19.231 1.062 17.508 1.00 96.25 344 VAL A O 1
ATOM 2586 N N . ASN A 1 345 ? -19.326 2.718 15.988 1.00 93.12 345 ASN A N 1
ATOM 2587 C CA . ASN A 1 345 ? -20.481 2.215 15.253 1.00 93.12 345 ASN A CA 1
ATOM 2588 C C . ASN A 1 345 ? -20.130 1.977 13.782 1.00 93.12 345 ASN A C 1
ATOM 2590 O O . ASN A 1 345 ? -19.547 2.832 13.108 1.00 93.12 345 ASN A O 1
ATOM 2594 N N . PHE A 1 346 ? -20.532 0.814 13.278 1.00 90.69 346 PHE A N 1
ATOM 2595 C CA . PHE A 1 346 ? -20.419 0.430 11.876 1.00 90.69 346 PHE A CA 1
ATOM 2596 C C . PHE A 1 346 ? -21.590 -0.461 11.466 1.00 90.69 346 PHE A C 1
ATOM 2598 O O . PHE A 1 346 ? -22.222 -1.113 12.303 1.00 90.69 346 PHE A O 1
ATOM 2605 N N . ASP A 1 347 ? -21.838 -0.519 10.160 1.00 84.25 347 ASP A N 1
ATOM 2606 C CA . ASP A 1 347 ? -22.876 -1.361 9.568 1.00 84.25 347 ASP A CA 1
ATOM 2607 C C . ASP A 1 347 ? -22.407 -2.822 9.526 1.00 84.25 347 ASP A C 1
ATOM 2609 O O . ASP A 1 347 ? -22.011 -3.332 8.482 1.00 84.25 347 ASP A O 1
ATOM 2613 N N . GLY A 1 348 ? -22.366 -3.488 10.679 1.00 82.75 348 GLY A N 1
ATOM 2614 C CA . GLY A 1 348 ? -22.009 -4.903 10.793 1.00 82.75 348 GLY A CA 1
ATOM 2615 C C . GLY A 1 348 ? -23.162 -5.822 10.381 1.00 82.75 348 GLY A C 1
ATOM 2616 O O . GLY A 1 348 ? -24.317 -5.586 10.730 1.00 82.75 348 GLY A O 1
ATOM 2617 N N . GLN A 1 349 ? -22.862 -6.899 9.656 1.00 80.62 349 GLN A N 1
ATOM 2618 C CA . GLN A 1 349 ? -23.860 -7.894 9.259 1.00 80.62 349 GLN A CA 1
ATOM 2619 C C . GLN A 1 349 ? -24.199 -8.840 10.410 1.00 80.62 349 GLN A C 1
ATOM 2621 O O . GLN A 1 349 ? -23.310 -9.326 11.112 1.00 80.62 349 GLN A O 1
ATOM 2626 N N . ALA A 1 350 ? -25.486 -9.163 10.555 1.00 74.69 350 ALA A N 1
ATOM 2627 C CA . ALA A 1 350 ? -25.931 -10.194 11.483 1.00 74.69 350 ALA A CA 1
ATOM 2628 C C . ALA A 1 350 ? -25.224 -11.525 11.163 1.00 74.69 350 ALA A C 1
ATOM 2630 O O . ALA A 1 350 ? -25.212 -11.961 10.012 1.00 74.69 350 ALA A O 1
ATOM 2631 N N . ASN A 1 351 ? -24.636 -12.156 12.185 1.00 79.19 351 ASN A N 1
ATOM 2632 C CA . ASN A 1 351 ? -23.855 -13.402 12.114 1.00 79.19 351 ASN A CA 1
ATOM 2633 C C . ASN A 1 351 ? -22.453 -13.307 11.479 1.00 79.19 351 ASN A C 1
ATOM 2635 O O . ASN A 1 351 ? -21.797 -14.336 11.330 1.00 79.19 351 ASN A O 1
ATOM 2639 N N . ALA A 1 352 ? -21.964 -12.115 11.126 1.00 83.38 352 ALA A N 1
ATOM 2640 C CA . ALA A 1 352 ? -20.560 -11.931 10.758 1.00 83.38 352 ALA A CA 1
ATOM 2641 C C . ALA A 1 352 ? -19.702 -11.622 11.995 1.00 83.38 352 ALA A C 1
ATOM 2643 O O . ALA A 1 352 ? -20.187 -11.060 12.978 1.00 83.38 352 ALA A O 1
ATOM 2644 N N . LEU A 1 353 ? -18.421 -11.983 11.926 1.00 86.62 353 LEU A N 1
ATOM 2645 C CA . LEU A 1 353 ? -17.420 -11.624 12.925 1.00 86.62 353 LEU A CA 1
ATOM 2646 C C . LEU A 1 353 ? -16.524 -10.511 12.385 1.00 86.62 353 LEU A C 1
ATOM 2648 O O . LEU A 1 353 ? -16.242 -10.458 11.185 1.00 86.62 353 LEU A O 1
ATOM 2652 N N . TYR A 1 354 ? -16.063 -9.638 13.274 1.00 92.88 354 TYR A N 1
ATOM 2653 C CA . TYR A 1 354 ? -15.202 -8.517 12.923 1.00 92.88 354 TYR A CA 1
ATOM 2654 C C . TYR A 1 354 ? -14.035 -8.364 13.901 1.00 92.88 354 TYR A C 1
ATOM 2656 O O . TYR A 1 354 ? -14.116 -8.742 15.067 1.00 92.88 354 TYR A O 1
ATOM 2664 N N . THR A 1 355 ? -12.953 -7.768 13.414 1.00 94.31 355 THR A N 1
ATOM 2665 C CA . THR A 1 355 ? -11.819 -7.300 14.213 1.00 94.31 355 THR A CA 1
ATOM 2666 C C . THR A 1 355 ? -11.768 -5.779 14.152 1.00 94.31 355 THR A C 1
ATOM 2668 O O . THR A 1 355 ? -11.826 -5.204 13.070 1.00 94.31 355 THR A O 1
ATOM 2671 N N . PHE A 1 356 ? -11.625 -5.128 15.298 1.00 97.00 356 PHE A N 1
ATOM 2672 C CA . PHE A 1 356 ? -11.425 -3.695 15.444 1.00 97.00 356 PHE A CA 1
ATOM 2673 C C . PHE A 1 356 ? -10.004 -3.405 15.919 1.00 97.00 356 PHE A C 1
ATOM 2675 O O . PHE A 1 356 ? -9.536 -4.019 16.878 1.00 97.00 356 PHE A O 1
ATOM 2682 N N . ILE A 1 357 ? -9.348 -2.438 15.280 1.00 96.56 357 ILE A N 1
ATOM 2683 C CA . ILE A 1 357 ? -8.011 -1.974 15.642 1.00 96.56 357 ILE A CA 1
ATOM 2684 C C . ILE A 1 357 ? -7.996 -0.443 15.663 1.00 96.56 357 ILE A C 1
ATOM 2686 O O . ILE A 1 357 ? -8.346 0.199 14.673 1.00 96.56 357 ILE A O 1
ATOM 2690 N N . MET A 1 358 ? -7.543 0.135 16.771 1.00 97.06 358 MET A N 1
ATOM 2691 C CA . MET A 1 358 ? -7.094 1.519 16.869 1.00 97.06 358 MET A CA 1
ATOM 2692 C C . MET A 1 358 ? -5.567 1.536 16.916 1.00 97.06 358 MET A C 1
ATOM 2694 O O . MET A 1 358 ? -4.951 0.859 17.742 1.00 97.06 358 MET A O 1
ATOM 2698 N N . MET A 1 359 ? -4.965 2.327 16.038 1.00 95.88 359 MET A N 1
ATOM 2699 C CA . MET A 1 359 ? -3.527 2.397 15.811 1.00 95.88 359 MET A CA 1
ATOM 2700 C C . MET A 1 359 ? -3.044 3.844 15.898 1.00 95.88 359 MET A C 1
ATOM 2702 O O . MET A 1 359 ? -3.766 4.761 15.519 1.00 95.88 359 MET A O 1
ATOM 2706 N N . GLY A 1 360 ? -1.821 4.048 16.370 1.00 94.12 360 GLY A N 1
ATOM 2707 C CA . GLY A 1 360 ? -1.169 5.356 16.455 1.00 94.12 360 GLY A CA 1
ATOM 2708 C C . GLY A 1 360 ? 0.308 5.259 16.080 1.00 94.12 360 GLY A C 1
ATOM 2709 O O . GLY A 1 360 ? 0.810 4.152 15.855 1.00 94.12 360 GLY A O 1
ATOM 2710 N N . PRO A 1 361 ? 1.027 6.386 15.974 1.00 90.12 361 PRO A N 1
ATOM 2711 C CA . PRO A 1 361 ? 2.476 6.332 15.842 1.00 90.12 361 PRO A CA 1
ATOM 2712 C C . PRO A 1 361 ? 3.087 5.659 17.072 1.00 90.12 361 PRO A C 1
ATOM 2714 O O . PRO A 1 361 ? 2.622 5.832 18.198 1.00 90.12 361 PRO A O 1
ATOM 2717 N N . GLN A 1 362 ? 4.166 4.921 16.862 1.00 86.38 362 GLN A N 1
ATOM 2718 C CA . GLN A 1 362 ? 5.049 4.560 17.958 1.00 86.38 362 GLN A CA 1
ATOM 2719 C C . GLN A 1 362 ? 6.084 5.656 18.156 1.00 86.38 362 GLN A C 1
ATOM 2721 O O . GLN A 1 362 ? 6.640 6.172 17.185 1.00 86.38 362 GLN A O 1
ATOM 2726 N N . PHE A 1 363 ? 6.384 5.956 19.410 1.00 86.56 363 PHE A N 1
ATOM 2727 C CA . PHE A 1 363 ? 7.404 6.919 19.779 1.00 86.56 363 PHE A CA 1
ATOM 2728 C C . PHE A 1 363 ? 8.627 6.210 20.347 1.00 86.56 363 PHE A C 1
ATOM 2730 O O . PHE A 1 363 ? 8.506 5.202 21.039 1.00 86.56 363 PHE A O 1
ATOM 2737 N N . ASP A 1 364 ? 9.801 6.743 20.043 1.00 82.50 364 ASP A N 1
ATOM 2738 C CA . ASP A 1 364 ? 11.051 6.281 20.625 1.00 82.50 364 ASP A CA 1
ATOM 2739 C C . ASP A 1 364 ? 11.146 6.746 22.086 1.00 82.50 364 ASP A C 1
ATOM 2741 O O . ASP A 1 364 ? 10.988 7.930 22.388 1.00 82.50 364 ASP A O 1
ATOM 2745 N N . GLY A 1 365 ? 11.388 5.811 23.006 1.00 78.06 365 GLY A N 1
ATOM 2746 C CA . GLY A 1 365 ? 11.375 6.095 24.443 1.00 78.06 365 GLY A CA 1
ATOM 2747 C C . GLY A 1 365 ? 12.515 6.998 24.927 1.00 78.06 365 GLY A C 1
ATOM 2748 O O . GLY A 1 365 ? 12.405 7.564 26.012 1.00 78.06 365 GLY A O 1
ATOM 2749 N N . MET A 1 366 ? 13.597 7.149 24.154 1.00 78.69 366 MET A N 1
ATOM 2750 C CA . MET A 1 366 ? 14.739 7.996 24.519 1.00 78.69 366 MET A CA 1
ATOM 2751 C C . MET A 1 366 ? 14.591 9.421 23.988 1.00 78.69 366 MET A C 1
ATOM 2753 O O . MET A 1 366 ? 14.940 10.381 24.670 1.00 78.69 366 MET A O 1
ATOM 2757 N N . THR A 1 367 ? 14.091 9.562 22.764 1.00 79.44 367 THR A N 1
ATOM 2758 C CA . THR A 1 367 ? 14.018 10.839 22.043 1.00 79.44 367 THR A CA 1
ATOM 2759 C C . THR A 1 367 ? 12.625 11.463 22.070 1.00 79.44 367 THR A C 1
ATOM 2761 O O . THR A 1 367 ? 12.487 12.650 21.783 1.00 79.44 367 THR A O 1
ATOM 2764 N N . GLY A 1 368 ? 11.585 10.681 22.373 1.00 76.88 368 GLY A N 1
ATOM 2765 C CA . GLY A 1 368 ? 10.184 11.098 22.293 1.00 76.88 368 GLY A CA 1
ATOM 2766 C C . GLY A 1 368 ? 9.689 11.336 20.863 1.00 76.88 368 GLY A C 1
ATOM 2767 O O . GLY A 1 368 ? 8.542 11.736 20.673 1.00 76.88 368 GLY A O 1
ATOM 2768 N N . MET A 1 369 ? 10.521 11.105 19.842 1.00 80.19 369 MET A N 1
ATOM 2769 C CA . MET A 1 369 ? 10.159 11.337 18.445 1.00 80.19 369 MET A CA 1
ATOM 2770 C C . MET A 1 369 ? 9.309 10.193 17.894 1.00 80.19 369 MET A C 1
ATOM 2772 O O . MET A 1 369 ? 9.484 9.028 18.257 1.00 80.19 369 MET A O 1
ATOM 2776 N N . ALA A 1 370 ? 8.392 10.522 16.983 1.00 79.06 370 ALA A N 1
ATOM 2777 C CA . ALA A 1 370 ? 7.618 9.519 16.266 1.00 79.06 370 ALA A CA 1
ATOM 2778 C C . ALA A 1 370 ? 8.534 8.704 15.340 1.00 79.06 370 ALA A C 1
ATOM 2780 O O . ALA A 1 370 ? 9.277 9.251 14.527 1.00 79.06 370 ALA A O 1
ATOM 2781 N N . THR A 1 371 ? 8.448 7.386 15.450 1.00 80.00 371 THR A N 1
ATOM 2782 C CA . THR A 1 371 ? 9.117 6.429 14.566 1.00 80.00 371 THR A CA 1
ATOM 2783 C C . THR A 1 371 ? 8.245 6.132 13.341 1.00 80.00 371 THR A C 1
ATOM 2785 O O . THR A 1 371 ? 7.076 6.527 13.269 1.00 80.00 371 THR A O 1
ATOM 2788 N N . ASN A 1 372 ? 8.785 5.371 12.387 1.00 71.31 372 ASN A N 1
ATOM 2789 C CA . ASN A 1 372 ? 7.998 4.827 11.275 1.00 71.31 372 ASN A CA 1
ATOM 2790 C C . ASN A 1 372 ? 7.102 3.648 11.689 1.00 71.31 372 ASN A C 1
ATOM 2792 O O . ASN A 1 372 ? 6.263 3.215 10.900 1.00 71.31 372 ASN A O 1
ATOM 2796 N N . ASN A 1 373 ? 7.248 3.151 12.918 1.00 78.88 373 ASN A N 1
ATOM 2797 C CA . ASN A 1 373 ? 6.471 2.031 13.422 1.00 78.88 373 ASN A CA 1
ATOM 2798 C C . ASN A 1 373 ? 5.105 2.494 13.949 1.00 78.88 373 ASN A C 1
ATOM 2800 O O . ASN A 1 373 ? 4.831 3.687 14.144 1.00 78.88 373 ASN A O 1
ATOM 2804 N N . VAL A 1 374 ? 4.224 1.517 14.141 1.00 85.62 374 VAL A N 1
ATOM 2805 C CA . VAL A 1 374 ? 2.843 1.701 14.587 1.00 85.62 374 VAL A CA 1
ATOM 2806 C C . VAL A 1 374 ? 2.679 1.048 15.956 1.00 85.62 374 VAL A C 1
ATOM 2808 O O . VAL A 1 374 ? 3.253 -0.007 16.223 1.00 85.62 374 VAL A O 1
ATOM 2811 N N . SER A 1 375 ? 1.885 1.680 16.816 1.00 91.75 375 SER A N 1
ATOM 2812 C CA . SER A 1 375 ? 1.478 1.145 18.113 1.00 91.75 375 SER A CA 1
ATOM 2813 C C . SER A 1 375 ? -0.022 0.850 18.141 1.00 91.75 375 SER A C 1
ATOM 2815 O O . SER A 1 375 ? -0.818 1.582 17.544 1.00 91.75 375 SER A O 1
ATOM 2817 N N . VAL A 1 376 ? -0.424 -0.211 18.841 1.00 95.81 376 VAL A N 1
ATOM 2818 C CA . VAL A 1 376 ? -1.836 -0.563 19.059 1.00 95.81 376 VAL A CA 1
ATOM 2819 C C . VAL A 1 376 ? -2.382 0.122 20.306 1.00 95.81 376 VAL A C 1
ATOM 2821 O O . VAL A 1 376 ? -2.027 -0.204 21.441 1.00 95.81 376 VAL A O 1
ATOM 2824 N N . HIS A 1 377 ? -3.349 1.006 20.086 1.00 95.44 377 HIS A N 1
ATOM 2825 C CA . HIS A 1 377 ? -4.088 1.686 21.144 1.00 95.44 377 HIS A CA 1
ATOM 2826 C C . HIS A 1 377 ? -5.299 0.884 21.615 1.00 95.44 377 HIS A C 1
ATOM 2828 O O . HIS A 1 377 ? -5.636 0.945 22.790 1.00 95.44 377 HIS A O 1
ATOM 2834 N N . TRP A 1 378 ? -5.948 0.119 20.739 1.00 96.69 378 TRP A N 1
ATOM 2835 C CA . TRP A 1 378 ? -7.092 -0.722 21.104 1.00 96.69 378 TRP A CA 1
ATOM 2836 C C . TRP A 1 378 ? -7.228 -1.858 20.091 1.00 96.69 378 TRP A C 1
ATOM 2838 O O . TRP A 1 378 ? -7.196 -1.605 18.891 1.00 96.69 378 TRP A O 1
ATOM 2848 N N . LEU A 1 379 ? -7.375 -3.101 20.546 1.00 96.06 379 LEU A N 1
ATOM 2849 C CA . LEU A 1 379 ? -7.582 -4.262 19.682 1.00 96.06 379 LEU A CA 1
ATOM 2850 C C . LEU A 1 379 ? -8.662 -5.165 20.266 1.00 96.06 379 LEU A C 1
ATOM 2852 O O . LEU A 1 379 ? -8.517 -5.684 21.375 1.00 96.06 379 LEU A O 1
ATOM 2856 N N . VAL A 1 380 ? -9.721 -5.378 19.492 1.00 96.12 380 VAL A N 1
ATOM 2857 C CA . VAL A 1 380 ? -10.833 -6.271 19.831 1.00 96.12 380 VAL A CA 1
ATOM 2858 C C . VAL A 1 380 ? -11.081 -7.188 18.642 1.00 96.12 380 VAL A C 1
ATOM 2860 O O . VAL A 1 380 ? -11.230 -6.720 17.518 1.00 96.12 380 VAL A O 1
ATOM 2863 N N . VAL A 1 381 ? -11.119 -8.494 18.870 1.00 95.12 381 VAL A N 1
ATOM 2864 C CA . VAL A 1 381 ? -11.365 -9.506 17.833 1.00 95.12 381 VAL A CA 1
ATOM 2865 C C . VAL A 1 381 ? -12.687 -10.219 18.080 1.00 95.12 381 VAL A C 1
ATOM 2867 O O . VAL A 1 381 ? -13.278 -10.089 19.149 1.00 95.12 381 VAL A O 1
ATOM 2870 N N . ASP A 1 382 ? -13.148 -11.005 17.111 1.00 94.19 382 ASP A N 1
ATOM 2871 C CA . ASP A 1 382 ? -14.333 -11.857 17.240 1.00 94.19 382 ASP A CA 1
ATOM 2872 C C . ASP A 1 382 ? -15.609 -11.083 17.625 1.00 94.19 382 ASP A C 1
ATOM 2874 O O . ASP A 1 382 ? -16.471 -11.606 18.331 1.00 94.19 382 ASP A O 1
ATOM 2878 N N . ILE A 1 383 ? -15.732 -9.839 17.151 1.00 96.31 383 ILE A N 1
ATOM 2879 C CA . ILE A 1 383 ? -16.869 -8.944 17.390 1.00 96.31 383 ILE A CA 1
ATOM 2880 C C . ILE A 1 383 ? -18.090 -9.473 16.627 1.00 96.31 383 ILE A C 1
ATOM 2882 O O . ILE A 1 383 ? -18.053 -9.498 15.394 1.00 96.31 383 ILE A O 1
ATOM 2886 N N . PRO A 1 384 ? -19.180 -9.875 17.303 1.00 94.62 384 PRO A N 1
ATOM 2887 C CA . PRO A 1 384 ? -20.377 -10.362 16.630 1.00 94.62 384 PRO A CA 1
ATOM 2888 C C . PRO A 1 384 ? -21.208 -9.202 16.068 1.00 94.62 384 PRO A C 1
ATOM 2890 O O . PRO A 1 384 ? -21.710 -8.354 16.809 1.00 94.62 384 PRO A O 1
ATOM 2893 N N . GLY A 1 385 ? -21.385 -9.176 14.747 1.00 91.06 385 GLY A N 1
ATOM 2894 C CA . GLY A 1 385 ? -22.104 -8.112 14.049 1.00 91.06 385 GLY A CA 1
ATOM 2895 C C . GLY A 1 385 ? -21.438 -6.757 14.270 1.00 91.06 385 GLY A C 1
ATOM 2896 O O . GLY A 1 385 ? -20.319 -6.536 13.829 1.00 91.06 385 GLY A O 1
ATOM 2897 N N . ASN A 1 386 ? -22.119 -5.845 14.956 1.00 91.75 386 ASN A N 1
ATOM 2898 C CA . ASN A 1 386 ? -21.583 -4.541 15.354 1.00 91.75 386 ASN A CA 1
ATOM 2899 C C . ASN A 1 386 ? -21.451 -4.383 16.879 1.00 91.75 386 ASN A C 1
ATOM 2901 O O . ASN A 1 386 ? -21.196 -3.284 17.367 1.00 91.75 386 ASN A O 1
ATOM 2905 N N . ASN A 1 387 ? -21.616 -5.465 17.644 1.00 93.62 387 ASN A N 1
ATOM 2906 C CA . ASN A 1 387 ? -21.552 -5.424 19.099 1.00 93.62 387 ASN A CA 1
ATOM 2907 C C . ASN A 1 387 ? -20.100 -5.518 19.585 1.00 93.62 387 ASN A C 1
ATOM 2909 O O . ASN A 1 387 ? -19.638 -6.596 19.964 1.00 93.62 387 ASN A O 1
ATOM 2913 N N . LEU A 1 388 ? -19.388 -4.385 19.592 1.00 94.88 388 LEU A N 1
ATOM 2914 C CA . LEU A 1 388 ? -17.983 -4.305 20.017 1.00 94.88 388 LEU A CA 1
ATOM 2915 C C . LEU A 1 388 ? -17.747 -4.926 21.406 1.00 94.88 388 LEU A C 1
ATOM 2917 O O . LEU A 1 388 ? -16.767 -5.641 21.595 1.00 94.88 388 LEU A O 1
ATOM 2921 N N . ALA A 1 389 ? -18.672 -4.714 22.348 1.00 93.69 389 ALA A N 1
ATOM 2922 C CA . ALA A 1 389 ? -18.599 -5.254 23.709 1.00 93.69 389 ALA A CA 1
ATOM 2923 C C . ALA A 1 389 ? -18.765 -6.784 23.779 1.00 93.69 389 ALA A C 1
ATOM 2925 O O . ALA A 1 389 ? -18.386 -7.398 24.771 1.00 93.69 389 ALA A O 1
ATOM 2926 N N . GLY A 1 390 ? -19.330 -7.405 22.740 1.00 93.44 390 GLY A N 1
ATOM 2927 C CA . GLY A 1 390 ? -19.411 -8.861 22.602 1.00 93.44 390 GLY A CA 1
ATOM 2928 C C . GLY A 1 390 ? -18.147 -9.502 22.020 1.00 93.44 390 GLY A C 1
ATOM 2929 O O . GLY A 1 390 ? -18.085 -10.727 21.924 1.00 93.44 390 GLY A O 1
ATOM 2930 N N . GLY A 1 391 ? -17.172 -8.694 21.593 1.00 95.06 391 GLY A N 1
ATOM 2931 C CA . GLY A 1 391 ? -15.879 -9.166 21.114 1.00 95.06 391 GLY A CA 1
ATOM 2932 C C . GLY A 1 391 ? -14.920 -9.521 22.250 1.00 95.06 391 GLY A C 1
ATOM 2933 O O . GLY A 1 391 ? -15.167 -9.275 23.428 1.00 95.06 391 GLY A O 1
ATOM 2934 N N . ARG A 1 392 ? -13.782 -10.099 21.878 1.00 94.31 392 ARG A N 1
ATOM 2935 C CA . ARG A 1 392 ? -12.678 -10.420 22.779 1.00 94.31 392 ARG A CA 1
ATOM 2936 C C . ARG A 1 392 ? -11.600 -9.346 22.680 1.00 94.31 392 ARG A C 1
ATOM 2938 O O . ARG A 1 392 ? -10.949 -9.208 21.644 1.00 94.31 392 ARG A O 1
ATOM 2945 N N . THR A 1 393 ? -11.393 -8.603 23.760 1.00 94.69 393 THR A N 1
ATOM 2946 C CA . THR A 1 393 ? -10.346 -7.579 23.834 1.00 94.69 393 THR A CA 1
ATOM 2947 C C . THR A 1 393 ? -8.977 -8.224 24.011 1.00 94.69 393 THR A C 1
ATOM 2949 O O . THR A 1 393 ? -8.769 -9.010 24.930 1.00 94.69 393 THR A O 1
ATOM 2952 N N . LEU A 1 394 ? -8.044 -7.890 23.121 1.00 93.06 394 LEU A N 1
ATOM 2953 C CA . LEU A 1 394 ? -6.646 -8.329 23.187 1.00 93.06 394 LEU A CA 1
ATOM 2954 C C . LEU A 1 394 ? -5.710 -7.211 23.637 1.00 93.06 394 LEU A C 1
ATOM 2956 O O . LEU A 1 394 ? -4.641 -7.475 24.175 1.00 93.06 394 LEU A O 1
ATOM 2960 N N . ALA A 1 395 ? -6.108 -5.962 23.410 1.00 93.75 395 ALA A N 1
ATOM 2961 C CA . ALA A 1 395 ? -5.412 -4.794 23.912 1.00 93.75 395 ALA A CA 1
ATOM 2962 C C . ALA A 1 395 ? -6.461 -3.760 24.306 1.00 93.75 395 ALA A C 1
ATOM 2964 O O . ALA A 1 395 ? -7.138 -3.240 23.426 1.00 93.75 395 ALA A O 1
ATOM 2965 N N . ASP A 1 396 ? -6.613 -3.463 25.597 1.00 94.00 396 ASP A N 1
ATOM 2966 C CA . ASP A 1 396 ? -7.559 -2.449 26.079 1.00 94.00 396 ASP A CA 1
ATOM 2967 C C . ASP A 1 396 ? -7.290 -1.066 25.486 1.00 94.00 396 ASP A C 1
ATOM 2969 O O . ASP A 1 396 ? -6.160 -0.763 25.088 1.00 94.00 396 ASP A O 1
ATOM 2973 N N . TYR A 1 397 ? -8.325 -0.229 25.458 1.00 94.94 397 TYR A N 1
ATOM 2974 C CA . TYR A 1 397 ? -8.237 1.138 24.964 1.00 94.94 397 TYR A CA 1
ATOM 2975 C C . TYR A 1 397 ? -7.191 1.956 25.732 1.00 94.94 397 TYR A C 1
ATOM 2977 O O . TYR A 1 397 ? -7.257 2.110 26.951 1.00 94.94 397 TYR A O 1
ATOM 2985 N N . GLN A 1 398 ? -6.257 2.532 24.984 1.00 93.00 398 GLN A N 1
ATOM 2986 C CA . GLN A 1 398 ? -5.310 3.538 25.437 1.00 93.00 398 GLN A CA 1
ATOM 2987 C C . GLN A 1 398 ? -5.569 4.838 24.681 1.00 93.00 398 GLN A C 1
ATOM 2989 O O . GLN A 1 398 ? -5.568 4.867 23.447 1.00 93.00 398 GLN A O 1
ATOM 2994 N N . ARG A 1 399 ? -5.773 5.927 25.428 1.00 91.19 399 ARG A N 1
ATOM 2995 C CA . ARG A 1 399 ? -6.017 7.256 24.857 1.00 91.19 399 ARG A CA 1
ATOM 2996 C C . ARG A 1 399 ? -4.858 7.677 23.947 1.00 91.19 399 ARG A C 1
ATOM 2998 O O . ARG A 1 399 ? -3.702 7.342 24.202 1.00 91.19 399 ARG A O 1
ATOM 3005 N N . ALA A 1 400 ? -5.174 8.407 22.882 1.00 91.62 400 ALA A N 1
ATOM 3006 C CA . ALA A 1 400 ? -4.167 8.995 22.014 1.00 91.62 400 ALA A CA 1
ATOM 3007 C C . ALA A 1 400 ? -3.508 10.176 22.736 1.00 91.62 400 ALA A C 1
ATOM 3009 O O . ALA A 1 400 ? -4.150 11.196 22.981 1.00 91.62 400 ALA A O 1
ATOM 3010 N N . VAL A 1 401 ? -2.238 10.023 23.100 1.00 89.94 401 VAL A N 1
ATOM 3011 C CA . VAL A 1 401 ? -1.450 11.066 23.761 1.00 89.94 401 VAL A CA 1
ATOM 3012 C C . VAL A 1 401 ? -0.064 11.074 23.110 1.00 89.94 401 VAL A C 1
ATOM 3014 O O . VAL A 1 401 ? 0.775 10.250 23.470 1.00 89.94 401 VAL A O 1
ATOM 3017 N N . PRO A 1 402 ? 0.186 11.942 22.113 1.00 88.75 402 PRO A N 1
ATOM 3018 C CA . PRO A 1 402 ? 1.520 12.086 21.545 1.00 88.75 402 PRO A CA 1
ATOM 3019 C C . PRO A 1 402 ? 2.451 12.797 22.537 1.00 88.75 402 PRO A C 1
ATOM 3021 O O . PRO A 1 402 ? 1.987 13.532 23.412 1.00 88.75 402 PRO A O 1
ATOM 3024 N N . PHE A 1 403 ? 3.767 12.635 22.377 1.00 86.62 403 PHE A N 1
ATOM 3025 C CA . PHE A 1 403 ? 4.723 13.461 23.120 1.00 86.62 403 PHE A CA 1
ATOM 3026 C C . PHE A 1 403 ? 4.608 14.944 22.713 1.00 86.62 403 PHE A C 1
ATOM 3028 O O . PHE A 1 403 ? 4.289 15.232 21.549 1.00 86.62 403 PHE A O 1
ATOM 3035 N N . PRO A 1 404 ? 4.883 15.889 23.637 1.00 86.62 404 PRO A N 1
ATOM 3036 C CA . PRO A 1 404 ? 4.894 17.314 23.327 1.00 86.62 404 PRO A CA 1
ATOM 3037 C C . PRO A 1 404 ? 5.810 17.634 22.144 1.00 86.62 404 PRO A C 1
ATOM 3039 O O . PRO A 1 404 ? 6.889 17.059 22.015 1.00 86.62 404 PRO A O 1
ATOM 3042 N N . ASN A 1 405 ? 5.398 18.577 21.300 1.00 82.38 405 ASN A N 1
ATOM 3043 C CA . ASN A 1 405 ? 6.193 19.102 20.186 1.00 82.38 405 ASN A CA 1
ATOM 3044 C C . ASN A 1 405 ? 6.577 18.075 19.098 1.00 82.38 405 ASN A C 1
ATOM 3046 O O . ASN A 1 405 ? 7.479 18.324 18.301 1.00 82.38 405 ASN A O 1
ATOM 3050 N N . THR A 1 406 ? 5.855 16.953 18.992 1.00 84.19 406 THR A N 1
ATOM 3051 C CA . THR A 1 406 ? 6.045 15.947 17.919 1.00 84.19 406 THR A CA 1
ATOM 3052 C C . THR A 1 406 ? 5.261 16.238 16.633 1.00 84.19 406 THR A C 1
ATOM 3054 O O . THR A 1 406 ? 5.263 15.428 15.703 1.00 84.19 406 THR A O 1
ATOM 3057 N N . GLY A 1 407 ? 4.585 17.387 16.558 1.00 87.69 407 GLY A N 1
ATOM 3058 C CA . GLY A 1 407 ? 3.722 17.756 15.434 1.00 87.69 407 GLY A CA 1
ATOM 3059 C C . GLY A 1 407 ? 2.416 16.955 15.380 1.00 87.69 407 GLY A C 1
ATOM 3060 O O . GLY A 1 407 ? 2.018 16.311 16.351 1.00 87.69 407 GLY A O 1
ATOM 3061 N N . LEU A 1 408 ? 1.724 17.020 14.239 1.00 90.12 408 LEU A N 1
ATOM 3062 C CA . LEU A 1 408 ? 0.456 16.319 14.030 1.00 90.12 408 LEU A CA 1
ATOM 3063 C C . LEU A 1 408 ? 0.681 14.826 13.789 1.00 90.12 408 LEU A C 1
ATOM 3065 O O . LEU A 1 408 ? 1.265 14.411 12.791 1.00 90.12 408 LEU A O 1
ATOM 3069 N N . GLN A 1 409 ? 0.133 14.024 14.688 1.00 92.94 409 GLN A N 1
ATOM 3070 C CA . GLN A 1 409 ? 0.204 12.574 14.682 1.00 92.94 409 GLN A CA 1
ATOM 3071 C C . GLN A 1 409 ? -1.162 11.967 14.370 1.00 92.94 409 GLN A C 1
ATOM 3073 O O . GLN A 1 409 ? -2.178 12.419 14.898 1.00 92.94 409 GLN A O 1
ATOM 3078 N N . SER A 1 410 ? -1.195 10.951 13.506 1.00 93.56 410 SER A N 1
ATOM 3079 C CA . SER A 1 410 ? -2.446 10.328 13.051 1.00 93.56 410 SER A CA 1
ATOM 3080 C C . SER A 1 410 ? -2.818 9.123 13.912 1.00 93.56 410 SER A C 1
ATOM 3082 O O . SER A 1 410 ? -1.989 8.243 14.136 1.00 93.56 410 SER A O 1
ATOM 3084 N N . TYR A 1 411 ? -4.079 9.064 14.335 1.00 95.88 411 TYR A N 1
ATOM 3085 C CA . TYR A 1 411 ? -4.655 7.946 15.078 1.00 95.88 411 TYR A CA 1
ATOM 3086 C C . TYR A 1 411 ? -5.799 7.338 14.279 1.00 95.88 411 TYR A C 1
ATOM 3088 O O . TYR A 1 411 ? -6.787 8.003 13.961 1.00 95.88 411 TYR A O 1
ATOM 3096 N N . VAL A 1 412 ? -5.636 6.070 13.928 1.00 95.81 412 VAL A N 1
ATOM 3097 C CA . VAL A 1 412 ? -6.366 5.400 12.858 1.00 95.81 412 VAL A CA 1
ATOM 3098 C C . VAL A 1 412 ? -7.208 4.274 13.424 1.00 95.81 412 VAL A C 1
ATOM 3100 O O . VAL A 1 412 ? -6.718 3.430 14.167 1.00 95.81 412 VAL A O 1
ATOM 3103 N N . PHE A 1 413 ? -8.472 4.238 13.031 1.00 96.50 413 PHE A N 1
ATOM 3104 C CA . PHE A 1 413 ? -9.440 3.225 13.417 1.00 96.50 413 PHE A CA 1
ATOM 3105 C C . PHE A 1 413 ? -9.778 2.378 12.197 1.00 96.50 413 PHE A C 1
ATOM 3107 O O . PHE A 1 413 ? -10.124 2.920 11.145 1.00 96.50 413 PHE A O 1
ATOM 3114 N N . ALA A 1 414 ? -9.709 1.059 12.338 1.00 93.75 414 ALA A N 1
ATOM 3115 C CA . ALA A 1 414 ? -10.014 0.113 11.277 1.00 93.75 414 ALA A CA 1
ATOM 3116 C C . ALA A 1 414 ? -10.863 -1.049 11.803 1.00 93.75 414 ALA A C 1
ATOM 3118 O O . ALA A 1 414 ? -10.590 -1.613 12.860 1.00 93.75 414 ALA A O 1
ATOM 3119 N N . ILE A 1 415 ? -11.878 -1.422 11.032 1.00 93.31 415 ILE A N 1
ATOM 3120 C CA . ILE A 1 415 ? -12.663 -2.643 11.186 1.00 93.31 415 ILE A CA 1
ATOM 3121 C C . ILE A 1 415 ? -12.292 -3.569 10.036 1.00 93.31 415 ILE A C 1
ATOM 3123 O O . ILE A 1 415 ? -12.310 -3.149 8.884 1.00 93.31 415 ILE A O 1
ATOM 3127 N N . TYR A 1 416 ? -12.034 -4.833 10.332 1.00 87.25 416 TYR A N 1
ATOM 3128 C CA . TYR A 1 416 ? -11.864 -5.906 9.362 1.00 87.25 416 TYR A CA 1
ATOM 3129 C C . TYR A 1 416 ? -12.972 -6.926 9.540 1.00 87.25 416 TYR A C 1
ATOM 3131 O O . TYR A 1 416 ? -13.373 -7.224 10.665 1.00 87.25 416 TYR A O 1
ATOM 3139 N N . ARG A 1 417 ? -13.455 -7.487 8.436 1.00 82.38 417 ARG A N 1
ATOM 3140 C CA . ARG A 1 417 ? -14.387 -8.607 8.489 1.00 82.38 417 ARG A CA 1
ATOM 3141 C C . ARG A 1 417 ? -13.599 -9.905 8.597 1.00 82.38 417 ARG A C 1
ATOM 3143 O O . ARG A 1 417 ? -12.680 -10.141 7.823 1.00 82.38 417 ARG A O 1
ATOM 3150 N N . GLN A 1 418 ? -13.985 -10.756 9.532 1.00 81.06 418 GLN A N 1
ATOM 3151 C CA . GLN A 1 418 ? -13.401 -12.075 9.692 1.00 81.06 418 GLN A CA 1
ATOM 3152 C C . GLN A 1 418 ? -14.129 -13.100 8.820 1.00 81.06 418 GLN A C 1
ATOM 3154 O O . GLN A 1 418 ? -15.359 -13.099 8.732 1.00 81.06 418 GLN A O 1
ATOM 3159 N N . VAL A 1 419 ? -13.357 -13.996 8.204 1.00 73.81 419 VAL A N 1
ATOM 3160 C CA . VAL A 1 419 ? -13.895 -15.188 7.529 1.00 73.81 419 VAL A CA 1
ATOM 3161 C C . VAL A 1 419 ? -14.366 -16.212 8.563 1.00 73.81 419 VAL A C 1
ATOM 3163 O O . VAL A 1 419 ? -15.407 -16.839 8.392 1.00 73.81 419 VAL A O 1
ATOM 3166 N N . GLU A 1 420 ? -13.623 -16.337 9.659 1.00 76.88 420 GLU A N 1
ATOM 3167 C CA . GLU A 1 420 ? -13.886 -17.272 10.745 1.00 76.88 420 GLU A CA 1
ATOM 3168 C C . GLU A 1 420 ? -13.456 -16.686 12.095 1.00 76.88 420 GLU A C 1
ATOM 3170 O O . GLU A 1 420 ? -12.820 -15.630 12.173 1.00 76.88 420 GLU A O 1
ATOM 3175 N N . ARG A 1 421 ? -13.832 -17.355 13.184 1.00 82.81 421 ARG A N 1
ATOM 3176 C CA . ARG A 1 421 ? -13.397 -16.960 14.525 1.00 82.81 421 ARG A CA 1
ATOM 3177 C C . ARG A 1 421 ? -11.882 -17.124 14.631 1.00 82.81 421 ARG A C 1
ATOM 3179 O O . ARG A 1 421 ? -11.351 -18.159 14.238 1.00 82.81 421 ARG A O 1
ATOM 3186 N N . LEU A 1 422 ? -11.193 -16.118 15.159 1.00 82.50 422 LEU A N 1
ATOM 3187 C CA . LEU A 1 422 ? -9.747 -16.189 15.317 1.00 82.50 422 LEU A CA 1
ATOM 3188 C C . LEU A 1 422 ? -9.395 -17.151 16.454 1.00 82.50 422 LEU A C 1
ATOM 3190 O O . LEU A 1 422 ? -10.033 -17.149 17.509 1.00 82.50 422 LEU A O 1
ATOM 3194 N N . ALA A 1 423 ? -8.360 -17.966 16.237 1.00 80.00 423 ALA A N 1
ATOM 3195 C CA . ALA A 1 423 ? -7.831 -18.865 17.257 1.00 80.00 423 ALA A CA 1
ATOM 3196 C C . ALA A 1 423 ? -7.373 -18.093 18.508 1.00 80.00 423 ALA A C 1
ATOM 3198 O O . ALA A 1 423 ? -7.165 -16.873 18.475 1.00 80.00 423 ALA A O 1
ATOM 3199 N N . ASP A 1 424 ? -7.219 -18.802 19.628 1.00 68.62 424 ASP A N 1
ATOM 3200 C CA . ASP A 1 424 ? -6.726 -18.179 20.849 1.00 68.62 424 ASP A CA 1
ATOM 3201 C C . ASP A 1 424 ? -5.324 -17.620 20.657 1.00 68.62 424 ASP A C 1
ATOM 3203 O O . ASP A 1 424 ? -4.398 -18.311 20.235 1.00 68.62 424 ASP A O 1
ATOM 3207 N N . MET A 1 425 ? -5.201 -16.322 20.925 1.00 71.62 425 MET A N 1
ATOM 3208 C CA . MET A 1 425 ? -4.010 -15.558 20.611 1.00 71.62 425 MET A CA 1
ATOM 3209 C C . MET A 1 425 ? -3.583 -14.716 21.800 1.00 71.62 425 MET A C 1
ATOM 3211 O O . MET A 1 425 ? -4.382 -14.004 22.405 1.00 71.62 425 MET A O 1
ATOM 3215 N N . ASN A 1 426 ? -2.290 -14.791 22.097 1.00 72.81 426 ASN A N 1
ATOM 3216 C CA . ASN A 1 426 ? -1.635 -13.882 23.016 1.00 72.81 426 ASN A CA 1
ATOM 3217 C C . ASN A 1 426 ? -1.185 -12.640 22.231 1.00 72.81 426 ASN A C 1
ATOM 3219 O O . ASN A 1 426 ? -0.510 -12.774 21.208 1.00 72.81 426 ASN A O 1
ATOM 3223 N N . PHE A 1 427 ? -1.553 -11.445 22.693 1.00 80.88 427 PHE A N 1
ATOM 3224 C CA . PHE A 1 427 ? -1.102 -10.169 22.129 1.00 80.88 427 PHE A CA 1
ATOM 3225 C C . PHE A 1 427 ? -0.307 -9.398 23.194 1.00 80.88 427 PHE A C 1
ATOM 3227 O O . PHE A 1 427 ? -0.850 -8.518 23.858 1.00 80.88 427 PHE A O 1
ATOM 3234 N N . PRO A 1 428 ? 0.969 -9.758 23.426 1.00 69.25 428 PRO A N 1
ATOM 3235 C CA . PRO A 1 428 ? 1.714 -9.218 24.558 1.00 69.25 428 PRO A CA 1
ATOM 3236 C C . PRO A 1 428 ? 2.323 -7.835 24.289 1.00 69.25 428 PRO A C 1
ATOM 3238 O O . PRO A 1 428 ? 2.603 -7.118 25.244 1.00 69.25 428 PRO A O 1
ATOM 3241 N N . ASN A 1 429 ? 2.548 -7.455 23.023 1.00 83.38 429 ASN A N 1
ATOM 3242 C CA . ASN A 1 429 ? 3.244 -6.216 22.674 1.00 83.38 429 ASN A CA 1
ATOM 3243 C C . ASN A 1 429 ? 2.390 -5.308 21.782 1.00 83.38 429 ASN A C 1
ATOM 3245 O O . ASN A 1 429 ? 1.915 -5.729 20.729 1.00 83.38 429 ASN A O 1
ATOM 3249 N N . ARG A 1 430 ? 2.229 -4.054 22.213 1.00 90.69 430 ARG A N 1
ATOM 3250 C CA . ARG A 1 430 ? 1.553 -2.990 21.461 1.00 90.69 430 ARG A CA 1
ATOM 3251 C C . ARG A 1 430 ? 2.484 -2.282 20.484 1.00 90.69 430 ARG A C 1
ATOM 3253 O O . ARG A 1 430 ? 1.991 -1.726 19.511 1.00 90.69 430 ARG A O 1
ATOM 3260 N N . GLU A 1 431 ? 3.785 -2.294 20.750 1.00 87.75 431 GLU A N 1
ATOM 3261 C CA . GLU A 1 431 ? 4.816 -1.631 19.957 1.00 87.75 431 GLU A CA 1
ATOM 3262 C C . GLU A 1 431 ? 5.264 -2.483 18.768 1.00 87.75 431 GLU A C 1
ATOM 3264 O O . GLU A 1 431 ? 5.123 -3.707 18.750 1.00 87.75 431 GLU A O 1
ATOM 3269 N N . ASN A 1 432 ? 5.845 -1.814 17.775 1.00 80.38 432 ASN A N 1
ATOM 3270 C CA . ASN A 1 432 ? 6.327 -2.369 16.514 1.00 80.38 432 ASN A CA 1
ATOM 3271 C C . ASN A 1 432 ? 5.243 -3.189 15.802 1.00 80.38 432 ASN A C 1
ATOM 3273 O O . ASN A 1 432 ? 5.519 -4.201 15.156 1.00 80.38 432 ASN A O 1
ATOM 3277 N N . PHE A 1 433 ? 3.987 -2.758 15.940 1.00 81.69 433 PHE A N 1
ATOM 3278 C CA . PHE A 1 433 ? 2.853 -3.479 15.406 1.00 81.69 433 PHE A CA 1
ATOM 3279 C C . PHE A 1 433 ? 2.826 -3.369 13.888 1.00 81.69 433 PHE A C 1
ATOM 3281 O O . PHE A 1 433 ? 2.681 -2.290 13.317 1.00 81.69 433 PHE A O 1
ATOM 3288 N N . ASN A 1 434 ? 2.912 -4.514 13.220 1.00 75.44 434 ASN A N 1
ATOM 3289 C CA . ASN A 1 434 ? 2.741 -4.590 11.781 1.00 75.44 434 ASN A CA 1
ATOM 3290 C C . ASN A 1 434 ? 1.292 -4.973 11.456 1.00 75.44 434 ASN A C 1
ATOM 3292 O O . ASN A 1 434 ? 0.938 -6.152 11.411 1.00 75.44 434 ASN A O 1
ATOM 3296 N N . ALA A 1 435 ? 0.452 -3.963 11.219 1.00 72.00 435 ALA A N 1
ATOM 3297 C CA . ALA A 1 435 ? -0.964 -4.139 10.899 1.00 72.00 435 ALA A CA 1
ATOM 3298 C C . ALA A 1 435 ? -1.194 -4.941 9.608 1.00 72.00 435 ALA A C 1
ATOM 3300 O O . ALA A 1 435 ? -2.135 -5.731 9.525 1.00 72.00 435 ALA A O 1
ATOM 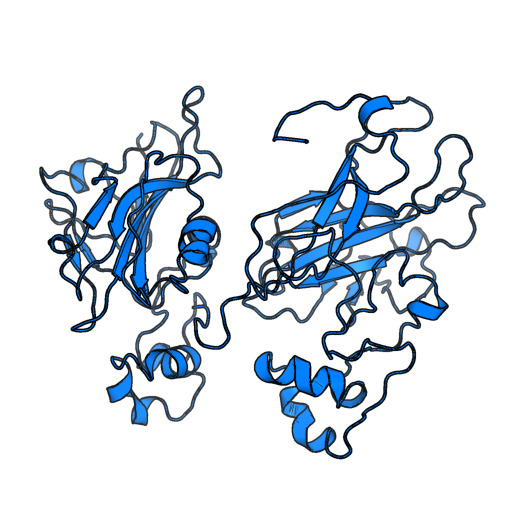3301 N N . ILE A 1 436 ? -0.305 -4.779 8.622 1.00 68.56 436 ILE A N 1
ATOM 3302 C CA . ILE A 1 436 ? -0.347 -5.505 7.349 1.00 68.56 436 ILE A CA 1
ATOM 3303 C C . ILE A 1 436 ? -0.101 -6.994 7.604 1.00 68.56 436 ILE A C 1
ATOM 3305 O O . ILE A 1 436 ? -0.920 -7.830 7.226 1.00 68.56 436 ILE A O 1
ATOM 3309 N N . ALA A 1 437 ? 0.986 -7.332 8.302 1.00 66.19 437 ALA A N 1
ATOM 3310 C CA . ALA A 1 437 ? 1.305 -8.710 8.663 1.00 66.19 437 ALA A CA 1
ATOM 3311 C C . ALA A 1 437 ? 0.223 -9.318 9.564 1.00 66.19 437 ALA A C 1
ATOM 3313 O O . ALA A 1 437 ? -0.157 -10.472 9.377 1.00 66.19 437 ALA A O 1
ATOM 3314 N N . PHE A 1 438 ? -0.326 -8.535 10.497 1.00 73.69 438 PHE A N 1
ATOM 3315 C CA . PHE A 1 438 ? -1.409 -8.969 11.371 1.00 73.69 438 PHE A CA 1
ATOM 3316 C C . PHE A 1 438 ? -2.657 -9.376 10.584 1.00 73.69 438 PHE A C 1
ATOM 3318 O O . PHE A 1 438 ? -3.172 -10.476 10.804 1.00 73.69 438 PHE A O 1
ATOM 3325 N N . ALA A 1 439 ? -3.119 -8.508 9.677 1.00 70.69 439 ALA A N 1
ATOM 3326 C CA . ALA A 1 439 ? -4.285 -8.756 8.838 1.00 70.69 439 ALA A CA 1
ATOM 3327 C C . ALA A 1 439 ? -4.055 -9.942 7.897 1.00 70.69 439 ALA A C 1
ATOM 3329 O O . ALA A 1 439 ? -4.929 -10.799 7.750 1.00 70.69 439 ALA A O 1
ATOM 3330 N N . SER A 1 440 ? -2.855 -10.027 7.322 1.00 60.75 440 SER A N 1
ATOM 3331 C CA . SER A 1 440 ? -2.493 -11.075 6.375 1.00 60.75 440 SER A CA 1
ATOM 3332 C C . SER A 1 440 ? -2.387 -12.453 7.036 1.00 60.75 440 SER A C 1
ATOM 3334 O O . SER A 1 440 ? -2.996 -13.412 6.566 1.00 60.75 440 SER A O 1
ATOM 3336 N N . ALA A 1 441 ? -1.710 -12.553 8.185 1.00 64.69 441 ALA A N 1
ATOM 3337 C CA . ALA A 1 441 ? -1.567 -13.800 8.944 1.00 64.69 441 ALA A CA 1
ATOM 3338 C C . ALA A 1 441 ? -2.911 -14.382 9.420 1.00 64.69 441 ALA A C 1
ATOM 3340 O O . ALA A 1 441 ? -3.000 -15.563 9.741 1.00 64.69 441 ALA A O 1
ATOM 3341 N N . ARG A 1 442 ? -3.958 -13.552 9.477 1.00 66.94 442 ARG A N 1
ATOM 3342 C CA . ARG A 1 442 ? -5.293 -13.908 9.979 1.00 66.94 442 ARG A CA 1
ATOM 3343 C C . ARG A 1 442 ? -6.362 -13.934 8.893 1.00 66.94 442 ARG A C 1
ATOM 3345 O O . ARG A 1 442 ? -7.539 -14.050 9.217 1.00 66.94 442 ARG A O 1
ATOM 3352 N N . ASN A 1 443 ? -5.972 -13.814 7.620 1.00 64.00 443 ASN A N 1
ATOM 3353 C CA . ASN A 1 443 ? -6.897 -13.740 6.485 1.00 64.00 443 ASN A CA 1
ATOM 3354 C C . ASN A 1 443 ? -8.022 -12.702 6.697 1.00 64.00 443 ASN A C 1
ATOM 3356 O O . ASN A 1 443 ? -9.167 -12.927 6.312 1.00 64.00 443 ASN A O 1
ATOM 3360 N N . LEU A 1 444 ? -7.703 -11.563 7.325 1.00 66.75 444 LEU A N 1
ATOM 3361 C CA . LEU A 1 444 ? -8.663 -10.476 7.554 1.00 66.75 444 LEU A CA 1
ATOM 3362 C C . LEU A 1 444 ? -9.004 -9.716 6.264 1.00 66.75 444 LEU A C 1
ATOM 3364 O O . LEU A 1 444 ? -9.968 -8.952 6.227 1.00 66.75 444 LEU A O 1
ATOM 3368 N N . GLY A 1 445 ? -8.211 -9.919 5.209 1.00 65.19 445 GLY A N 1
ATOM 3369 C CA . GLY A 1 445 ? -8.402 -9.283 3.916 1.00 65.19 445 GLY A CA 1
ATOM 3370 C C . GLY A 1 445 ? -8.255 -7.765 4.011 1.00 65.19 445 GLY A C 1
ATOM 3371 O O . GLY A 1 445 ? -7.253 -7.246 4.502 1.00 65.19 445 GLY A O 1
ATOM 3372 N N . TYR A 1 446 ? -9.258 -7.051 3.512 1.00 68.62 446 TYR A N 1
ATOM 3373 C CA . TYR A 1 446 ? -9.270 -5.593 3.443 1.00 68.62 446 TYR A CA 1
ATOM 3374 C C . TYR A 1 446 ? -9.962 -4.959 4.661 1.00 68.62 446 TYR A C 1
ATOM 3376 O O . TYR A 1 446 ? -10.858 -5.571 5.252 1.00 68.62 446 TYR A O 1
ATOM 3384 N N . PRO A 1 447 ? -9.649 -3.693 4.989 1.00 80.56 447 PRO A N 1
ATOM 3385 C CA . PRO A 1 447 ? -10.400 -2.961 6.000 1.00 80.56 447 PRO A CA 1
ATOM 3386 C C . PRO A 1 447 ? -11.843 -2.708 5.533 1.00 80.56 447 PRO A C 1
ATOM 3388 O O . PRO A 1 447 ? -12.111 -2.004 4.556 1.00 80.56 447 PRO A O 1
ATOM 3391 N N . TYR A 1 448 ? -12.801 -3.287 6.245 1.00 82.88 448 TYR A N 1
ATOM 3392 C CA . TYR A 1 448 ? -14.233 -3.121 6.021 1.00 82.88 448 TYR A CA 1
ATOM 3393 C C . TYR A 1 448 ? -14.662 -1.661 6.197 1.00 82.88 448 TYR A C 1
ATOM 3395 O O . TYR A 1 448 ? -15.280 -1.079 5.304 1.00 82.88 448 TYR A O 1
ATOM 3403 N N . ALA A 1 449 ? -14.286 -1.049 7.319 1.00 86.56 449 ALA A N 1
ATOM 3404 C CA . ALA A 1 449 ? -14.567 0.348 7.617 1.00 86.56 449 ALA A CA 1
ATOM 3405 C C . ALA A 1 449 ? -13.375 0.996 8.320 1.00 86.56 449 ALA A C 1
ATOM 3407 O O . ALA A 1 449 ? -12.618 0.313 9.004 1.00 86.56 449 ALA A O 1
ATOM 3408 N N . GLY A 1 450 ? -13.213 2.306 8.187 1.00 91.31 450 GLY A N 1
ATOM 3409 C CA . GLY A 1 450 ? -12.180 3.025 8.917 1.00 91.31 450 GLY A CA 1
ATOM 3410 C C . GLY A 1 450 ? -12.395 4.527 8.947 1.00 91.31 450 GLY A C 1
ATOM 3411 O O . GLY A 1 450 ? -13.257 5.064 8.251 1.00 91.31 450 GLY A O 1
ATOM 3412 N N . ASN A 1 451 ? -11.652 5.189 9.824 1.00 93.19 451 ASN A N 1
ATOM 3413 C CA . ASN A 1 451 ? -11.641 6.638 10.014 1.00 93.19 451 ASN A CA 1
ATOM 3414 C C . ASN A 1 451 ? -10.364 7.008 10.790 1.00 93.19 451 ASN A C 1
ATOM 3416 O O . ASN A 1 451 ? -9.713 6.129 11.356 1.00 93.19 451 ASN A O 1
ATOM 3420 N N . TYR A 1 452 ? -9.979 8.276 10.831 1.00 95.38 452 TYR A N 1
ATOM 3421 C CA . TYR A 1 452 ? -8.832 8.727 11.622 1.00 95.38 452 TYR A CA 1
ATOM 3422 C C . TYR A 1 452 ? -9.001 10.186 12.024 1.00 95.38 452 TYR A C 1
ATOM 3424 O O . TYR A 1 452 ? -9.734 10.938 11.384 1.00 95.38 452 TYR A O 1
ATOM 3432 N N . PHE A 1 453 ? -8.314 10.571 13.092 1.00 96.06 453 PHE A N 1
ATOM 3433 C CA . PHE A 1 453 ? -8.116 11.965 13.474 1.00 96.06 453 PHE A CA 1
ATOM 3434 C C . PHE A 1 453 ? -6.620 12.234 13.611 1.00 96.06 453 PHE A C 1
ATOM 3436 O O . PHE A 1 453 ? -5.802 11.306 13.649 1.00 96.06 453 PHE A O 1
ATOM 3443 N N . ARG A 1 454 ? -6.260 13.510 13.693 1.00 95.00 454 ARG A N 1
ATOM 3444 C CA . ARG A 1 454 ? -4.901 13.954 13.990 1.00 95.00 454 ARG A CA 1
ATOM 3445 C C . ARG A 1 454 ? -4.844 14.649 15.337 1.00 95.00 454 ARG A C 1
ATOM 3447 O O . ARG A 1 454 ? -5.818 15.233 15.798 1.00 95.00 454 ARG A O 1
ATOM 3454 N N . MET A 1 455 ? -3.693 14.591 15.980 1.00 92.88 455 MET A N 1
ATOM 3455 C CA . MET A 1 455 ? -3.487 15.234 17.265 1.00 92.88 455 MET A CA 1
ATOM 3456 C C . MET A 1 455 ? -2.048 15.695 17.399 1.00 92.88 455 MET A C 1
ATOM 3458 O O . MET A 1 455 ? -1.128 14.998 16.988 1.00 92.88 455 MET A O 1
ATOM 3462 N N . GLN A 1 456 ? -1.866 16.848 18.025 1.00 90.56 456 GLN A N 1
ATOM 3463 C CA . GLN A 1 456 ? -0.575 17.320 18.501 1.00 90.56 456 GLN A CA 1
ATOM 3464 C C . GLN A 1 456 ? -0.724 17.727 19.963 1.00 90.56 456 GLN A C 1
ATOM 3466 O O . GLN A 1 456 ? -1.787 18.205 20.366 1.00 90.56 456 GLN A O 1
ATOM 3471 N N . LEU A 1 457 ? 0.335 17.544 20.741 1.00 85.88 457 LEU A N 1
ATOM 3472 C CA . LEU A 1 457 ? 0.451 18.111 22.077 1.00 85.88 457 LEU A CA 1
ATOM 3473 C C . LEU A 1 457 ? 1.475 19.245 21.981 1.00 85.88 457 LEU A C 1
ATOM 3475 O O . LEU A 1 457 ? 2.585 19.014 21.497 1.00 85.88 457 LEU A O 1
ATOM 3479 N N . GLN A 1 458 ? 1.060 20.464 22.329 1.00 71.62 458 GLN A N 1
ATOM 3480 C CA . GLN A 1 458 ? 1.935 21.642 22.341 1.00 71.62 458 GLN A CA 1
ATOM 3481 C C . GLN A 1 458 ? 2.716 21.709 23.649 1.00 71.62 458 GLN A C 1
ATOM 3483 O O . GLN A 1 458 ? 2.084 21.468 24.703 1.00 71.62 458 GLN A O 1
#

Secondary structure (DSSP, 8-state):
---TTPPPPHHHH--SSPPPPB--PPTT-EEEEEEEEEEEPTTT-PEEEEEEEEEEEEEEETTBGGG-S----S-PPPPSS--B-STTGGGGGGGTT-TTTHHHHHHHBTTTTTTT----TTTTT-TTTT-SS--SS--EEE-TTS-B--TT----TGGG--SSPPEEE----TT-EEEEEEEEEEEPTTT-PEEEEEEEEEEEEEEETT-GGGSEEEE------PPTT------EEEEEEE-----TTS-PPPPSS--B-STTGGGGGGGTT-TTTHHHHHHHBTTTTTTT----TTTTT-TTTT-SS--SEEPEEE-TTS-B--TT-B--TGGG--SSPPEEE--PPTT-EEEEEEEEEEE-TTT-PEEEEEEEEEEEEEEETT-GGGSEEEE------PPBT---EEEEEEEEEESSPPPP------SS--HHHHHHHTT--SEEEEEEEEE-B-